Protein AF-A0A3L7WQY1-F1 (afdb_monomer_lite)

Secondary structure (DSSP, 8-state):
---TT--SB-EEEESSSSTHHHHHTT---EEEEEEE--S-TT-----B-HHHHHHT-EEEEEEES-STTT-SS--GGGHHHHHHHHHHHHHH-BS--EEEE-S-TTSGGGSTT-EE-TTSTTS--SSHHHHHHHHHTSGGGGGGG-TT----SSEE--S---HHHHHHHHHHHHHHHHTSTT-TT-EEEEPPPPTT-----BTTBTT--HHHHHHHHHHHH-GGG-SBEEEEEE-SSS-GGGGG--PBPPTT-TTSBSSTTHHHHHHHHS-GGGTTS-EEEEEEE-SSPPPSS--SHHHHHHHHHHHHHHSTTPPPEEEEEES--STTSTT--TT-HHHHHHHHHHTTS--B------S----TT-EEEESS-EEEESSS--TT--GGGEEEEEPTT-EEEEEEEEEEETTEEEEEEEEE-TTS-EEEEEEESEEETTEESEEESSPPPPSS-TT-EEEESS-EEEESSS--TT--GGGEEEEEPTT-EEEEEEEEEEETTEEEEEEEEEETTEEEEEEEESB-TTS-B-EEEGGGG-SS-SS--------SPPP--S--TT-EEEESS-EEEESSS--TT--GGGEEEEE-TT-EEEEEEEEEEETTEEEEEEEEE-TTS-EEEEEEESB-TT--BSEESSPPPPPPP---------S------TT-EEEB-SSS-EEEESSS--TT--GGGEEEEE-TT-EEEEEEEEEEETTEEEEEEEESS-TT-EEEEESB-TTS-B-B-

Radius of gyration: 31.99 Å; chains: 1; bounding box: 72×82×92 Å

Sequence (745 aa):
MSVLHESPYIFGLHEPGGENHMTNAGRKGWVLFTEGVGSDPNALNGGNYTNWANAGYGVIVRINNAYKPEGTIPAPDKYPDFARRVGNFVEASQGCHIWIIGNEMNFWVERPGAFASPDLPFSRSPDPQSRDGELRSLPDRFAALYPDKPLSRGVDHGQTITPSDYARCYSLCRQEIKRRPGRANDQVLIGSVAPWNNNTAYPGNPEGDWVRYFQDILSALGPDNCDGITLHTYTHGTDPALVMSDGKMNPPFQNRHYHFFTYRDFMQAVPANMRHLPVYITEADQDHPWEDRNNGWVKAAYAEINRWNQTPGNQQIRSLILYRWPNFDRWVMETKNGVIEDFKEALVNDYRWNQTPGVAAFAVGADVYTTTIVRLRKSPGSAGKPPEDVLTELPPHTPAKIVQGPQNADNLVWWRIASRNADGTTADGWSAQAITADAPLLAVGSPPSAPFSIGERIFTLDTARLRRTPGFRGKGDDDVIADIPLDAIATVAEGPRIVDGIVWWRIQATVNRQPTTGWVAQVAVNGTVLLASSKQSQGGLGPTQPVKPTSPPQPQGKFQAGETVFAQTFVNLRRTPGYVGKTADDIAGEMAYGKPGRVQAGPQVADDLTWWQLAHTDANNRALVGWAAESGTDKAEFLGKSAPPPPKPIETATPATSATSATYTAGAAVTNISPADVNARRSPGYAGKPESDVVALVPTRALLKLVEGPRQADGLSWWRVTGVENPAIDGWIAEVSPIGIRLLA

Structure (mmCIF, N/CA/C/O backbone):
data_AF-A0A3L7WQY1-F1
#
_entry.id   AF-A0A3L7WQY1-F1
#
loop_
_atom_site.group_PDB
_atom_site.id
_atom_site.type_symbol
_atom_site.label_atom_id
_atom_site.label_alt_id
_atom_site.label_comp_id
_atom_site.label_asym_id
_atom_site.label_entity_id
_atom_site.label_seq_id
_atom_site.pdbx_PDB_ins_code
_atom_site.Cartn_x
_atom_site.Cartn_y
_atom_site.Cartn_z
_atom_site.occupancy
_atom_site.B_iso_or_equiv
_atom_site.auth_seq_id
_atom_site.auth_comp_id
_atom_site.auth_asym_id
_atom_site.auth_atom_id
_atom_site.pdbx_PDB_model_num
ATOM 1 N N . MET A 1 1 ? -0.292 -18.558 15.628 1.00 26.38 1 MET A N 1
ATOM 2 C CA . MET A 1 1 ? 1.070 -18.469 15.062 1.00 26.38 1 MET A CA 1
ATOM 3 C C . MET A 1 1 ? 1.118 -17.166 14.292 1.00 26.38 1 MET A C 1
ATOM 5 O O . MET A 1 1 ? 0.258 -16.995 13.437 1.00 26.38 1 MET A O 1
ATOM 9 N N . SER A 1 2 ? 1.991 -16.219 14.645 1.00 31.44 2 SER A N 1
ATOM 10 C CA . SER A 1 2 ? 2.162 -15.016 13.823 1.00 31.44 2 SER A CA 1
ATOM 11 C C . SER A 1 2 ? 2.625 -15.444 12.433 1.00 31.44 2 SER A C 1
ATOM 13 O O . SER A 1 2 ? 3.442 -16.358 12.317 1.00 31.44 2 SER A O 1
ATOM 15 N N . VAL A 1 3 ? 2.076 -14.825 11.388 1.00 47.56 3 VAL A N 1
ATOM 16 C CA . VAL A 1 3 ? 2.595 -14.970 10.025 1.00 47.56 3 VAL A CA 1
ATOM 17 C C . VAL A 1 3 ? 4.058 -14.528 10.094 1.00 47.56 3 VAL A C 1
ATOM 19 O O . VAL A 1 3 ? 4.331 -13.381 10.444 1.00 47.56 3 VAL A O 1
ATOM 22 N N . LEU A 1 4 ? 4.991 -15.472 9.945 1.00 53.56 4 LEU A N 1
ATOM 23 C CA . LEU A 1 4 ? 6.425 -15.213 10.082 1.00 53.56 4 LEU A CA 1
ATOM 24 C C . LEU A 1 4 ? 6.792 -14.042 9.161 1.00 53.56 4 LEU A C 1
ATOM 26 O O . LEU A 1 4 ? 6.489 -14.090 7.981 1.00 53.56 4 LEU A O 1
ATOM 30 N N . HIS A 1 5 ? 7.403 -12.994 9.714 1.00 69.19 5 HIS A N 1
ATOM 31 C CA . HIS A 1 5 ? 8.109 -11.938 8.972 1.00 69.19 5 HIS A CA 1
ATOM 32 C C . HIS A 1 5 ? 7.292 -11.136 7.936 1.00 69.19 5 HIS A C 1
ATOM 34 O O . HIS A 1 5 ? 7.846 -10.670 6.941 1.00 69.19 5 HIS A O 1
ATOM 40 N N . GLU A 1 6 ? 5.993 -10.928 8.171 1.00 84.25 6 GLU A N 1
ATOM 41 C CA . GLU A 1 6 ? 5.189 -9.924 7.454 1.00 84.25 6 GLU A CA 1
ATOM 42 C C . GLU A 1 6 ? 4.941 -8.689 8.321 1.00 84.25 6 GLU A C 1
ATOM 44 O O . GLU A 1 6 ? 4.645 -8.806 9.513 1.00 84.25 6 GLU A O 1
ATOM 49 N N . SER A 1 7 ? 5.012 -7.496 7.722 1.00 89.06 7 SER A N 1
ATOM 50 C CA . SER A 1 7 ? 4.653 -6.264 8.426 1.00 89.06 7 SER A CA 1
ATOM 51 C C . SER A 1 7 ? 3.145 -6.011 8.337 1.00 89.06 7 SER A C 1
ATOM 53 O O . SER A 1 7 ? 2.580 -6.133 7.251 1.00 89.06 7 SER A O 1
ATOM 55 N N . PRO A 1 8 ? 2.464 -5.615 9.430 1.00 86.31 8 PRO A N 1
ATOM 56 C CA . PRO A 1 8 ? 1.077 -5.149 9.366 1.00 86.31 8 PRO A CA 1
ATOM 57 C C . PRO A 1 8 ? 0.952 -3.734 8.775 1.00 86.31 8 PRO A C 1
ATOM 59 O O . PRO A 1 8 ? -0.156 -3.283 8.490 1.00 86.31 8 PRO A O 1
ATOM 62 N N . TYR A 1 9 ? 2.064 -3.012 8.639 1.00 94.50 9 TYR A N 1
ATOM 63 C CA . TYR A 1 9 ? 2.092 -1.642 8.148 1.00 94.50 9 TYR A CA 1
ATOM 64 C C . TYR A 1 9 ? 2.319 -1.603 6.642 1.00 94.50 9 TYR A C 1
ATOM 66 O O . TYR A 1 9 ? 2.953 -2.494 6.086 1.00 94.50 9 TYR A O 1
ATOM 74 N N . ILE A 1 10 ? 1.852 -0.540 5.987 1.00 97.69 10 ILE A N 1
ATOM 75 C CA . ILE A 1 10 ? 2.128 -0.337 4.557 1.00 97.69 10 ILE A CA 1
ATOM 76 C C . ILE A 1 10 ? 3.486 0.329 4.294 1.00 97.69 10 ILE A C 1
ATOM 78 O O . ILE A 1 10 ? 3.927 0.344 3.153 1.00 97.69 10 ILE A O 1
ATOM 82 N N . PHE A 1 11 ? 4.151 0.874 5.317 1.00 98.44 11 PHE A N 1
ATOM 83 C CA . PHE A 1 11 ? 5.435 1.568 5.178 1.00 98.44 11 PHE A CA 1
ATOM 84 C C . PHE A 1 11 ? 6.531 0.655 4.637 1.00 98.44 11 PHE A C 1
ATOM 86 O O . PHE A 1 11 ? 6.628 -0.486 5.079 1.00 98.44 11 PHE A O 1
ATOM 93 N N . GLY A 1 12 ? 7.388 1.146 3.745 1.00 97.94 12 GLY A N 1
ATOM 94 C CA . GLY A 1 12 ? 8.564 0.393 3.334 1.00 97.94 12 GLY A CA 1
ATOM 95 C C . GLY A 1 12 ? 9.638 1.204 2.619 1.00 97.94 12 GLY A C 1
ATOM 96 O O . GLY A 1 12 ? 9.386 2.290 2.096 1.00 97.94 12 GLY A O 1
ATOM 97 N N . LEU A 1 13 ? 10.848 0.649 2.613 1.00 98.12 13 LEU A N 1
ATOM 98 C CA . LEU A 1 13 ? 12.029 1.221 1.965 1.00 98.12 13 LEU A CA 1
ATOM 99 C C . LEU A 1 13 ? 12.686 0.194 1.040 1.00 98.12 13 LEU A C 1
ATOM 101 O O . LEU A 1 13 ? 12.791 -0.991 1.378 1.00 98.12 13 LEU A O 1
ATOM 105 N N . HIS A 1 14 ? 13.100 0.667 -0.133 1.00 95.44 14 HIS A N 1
ATOM 106 C CA . HIS A 1 14 ? 13.884 -0.105 -1.084 1.00 95.44 14 HIS A CA 1
ATOM 107 C C . HIS A 1 14 ? 15.362 -0.082 -0.649 1.00 95.44 14 HIS A C 1
ATOM 109 O O . HIS A 1 14 ? 15.940 0.999 -0.506 1.00 95.44 14 HIS A O 1
ATOM 115 N N . GLU A 1 15 ? 15.935 -1.274 -0.433 1.00 94.56 15 GLU A N 1
ATOM 116 C CA . GLU A 1 15 ? 17.211 -1.561 0.247 1.00 94.56 15 GLU A CA 1
ATOM 117 C C . GLU A 1 15 ? 17.293 -1.160 1.741 1.00 94.56 15 GLU A C 1
ATOM 119 O O . GLU A 1 15 ? 16.584 -0.261 2.202 1.00 94.56 15 GLU A O 1
ATOM 124 N N . PRO A 1 16 ? 18.152 -1.832 2.541 1.00 94.06 16 PRO A N 1
ATOM 125 C CA . PRO A 1 16 ? 18.362 -1.482 3.945 1.00 94.06 16 PRO A CA 1
ATOM 126 C C . PRO A 1 16 ? 19.195 -0.202 4.129 1.00 94.06 16 PRO A C 1
ATOM 128 O O . PRO A 1 16 ? 19.960 0.212 3.259 1.00 94.06 16 PRO A O 1
ATOM 131 N N . GLY A 1 17 ? 19.096 0.377 5.324 1.00 93.75 17 GLY A N 1
ATOM 132 C CA . GLY A 1 17 ? 19.859 1.522 5.822 1.00 93.75 17 GLY A CA 1
ATOM 133 C C . GLY A 1 17 ? 18.985 2.565 6.533 1.00 93.75 17 GLY A C 1
ATOM 134 O O . GLY A 1 17 ? 19.466 3.261 7.427 1.00 93.75 17 GLY A O 1
ATOM 135 N N . GLY A 1 18 ? 17.700 2.657 6.174 1.00 94.25 18 GLY A N 1
ATOM 136 C CA . GLY A 1 18 ? 16.766 3.669 6.691 1.00 94.25 18 GLY A CA 1
ATOM 137 C C . GLY A 1 18 ? 15.680 3.149 7.615 1.00 94.25 18 GLY A C 1
ATOM 138 O O . GLY A 1 18 ? 14.931 3.924 8.212 1.00 94.25 18 GLY A O 1
ATOM 139 N N . GLU A 1 19 ? 15.588 1.833 7.777 1.00 94.81 19 GLU A N 1
ATOM 140 C CA . GLU A 1 19 ? 14.532 1.167 8.530 1.00 94.81 19 GLU A CA 1
ATOM 141 C C . GLU A 1 19 ? 14.476 1.596 10.003 1.00 94.81 19 GLU A C 1
ATOM 143 O O . GLU A 1 19 ? 13.414 1.552 10.625 1.00 94.81 19 GLU A O 1
ATOM 148 N N . ASN A 1 20 ? 15.577 2.107 10.561 1.00 93.00 20 ASN A N 1
ATOM 149 C CA . ASN A 1 20 ? 15.602 2.640 11.922 1.00 93.00 20 ASN A CA 1
ATOM 150 C C . ASN A 1 20 ? 14.608 3.793 12.128 1.00 93.00 20 ASN A C 1
ATOM 152 O O . ASN A 1 20 ? 14.086 3.941 13.231 1.00 93.00 20 ASN A O 1
ATOM 156 N N . HIS A 1 21 ? 14.262 4.557 11.085 1.00 96.25 21 HIS A N 1
ATOM 157 C CA . HIS A 1 21 ? 13.186 5.550 11.168 1.00 96.25 21 HIS A CA 1
ATOM 158 C C . HIS A 1 21 ? 11.829 4.902 11.478 1.00 96.25 21 HIS A C 1
ATOM 160 O O . HIS A 1 21 ? 11.090 5.399 12.327 1.00 96.25 21 HIS A O 1
ATOM 166 N N . MET A 1 22 ? 11.545 3.743 10.879 1.00 96.06 22 MET A N 1
ATOM 167 C CA . MET A 1 22 ? 10.345 2.953 11.158 1.00 96.06 22 MET A CA 1
ATOM 168 C C . MET A 1 22 ? 10.363 2.362 12.574 1.00 96.06 22 MET A C 1
ATOM 170 O O . MET A 1 22 ? 9.339 2.366 13.259 1.00 96.06 22 MET A O 1
ATOM 174 N N . THR A 1 23 ? 11.522 1.887 13.048 1.00 89.62 23 THR A N 1
ATOM 175 C CA . THR A 1 23 ? 11.669 1.421 14.441 1.00 89.62 23 THR A CA 1
ATOM 176 C C . THR A 1 23 ? 11.432 2.541 15.443 1.00 89.62 23 THR A C 1
ATOM 178 O O . THR A 1 23 ? 10.673 2.342 16.390 1.00 89.62 23 THR A O 1
ATOM 181 N N . ASN A 1 24 ? 12.023 3.716 15.225 1.00 87.25 24 ASN A N 1
ATOM 182 C CA . ASN A 1 24 ? 11.888 4.860 16.128 1.00 87.25 24 ASN A CA 1
ATOM 183 C C . ASN A 1 24 ? 10.436 5.347 16.239 1.00 87.25 24 ASN A C 1
ATOM 185 O O . ASN A 1 24 ? 10.033 5.826 17.294 1.00 87.25 24 ASN A O 1
ATOM 189 N N . ALA A 1 25 ? 9.641 5.176 15.180 1.00 81.88 25 ALA A N 1
ATOM 190 C CA . ALA A 1 25 ? 8.211 5.472 15.184 1.00 81.88 25 ALA A CA 1
ATOM 191 C C . ALA A 1 25 ? 7.333 4.338 15.759 1.00 81.88 25 ALA A C 1
ATOM 193 O O . ALA A 1 25 ? 6.124 4.505 15.897 1.00 81.88 25 ALA A O 1
ATOM 194 N N . GLY A 1 26 ? 7.893 3.161 16.068 1.00 87.19 26 GLY A N 1
ATOM 195 C CA . GLY A 1 26 ? 7.111 1.981 16.466 1.00 87.19 26 GLY A CA 1
ATOM 196 C C . GLY A 1 26 ? 6.300 1.353 15.319 1.00 87.19 26 GLY A C 1
ATOM 197 O O . GLY A 1 26 ? 5.352 0.599 15.557 1.00 87.19 26 GLY A O 1
ATOM 198 N N . ARG A 1 27 ? 6.667 1.646 14.065 1.00 87.31 27 ARG A N 1
ATOM 199 C CA . ARG A 1 27 ? 5.949 1.276 12.834 1.00 87.31 27 ARG A CA 1
ATOM 200 C C . ARG A 1 27 ? 6.824 0.442 11.895 1.00 87.31 27 ARG A C 1
ATOM 202 O O . ARG A 1 27 ? 7.065 0.838 10.763 1.00 87.31 27 ARG A O 1
ATOM 209 N N . LYS A 1 28 ? 7.340 -0.700 12.366 1.00 91.75 28 LYS A N 1
ATOM 210 C CA . LYS A 1 28 ? 8.258 -1.566 11.596 1.00 91.75 28 LYS A CA 1
ATOM 211 C C . LYS A 1 28 ? 7.608 -2.096 10.313 1.00 91.75 28 LYS A C 1
ATOM 213 O O . LYS A 1 28 ? 6.861 -3.071 10.349 1.00 91.75 28 LYS A O 1
ATOM 218 N N . GLY A 1 29 ? 7.880 -1.414 9.206 1.00 95.19 29 GLY A N 1
ATOM 219 C CA . GLY A 1 29 ? 7.365 -1.695 7.871 1.00 95.19 29 GLY A CA 1
ATOM 220 C C . GLY A 1 29 ? 8.129 -2.791 7.128 1.00 95.19 29 GLY A C 1
ATOM 221 O O . GLY A 1 29 ? 8.658 -3.726 7.733 1.00 95.19 29 GLY A O 1
ATOM 222 N N . TRP A 1 30 ? 8.178 -2.658 5.808 1.00 98.06 30 TRP A N 1
ATOM 223 C CA . TRP A 1 30 ? 8.829 -3.563 4.870 1.00 98.06 30 TRP A CA 1
ATOM 224 C C . TRP A 1 30 ? 10.226 -3.067 4.481 1.00 98.06 30 TRP A C 1
ATOM 226 O O . TRP A 1 30 ? 10.439 -1.873 4.273 1.00 98.06 30 TRP A O 1
ATOM 236 N N . VAL A 1 31 ? 11.166 -3.994 4.331 1.00 98.12 31 VAL A N 1
ATOM 237 C CA . VAL A 1 31 ? 12.472 -3.752 3.709 1.00 98.12 31 VAL A CA 1
ATOM 238 C C . VAL A 1 31 ? 12.582 -4.677 2.505 1.00 98.12 31 VAL A C 1
ATOM 240 O O . VAL A 1 31 ? 12.438 -5.897 2.642 1.00 98.12 31 VAL A O 1
ATOM 243 N N . LEU A 1 32 ? 12.797 -4.091 1.327 1.00 98.12 32 LEU A N 1
ATOM 244 C CA . LEU A 1 32 ? 12.992 -4.843 0.092 1.00 98.12 32 LEU A CA 1
ATOM 245 C C . LEU A 1 32 ? 14.480 -4.970 -0.226 1.00 98.12 32 LEU A C 1
ATOM 247 O O . LEU A 1 32 ? 15.213 -3.987 -0.202 1.00 98.12 32 LEU A O 1
ATOM 251 N N . PHE A 1 33 ? 14.911 -6.180 -0.564 1.00 97.00 33 PHE A N 1
ATOM 252 C CA . PHE A 1 33 ? 16.267 -6.491 -1.011 1.00 97.00 33 PHE A CA 1
ATOM 253 C C . PHE A 1 33 ? 16.253 -6.853 -2.491 1.00 97.00 33 PHE A C 1
ATOM 255 O O . PHE A 1 33 ? 15.320 -7.510 -2.947 1.00 97.00 33 PHE A O 1
ATOM 262 N N . THR A 1 34 ? 17.293 -6.474 -3.232 1.00 93.50 34 THR A N 1
ATOM 263 C CA . THR A 1 34 ? 17.474 -6.913 -4.620 1.00 93.50 34 THR A CA 1
ATOM 264 C C . THR A 1 34 ? 18.709 -7.798 -4.737 1.00 93.50 34 THR A C 1
ATOM 266 O O . THR A 1 34 ? 19.785 -7.419 -4.285 1.00 93.50 34 THR A O 1
ATOM 269 N N . GLU A 1 35 ? 18.565 -8.951 -5.387 1.00 95.25 35 GLU A N 1
ATOM 270 C CA . GLU A 1 35 ? 19.607 -9.969 -5.529 1.00 95.25 35 GLU A CA 1
ATOM 271 C C . GLU A 1 35 ? 19.773 -10.365 -6.999 1.00 95.25 35 GLU A C 1
ATOM 273 O O . GLU A 1 35 ? 18.816 -10.788 -7.647 1.00 95.25 35 GLU A O 1
ATOM 278 N N . GLY A 1 36 ? 20.992 -10.253 -7.530 1.00 94.94 36 GLY A N 1
ATOM 279 C CA . GLY A 1 36 ? 21.365 -10.802 -8.837 1.00 94.94 36 GLY A CA 1
ATOM 280 C C . GLY A 1 36 ? 22.006 -12.174 -8.654 1.00 94.94 36 GLY A C 1
ATOM 281 O O . GLY A 1 36 ? 23.172 -12.261 -8.272 1.00 94.94 36 GLY A O 1
ATOM 282 N N . VAL A 1 37 ? 21.255 -13.253 -8.881 1.00 96.50 37 VAL A N 1
ATOM 283 C CA . VAL A 1 37 ? 21.693 -14.607 -8.493 1.00 96.50 37 VAL A CA 1
ATOM 284 C C . VAL A 1 37 ? 22.422 -15.371 -9.600 1.00 96.50 37 VAL A C 1
ATOM 286 O O . VAL A 1 37 ? 23.057 -16.388 -9.314 1.00 96.50 37 VAL A O 1
ATOM 289 N N . GLY A 1 38 ? 22.365 -14.890 -10.838 1.00 95.88 38 GLY A N 1
ATOM 290 C CA . GLY A 1 38 ? 22.863 -15.558 -12.037 1.00 95.88 38 GLY A CA 1
ATOM 291 C C . GLY A 1 38 ? 22.015 -16.763 -12.438 1.00 95.88 38 GLY A C 1
ATOM 292 O O . GLY A 1 38 ? 20.947 -17.012 -11.886 1.00 95.88 38 GLY A O 1
ATOM 293 N N . SER A 1 39 ? 22.528 -17.553 -13.378 1.00 96.69 39 SER A N 1
ATOM 294 C CA . SER A 1 39 ? 21.884 -18.776 -13.878 1.00 96.69 39 SER A CA 1
ATOM 295 C C . SER A 1 39 ? 22.760 -20.023 -13.735 1.00 96.69 39 SER A C 1
ATOM 297 O O . SER A 1 39 ? 22.491 -21.021 -14.388 1.00 96.69 39 SER A O 1
ATOM 299 N N . ASP A 1 40 ? 23.794 -20.009 -12.882 1.00 97.75 40 ASP A N 1
ATOM 300 C CA . ASP A 1 40 ? 24.574 -21.221 -12.583 1.00 97.75 40 ASP A CA 1
ATOM 301 C C . ASP A 1 40 ? 23.759 -22.179 -11.690 1.00 97.75 40 ASP A C 1
ATOM 303 O O . ASP A 1 40 ? 23.559 -21.892 -10.504 1.00 97.75 40 ASP A O 1
ATOM 307 N N . PRO A 1 41 ? 23.314 -23.340 -12.204 1.00 97.81 41 PRO A N 1
ATOM 308 C CA . PRO A 1 41 ? 22.474 -24.265 -11.450 1.00 97.81 41 PRO A CA 1
ATOM 309 C C . PRO A 1 41 ? 23.190 -24.931 -10.263 1.00 97.81 41 PRO A C 1
ATOM 311 O O . PRO A 1 41 ? 22.523 -25.584 -9.455 1.00 97.81 41 PRO A O 1
ATOM 314 N N . ASN A 1 42 ? 24.520 -24.808 -10.164 1.00 97.94 42 ASN A N 1
ATOM 315 C CA . ASN A 1 42 ? 25.341 -25.437 -9.128 1.00 97.94 42 ASN A CA 1
ATOM 316 C C . ASN A 1 42 ? 25.730 -24.482 -7.994 1.00 97.94 42 ASN A C 1
ATOM 318 O O . ASN A 1 42 ? 26.302 -24.927 -7.000 1.00 97.94 42 ASN A O 1
ATOM 322 N N . ALA A 1 43 ? 25.423 -23.187 -8.102 1.00 97.19 43 ALA A N 1
ATOM 323 C CA . ALA A 1 43 ? 25.686 -22.250 -7.020 1.00 97.19 43 ALA A CA 1
ATOM 324 C C . ALA A 1 43 ? 24.695 -22.474 -5.861 1.00 97.19 43 ALA A C 1
ATOM 326 O O . ALA A 1 43 ? 23.473 -22.472 -6.048 1.00 97.19 43 ALA A O 1
ATOM 327 N N . LEU A 1 44 ? 25.245 -22.685 -4.659 1.00 96.69 44 LEU A N 1
ATOM 328 C CA . LEU A 1 44 ? 24.516 -23.048 -3.432 1.00 96.69 44 LEU A CA 1
ATOM 329 C C . LEU A 1 44 ? 24.494 -21.925 -2.380 1.00 96.69 44 LEU A C 1
ATOM 331 O O . LEU A 1 44 ? 24.137 -22.157 -1.229 1.00 96.69 44 LEU A O 1
ATOM 335 N N . ASN A 1 45 ? 24.911 -20.711 -2.743 1.00 96.44 45 ASN A N 1
ATOM 336 C CA . ASN A 1 45 ? 24.874 -19.556 -1.849 1.00 96.44 45 ASN A CA 1
ATOM 337 C C . ASN A 1 45 ? 23.464 -18.944 -1.772 1.00 96.44 45 ASN A C 1
ATOM 339 O O . ASN A 1 45 ? 22.736 -18.924 -2.769 1.00 96.44 45 ASN A O 1
ATOM 343 N N . GLY A 1 46 ? 23.131 -18.386 -0.606 1.00 97.06 46 GLY A N 1
ATOM 344 C CA . GLY A 1 46 ? 21.890 -17.661 -0.319 1.00 97.06 46 GLY A CA 1
ATOM 345 C C . GLY A 1 46 ? 22.149 -16.354 0.436 1.00 97.06 46 GLY A C 1
ATOM 346 O O . GLY A 1 46 ? 23.285 -16.074 0.825 1.00 97.06 46 GLY A O 1
ATOM 347 N N . GLY A 1 47 ? 21.096 -15.563 0.634 1.00 96.19 47 GLY A N 1
ATOM 348 C CA . GLY A 1 47 ? 21.124 -14.325 1.412 1.00 96.19 47 GLY A CA 1
ATOM 349 C C . GLY A 1 47 ? 20.819 -14.544 2.896 1.00 96.19 47 GLY A C 1
ATOM 350 O O . GLY A 1 47 ? 20.167 -15.515 3.287 1.00 96.19 47 GLY A O 1
ATOM 351 N N . ASN A 1 48 ? 21.273 -13.626 3.750 1.00 96.44 48 ASN A N 1
ATOM 352 C CA . ASN A 1 48 ? 20.943 -13.646 5.173 1.00 96.44 48 ASN A CA 1
ATOM 353 C C . ASN A 1 48 ? 20.223 -12.358 5.586 1.00 96.44 48 ASN A C 1
ATOM 355 O O . ASN A 1 48 ? 20.843 -11.308 5.746 1.00 96.44 48 ASN A O 1
ATOM 359 N N . TYR A 1 49 ? 18.917 -12.480 5.815 1.00 95.94 49 TYR A N 1
ATOM 360 C CA . TYR A 1 49 ? 18.025 -11.382 6.176 1.00 95.94 49 TYR A CA 1
ATOM 361 C C . TYR A 1 49 ? 17.548 -11.466 7.635 1.00 95.94 49 TYR A C 1
ATOM 363 O O . TYR A 1 49 ? 16.668 -10.709 8.053 1.00 95.94 49 TYR A O 1
ATOM 371 N N . THR A 1 50 ? 18.123 -12.367 8.448 1.00 91.56 50 THR A N 1
ATOM 372 C CA . THR A 1 50 ? 17.645 -12.636 9.817 1.00 91.56 50 THR A CA 1
ATOM 373 C C . THR A 1 50 ? 17.688 -11.410 10.715 1.00 91.56 50 THR A C 1
ATOM 375 O O . THR A 1 50 ? 16.869 -11.303 11.620 1.00 91.56 50 THR A O 1
ATOM 378 N N . ASN A 1 51 ? 18.605 -10.471 10.472 1.00 91.25 51 ASN A N 1
ATOM 379 C CA . ASN A 1 51 ? 18.707 -9.248 11.269 1.00 91.25 51 ASN A CA 1
ATOM 380 C C . ASN A 1 51 ? 17.421 -8.410 11.192 1.00 91.25 51 ASN A C 1
ATOM 382 O O . ASN A 1 51 ? 16.934 -7.950 12.222 1.00 91.25 51 ASN A O 1
ATOM 386 N N . TRP A 1 52 ? 16.824 -8.279 10.004 1.00 93.75 52 TRP A N 1
ATOM 387 C CA . TRP A 1 52 ? 15.577 -7.533 9.813 1.00 93.75 52 TRP A CA 1
ATOM 388 C C . TRP A 1 52 ? 14.357 -8.346 10.235 1.00 93.75 52 TRP A C 1
ATOM 390 O O . TRP A 1 52 ? 13.491 -7.851 10.959 1.00 93.75 52 TRP A O 1
ATOM 400 N N . ALA A 1 53 ? 14.331 -9.622 9.859 1.00 84.94 53 ALA A N 1
ATOM 401 C CA . ALA A 1 53 ? 13.256 -10.537 10.217 1.00 84.94 53 ALA A CA 1
ATOM 402 C C . ALA A 1 53 ? 13.099 -10.704 11.738 1.00 84.94 53 ALA A C 1
ATOM 404 O O . ALA A 1 53 ? 11.983 -10.611 12.252 1.00 84.94 53 ALA A O 1
ATOM 405 N N . ASN A 1 54 ? 14.201 -10.886 12.476 1.00 85.44 54 ASN A N 1
ATOM 406 C CA . ASN A 1 54 ? 14.192 -10.989 13.941 1.00 85.44 54 ASN A CA 1
ATOM 407 C C . ASN A 1 54 ? 13.914 -9.642 14.611 1.00 85.44 54 ASN A C 1
ATOM 409 O O . ASN A 1 54 ? 13.358 -9.602 15.707 1.00 85.44 54 ASN A O 1
ATOM 413 N N . ALA A 1 55 ? 14.264 -8.533 13.953 1.00 83.19 55 ALA A N 1
ATOM 414 C CA . ALA A 1 55 ? 13.865 -7.209 14.403 1.00 83.19 55 ALA A CA 1
ATOM 415 C C . ALA A 1 55 ? 12.364 -6.946 14.190 1.00 83.19 55 ALA A C 1
ATOM 417 O O . ALA A 1 55 ? 11.856 -5.987 14.764 1.00 83.19 55 ALA A O 1
ATOM 418 N N . GLY A 1 56 ? 11.634 -7.782 13.447 1.00 83.50 56 GLY A N 1
ATOM 419 C CA . GLY A 1 56 ? 10.190 -7.654 13.235 1.00 83.50 56 GLY A CA 1
ATOM 420 C C . GLY A 1 56 ? 9.801 -6.795 12.032 1.00 83.50 56 GLY A C 1
ATOM 421 O O . GLY A 1 56 ? 8.678 -6.297 11.994 1.00 83.50 56 GLY A O 1
ATOM 422 N N . TYR A 1 57 ? 10.712 -6.593 11.078 1.00 91.75 57 TYR A N 1
ATOM 423 C CA . TYR A 1 57 ? 10.369 -6.017 9.778 1.00 91.75 57 TYR A CA 1
ATOM 424 C C . TYR A 1 57 ? 9.775 -7.075 8.850 1.00 91.75 57 TYR A C 1
ATOM 426 O O . TYR A 1 57 ? 10.100 -8.262 8.946 1.00 91.75 57 TYR A O 1
ATOM 434 N N . GLY A 1 58 ? 8.943 -6.619 7.916 1.00 94.62 58 GLY A N 1
ATOM 435 C CA . GLY A 1 58 ? 8.587 -7.410 6.748 1.00 94.62 58 GLY A CA 1
ATOM 436 C C . GLY A 1 58 ? 9.772 -7.491 5.787 1.00 94.62 58 GLY A C 1
ATOM 437 O O . GLY A 1 58 ? 10.375 -6.461 5.492 1.00 94.62 58 GLY A O 1
ATOM 438 N N . VAL A 1 59 ? 10.112 -8.684 5.298 1.00 96.81 59 VAL A N 1
ATOM 439 C CA . VAL A 1 59 ? 11.246 -8.878 4.375 1.00 96.81 59 VAL A CA 1
ATOM 440 C C . VAL A 1 59 ? 10.744 -9.387 3.032 1.00 96.81 59 VAL A C 1
ATOM 442 O O . VAL A 1 59 ? 10.125 -10.448 2.961 1.00 96.81 59 VAL A O 1
ATOM 445 N N . ILE A 1 60 ? 11.054 -8.645 1.968 1.00 98.38 60 ILE A N 1
ATOM 446 C CA . ILE A 1 60 ? 10.767 -9.023 0.580 1.00 98.38 60 ILE A CA 1
ATOM 447 C C . ILE A 1 60 ? 12.089 -9.071 -0.180 1.00 98.38 60 ILE A C 1
ATOM 449 O O . ILE A 1 60 ? 12.892 -8.146 -0.074 1.00 98.38 60 ILE A O 1
ATOM 453 N N . VAL A 1 61 ? 12.322 -10.123 -0.962 1.00 98.50 61 VAL A N 1
ATOM 454 C CA . VAL A 1 61 ? 13.541 -10.249 -1.769 1.00 98.50 61 VAL A CA 1
ATOM 455 C C . VAL A 1 61 ? 13.177 -10.368 -3.240 1.00 98.50 61 VAL A C 1
ATOM 457 O O . VAL A 1 61 ? 12.490 -11.300 -3.656 1.00 98.50 61 VAL A O 1
ATOM 460 N N . ARG A 1 62 ? 13.673 -9.432 -4.045 1.00 98.56 62 ARG A N 1
ATOM 461 C CA . ARG A 1 62 ? 13.595 -9.458 -5.500 1.00 98.56 62 ARG A CA 1
ATOM 462 C C . ARG A 1 62 ? 14.786 -10.194 -6.082 1.00 98.56 62 ARG A C 1
ATOM 464 O O . ARG A 1 62 ? 15.917 -9.727 -5.985 1.00 98.56 62 ARG A O 1
ATOM 471 N N . ILE A 1 63 ? 14.512 -11.333 -6.705 1.00 98.50 63 ILE A N 1
ATOM 472 C CA . ILE A 1 63 ? 15.500 -12.191 -7.342 1.00 98.50 63 ILE A CA 1
ATOM 473 C C . ILE A 1 63 ? 15.513 -11.908 -8.842 1.00 98.50 63 ILE A C 1
ATOM 475 O O . ILE A 1 63 ? 14.568 -12.229 -9.564 1.00 98.50 63 ILE A O 1
ATOM 479 N N . ASN A 1 64 ? 16.627 -11.361 -9.306 1.00 97.19 64 ASN A N 1
ATOM 480 C CA . ASN A 1 64 ? 16.962 -11.195 -10.711 1.00 97.19 64 ASN A CA 1
ATOM 481 C C . ASN A 1 64 ? 18.001 -12.250 -11.120 1.00 97.19 64 ASN A C 1
ATOM 483 O O . ASN A 1 64 ? 18.834 -12.663 -10.312 1.00 97.19 64 ASN A O 1
ATOM 487 N N . ASN A 1 65 ? 18.013 -12.651 -12.390 1.00 96.19 65 ASN A N 1
ATOM 488 C CA . ASN A 1 65 ? 19.149 -13.360 -12.976 1.00 96.19 65 ASN A CA 1
ATOM 489 C C . ASN A 1 65 ? 20.390 -12.466 -12.921 1.00 96.19 65 ASN A C 1
ATOM 491 O O . ASN A 1 65 ? 21.385 -12.832 -12.310 1.00 96.19 65 ASN A O 1
ATOM 495 N N . ALA A 1 66 ? 20.319 -11.273 -13.491 1.00 88.38 66 ALA A N 1
ATOM 496 C CA . ALA A 1 66 ? 21.343 -10.246 -13.375 1.00 88.38 66 ALA A CA 1
ATOM 497 C C . ALA A 1 66 ? 20.734 -8.913 -13.840 1.00 88.38 66 ALA A C 1
ATOM 499 O O . ALA A 1 66 ? 19.513 -8.759 -13.856 1.00 88.38 66 ALA A O 1
ATOM 500 N N . TYR A 1 67 ? 21.582 -7.949 -14.174 1.00 82.88 67 TYR A N 1
ATOM 501 C CA . TYR A 1 67 ? 21.188 -6.680 -14.779 1.00 82.88 67 TYR A CA 1
ATOM 502 C C . TYR A 1 67 ? 21.608 -6.679 -16.250 1.00 82.88 67 TYR A C 1
ATOM 504 O O . TYR A 1 67 ? 22.005 -7.714 -16.785 1.00 82.88 67 TYR A O 1
ATOM 512 N N . LYS A 1 68 ? 21.525 -5.541 -16.939 1.00 77.69 68 LYS A N 1
ATOM 513 C CA . LYS A 1 68 ? 22.035 -5.438 -18.311 1.00 77.69 68 LYS A CA 1
ATOM 514 C C . LYS A 1 68 ? 23.530 -5.836 -18.383 1.00 77.69 68 LYS A C 1
ATOM 516 O O . LYS A 1 68 ? 24.328 -5.255 -17.634 1.00 77.69 68 LYS A O 1
ATOM 521 N N . PRO A 1 69 ? 23.946 -6.667 -19.366 1.00 80.94 69 PRO A N 1
ATOM 522 C CA . PRO A 1 69 ? 23.161 -7.197 -20.499 1.00 80.94 69 PRO A CA 1
ATOM 523 C C . PRO A 1 69 ? 22.480 -8.559 -20.274 1.00 80.94 69 PRO A C 1
ATOM 525 O O . PRO A 1 69 ? 21.781 -9.043 -21.162 1.00 80.94 69 PRO A O 1
ATOM 528 N N . GLU A 1 70 ? 22.698 -9.221 -19.146 1.00 85.50 70 GLU A N 1
ATOM 529 C CA . GLU A 1 70 ? 22.223 -10.583 -18.883 1.00 85.50 70 GLU A CA 1
ATOM 530 C C . GLU A 1 70 ? 20.710 -10.660 -18.619 1.00 85.50 70 GLU A C 1
ATOM 532 O O . GLU A 1 70 ? 20.115 -11.725 -18.792 1.00 85.50 70 GLU A O 1
ATOM 537 N N . GLY A 1 71 ? 20.101 -9.537 -18.233 1.00 89.94 71 GLY A N 1
ATOM 538 C CA . GLY A 1 71 ? 18.664 -9.374 -18.042 1.00 89.94 71 GLY A CA 1
ATOM 539 C C . GLY A 1 71 ? 18.147 -9.855 -16.684 1.00 89.94 71 GLY A C 1
ATOM 540 O O . GLY A 1 71 ? 18.722 -10.740 -16.038 1.00 89.94 71 GLY A O 1
ATOM 541 N N . THR A 1 72 ? 17.004 -9.291 -16.287 1.00 95.38 72 THR A N 1
ATOM 542 C CA . THR A 1 72 ? 16.277 -9.616 -15.051 1.00 95.38 72 THR A CA 1
ATOM 543 C C . THR A 1 72 ? 15.865 -11.091 -14.982 1.00 95.38 72 THR A C 1
ATOM 545 O O . THR A 1 72 ? 15.887 -11.714 -13.921 1.00 95.38 72 THR A O 1
ATOM 548 N N . ILE A 1 73 ? 15.574 -11.686 -16.138 1.00 97.06 73 ILE A N 1
ATOM 549 C CA . ILE A 1 73 ? 15.497 -13.129 -16.374 1.00 97.06 73 ILE A CA 1
ATOM 550 C C . ILE A 1 73 ? 16.406 -13.445 -17.570 1.00 97.06 73 ILE A C 1
ATOM 552 O O . ILE A 1 73 ? 16.587 -12.576 -18.427 1.00 97.06 73 ILE A O 1
ATOM 556 N N . PRO A 1 74 ? 16.993 -14.650 -17.660 1.00 96.62 74 PRO A N 1
ATOM 557 C CA . PRO A 1 74 ? 17.949 -14.942 -18.720 1.00 96.62 74 PRO A CA 1
ATOM 558 C C . PRO A 1 74 ? 17.230 -15.235 -20.046 1.00 96.62 74 PRO A C 1
ATOM 560 O O . PRO A 1 74 ? 16.004 -15.192 -20.138 1.00 96.62 74 PRO A O 1
ATOM 563 N N . ALA A 1 75 ? 17.981 -15.595 -21.084 1.00 93.31 75 ALA A N 1
ATOM 564 C CA . ALA A 1 75 ? 17.388 -16.122 -22.308 1.00 93.31 75 ALA A CA 1
ATOM 565 C C . ALA A 1 75 ? 16.592 -17.432 -22.043 1.00 93.31 75 ALA A C 1
ATOM 567 O O . ALA A 1 75 ? 16.933 -18.200 -21.136 1.00 93.31 75 ALA A O 1
ATOM 568 N N . PRO A 1 76 ? 15.537 -17.723 -22.829 1.00 93.94 76 PRO A N 1
ATOM 569 C CA . PRO A 1 76 ? 14.710 -18.929 -22.769 1.00 93.94 76 PRO A CA 1
ATOM 570 C C . PRO A 1 76 ? 15.406 -20.271 -22.550 1.00 93.94 76 PRO A C 1
ATOM 572 O O . PRO A 1 76 ? 14.867 -21.120 -21.841 1.00 93.94 76 PRO A O 1
ATOM 575 N N . ASP A 1 77 ? 16.566 -20.486 -23.167 1.00 95.00 77 ASP A N 1
ATOM 576 C CA . ASP A 1 77 ? 17.351 -21.719 -23.054 1.00 95.00 77 ASP A CA 1
ATOM 577 C C . ASP A 1 77 ? 17.951 -21.912 -21.651 1.00 95.00 77 ASP A C 1
ATOM 579 O O . ASP A 1 77 ? 18.273 -23.034 -21.265 1.00 95.00 77 ASP A O 1
ATOM 583 N N . LYS A 1 78 ? 18.033 -20.837 -20.859 1.00 97.75 78 LYS A N 1
ATOM 584 C CA . LYS A 1 78 ? 18.563 -20.820 -19.490 1.00 97.75 78 LYS A CA 1
ATOM 585 C C . LYS A 1 78 ? 17.500 -20.807 -18.398 1.00 97.75 78 LYS A C 1
ATOM 587 O O . LYS A 1 78 ? 17.861 -20.854 -17.225 1.00 97.75 78 LYS A O 1
ATOM 592 N N . TYR A 1 79 ? 16.207 -20.796 -18.730 1.00 98.38 79 TYR A N 1
ATOM 593 C CA . TYR A 1 79 ? 15.150 -20.821 -17.708 1.00 98.38 79 TYR A CA 1
ATOM 594 C C . TYR A 1 79 ? 15.252 -22.007 -16.733 1.00 98.38 79 TYR A C 1
ATOM 596 O O . TYR A 1 79 ? 15.112 -21.767 -15.535 1.00 98.38 79 TYR A O 1
ATOM 604 N N . PRO A 1 80 ? 15.529 -23.258 -17.162 1.00 98.62 80 PRO A N 1
ATOM 605 C CA . PRO A 1 80 ? 15.672 -24.370 -16.219 1.00 98.62 80 PRO A CA 1
ATOM 606 C C . PRO A 1 80 ? 16.862 -24.205 -15.263 1.00 98.62 80 PRO A C 1
ATOM 608 O O . PRO A 1 80 ? 16.749 -24.513 -14.075 1.00 98.62 80 PRO A O 1
ATOM 611 N N . ASP A 1 81 ? 17.988 -23.699 -15.769 1.00 98.69 81 ASP A N 1
ATOM 612 C CA . ASP A 1 81 ? 19.203 -23.484 -14.980 1.00 98.69 81 ASP A CA 1
ATOM 613 C C . ASP A 1 81 ? 19.005 -22.351 -13.963 1.00 98.69 81 ASP A C 1
ATOM 615 O O . ASP A 1 81 ? 19.298 -22.515 -12.776 1.00 98.69 81 ASP A O 1
ATOM 619 N N . PHE A 1 82 ? 18.405 -21.240 -14.402 1.00 98.69 82 PHE A N 1
ATOM 620 C CA . PHE A 1 82 ? 18.022 -20.130 -13.534 1.00 98.69 82 PHE A CA 1
ATOM 621 C C . PHE A 1 82 ? 17.019 -20.554 -12.466 1.00 98.69 82 PHE A C 1
ATOM 623 O O . PHE A 1 82 ? 17.227 -20.267 -11.293 1.00 98.69 82 PHE A O 1
ATOM 630 N N . ALA A 1 83 ? 15.979 -21.304 -12.824 1.00 98.88 83 ALA A N 1
ATOM 631 C CA . ALA A 1 83 ? 15.014 -21.794 -11.852 1.00 98.88 83 ALA A CA 1
ATOM 632 C C . ALA A 1 83 ? 15.682 -22.668 -10.778 1.00 98.88 83 ALA A C 1
ATOM 634 O O . ALA A 1 83 ? 15.416 -22.495 -9.586 1.00 98.88 83 ALA A O 1
ATOM 635 N N . ARG A 1 84 ? 16.605 -23.562 -11.168 1.00 98.75 84 ARG A N 1
ATOM 636 C CA . ARG A 1 84 ? 17.371 -24.360 -10.199 1.00 98.75 84 ARG A CA 1
ATOM 637 C C . ARG A 1 84 ? 18.238 -23.475 -9.305 1.00 98.75 84 ARG A C 1
ATOM 639 O O . ARG A 1 84 ? 18.273 -23.701 -8.094 1.00 98.75 84 ARG A O 1
ATOM 646 N N . ARG A 1 85 ? 18.892 -22.461 -9.879 1.00 98.50 85 ARG A N 1
ATOM 647 C CA . ARG A 1 85 ? 19.678 -21.470 -9.137 1.00 98.50 85 ARG A CA 1
ATOM 648 C C . ARG A 1 85 ? 18.825 -20.708 -8.119 1.00 98.50 85 ARG A C 1
ATOM 650 O O . ARG A 1 85 ? 19.241 -20.592 -6.968 1.00 98.50 85 ARG A O 1
ATOM 657 N N . VAL A 1 86 ? 17.634 -20.255 -8.510 1.00 98.81 86 VAL A N 1
ATOM 658 C CA . VAL A 1 86 ? 16.651 -19.606 -7.628 1.00 98.81 86 VAL A CA 1
ATOM 659 C C . VAL A 1 86 ? 16.252 -20.539 -6.484 1.00 98.81 86 VAL A C 1
ATOM 661 O O . VAL A 1 86 ? 16.296 -20.136 -5.324 1.00 98.81 86 VAL A O 1
ATOM 664 N N . GLY A 1 87 ? 15.936 -21.804 -6.780 1.00 98.56 87 GLY A N 1
ATOM 665 C CA . GLY A 1 87 ? 15.620 -22.800 -5.754 1.00 98.56 87 GLY A CA 1
ATOM 666 C C . GLY A 1 87 ? 16.759 -22.996 -4.747 1.00 98.56 87 GLY A C 1
ATOM 667 O O . GLY A 1 87 ? 16.514 -22.998 -3.543 1.00 98.56 87 GLY A O 1
ATOM 668 N N . ASN A 1 88 ? 18.007 -23.097 -5.219 1.00 98.50 88 ASN A N 1
ATOM 669 C CA . ASN A 1 88 ? 19.180 -23.210 -4.345 1.00 98.50 88 ASN A CA 1
ATOM 670 C C . ASN A 1 88 ? 19.397 -21.940 -3.504 1.00 98.50 88 ASN A C 1
ATOM 672 O O . ASN A 1 88 ? 19.730 -22.035 -2.325 1.00 98.50 88 ASN A O 1
ATOM 676 N N . PHE A 1 89 ? 19.199 -20.756 -4.098 1.00 98.75 89 PHE A N 1
ATOM 677 C CA . PHE A 1 89 ? 19.312 -19.480 -3.395 1.00 98.75 89 PHE A CA 1
ATOM 678 C C . PHE A 1 89 ? 18.317 -19.399 -2.237 1.00 98.75 89 PHE A C 1
ATOM 680 O O . PHE A 1 89 ? 18.712 -19.110 -1.109 1.00 98.75 89 PHE A O 1
ATOM 687 N N . VAL A 1 90 ? 17.041 -19.692 -2.498 1.00 98.19 90 VAL A N 1
ATOM 688 C CA . VAL A 1 90 ? 15.975 -19.650 -1.487 1.00 98.19 90 VAL A CA 1
ATOM 689 C C . VAL A 1 90 ? 16.191 -20.698 -0.399 1.00 98.19 90 VAL A C 1
ATOM 691 O O . VAL A 1 90 ? 16.050 -20.392 0.783 1.00 98.19 90 VAL A O 1
ATOM 694 N N . GLU A 1 91 ? 16.593 -21.916 -0.770 1.00 97.44 91 GLU A N 1
ATOM 695 C CA . GLU A 1 91 ? 16.910 -22.982 0.185 1.00 97.44 91 GLU A CA 1
ATOM 696 C C . GLU A 1 91 ? 18.002 -22.550 1.174 1.00 97.44 91 GLU A C 1
ATOM 698 O O . GLU A 1 91 ? 17.816 -22.694 2.385 1.00 97.44 91 GLU A O 1
ATOM 703 N N . ALA A 1 92 ? 19.080 -21.947 0.664 1.00 97.50 92 ALA A N 1
ATOM 704 C CA . ALA A 1 92 ? 20.205 -21.457 1.456 1.00 97.50 92 ALA A CA 1
ATOM 705 C C . ALA A 1 92 ? 19.933 -20.128 2.192 1.00 97.50 92 ALA A C 1
ATOM 707 O O . ALA A 1 92 ? 20.725 -19.745 3.056 1.00 97.50 92 ALA A O 1
ATOM 708 N N . SER A 1 93 ? 18.846 -19.419 1.869 1.00 97.50 93 SER A N 1
ATOM 709 C CA . SER A 1 93 ? 18.556 -18.096 2.431 1.00 97.50 93 SER A CA 1
ATOM 710 C C . SER A 1 93 ? 17.827 -18.153 3.775 1.00 97.50 93 SER A C 1
ATOM 712 O O . SER A 1 93 ? 17.011 -19.040 4.026 1.00 97.50 93 SER A O 1
ATOM 714 N N . GLN A 1 94 ? 18.068 -17.178 4.652 1.00 94.31 94 GLN A N 1
ATOM 715 C CA . GLN A 1 94 ? 17.463 -17.120 5.992 1.00 94.31 94 GLN A CA 1
ATOM 716 C C . GLN A 1 94 ? 16.733 -15.796 6.232 1.00 94.31 94 GLN A C 1
ATOM 718 O O . GLN A 1 94 ? 17.173 -14.752 5.762 1.00 94.31 94 GLN A O 1
ATOM 723 N N . GLY A 1 95 ? 15.639 -15.828 7.001 1.00 89.56 95 GLY A N 1
ATOM 724 C CA . GLY A 1 95 ? 14.897 -14.620 7.389 1.00 89.56 95 GLY A CA 1
ATOM 725 C C . GLY A 1 95 ? 14.019 -14.012 6.289 1.00 89.56 95 GLY A C 1
ATOM 726 O O . GLY A 1 95 ? 13.697 -12.834 6.360 1.00 89.56 95 GLY A O 1
ATOM 727 N N . CYS A 1 96 ? 13.638 -14.779 5.268 1.00 93.00 96 CYS A N 1
ATOM 728 C CA . CYS A 1 96 ? 12.697 -14.342 4.239 1.00 93.00 96 CYS A CA 1
ATOM 729 C C . CYS A 1 96 ? 11.832 -15.519 3.772 1.00 93.00 96 CYS A C 1
ATOM 731 O O . CYS A 1 96 ? 12.302 -16.661 3.742 1.00 93.00 96 CYS A O 1
ATOM 733 N N . HIS A 1 97 ? 10.582 -15.221 3.422 1.00 93.50 97 HIS A N 1
ATOM 734 C CA . HIS A 1 97 ? 9.619 -16.147 2.820 1.00 93.50 97 HIS A CA 1
ATOM 735 C C . HIS A 1 97 ? 8.834 -15.511 1.659 1.00 93.50 97 HIS A C 1
ATOM 737 O O . HIS A 1 97 ? 7.872 -16.118 1.197 1.00 93.50 97 HIS A O 1
ATOM 743 N N . ILE A 1 98 ? 9.193 -14.302 1.205 1.00 97.50 98 ILE A N 1
ATOM 744 C CA . ILE A 1 98 ? 8.522 -13.587 0.107 1.00 97.50 98 ILE A CA 1
ATOM 745 C C . ILE A 1 98 ? 9.540 -13.252 -0.982 1.00 97.50 98 ILE A C 1
ATOM 747 O O . ILE A 1 98 ? 10.454 -12.452 -0.772 1.00 97.50 98 ILE A O 1
ATOM 751 N N . TRP A 1 99 ? 9.341 -13.833 -2.162 1.00 98.44 99 TRP A N 1
ATOM 752 C CA . TRP A 1 99 ? 10.284 -13.794 -3.276 1.00 98.44 99 TRP A CA 1
ATOM 753 C C . TRP A 1 99 ? 9.627 -13.205 -4.519 1.00 98.44 99 TRP A C 1
ATOM 755 O O . TRP A 1 99 ? 8.623 -13.732 -4.985 1.00 98.44 99 TRP A O 1
ATOM 765 N N . ILE A 1 100 ? 10.202 -12.152 -5.091 1.00 98.81 100 ILE A N 1
ATOM 766 C CA . ILE A 1 100 ? 9.783 -11.590 -6.381 1.00 98.81 100 ILE A CA 1
ATOM 767 C C . ILE A 1 100 ? 10.693 -12.170 -7.464 1.00 98.81 100 ILE A C 1
ATOM 769 O O . ILE A 1 100 ? 11.912 -12.145 -7.300 1.00 98.81 100 ILE A O 1
ATOM 773 N N . ILE A 1 101 ? 10.132 -12.684 -8.561 1.00 98.69 101 ILE A N 1
ATOM 774 C CA . ILE A 1 101 ? 10.930 -13.217 -9.679 1.00 98.69 101 ILE A CA 1
ATOM 775 C C . ILE A 1 101 ? 10.976 -12.208 -10.823 1.00 98.69 101 ILE A C 1
ATOM 777 O O . ILE A 1 101 ? 9.997 -12.039 -11.556 1.00 98.69 101 ILE A O 1
ATOM 781 N N . GLY A 1 102 ? 12.146 -11.605 -11.005 1.00 97.62 102 GLY A N 1
ATOM 782 C CA . GLY A 1 102 ? 12.409 -10.589 -12.012 1.00 97.62 102 GLY A CA 1
ATOM 783 C C . GLY A 1 102 ? 11.804 -9.217 -11.694 1.00 97.62 102 GLY A C 1
ATOM 784 O O . GLY A 1 102 ? 11.193 -9.000 -10.646 1.00 97.62 102 GLY A O 1
ATOM 785 N N . ASN A 1 103 ? 11.995 -8.281 -12.618 1.00 97.12 103 ASN A N 1
ATOM 786 C CA . ASN A 1 103 ? 11.609 -6.884 -12.510 1.00 97.12 103 ASN A CA 1
ATOM 787 C C . ASN A 1 103 ? 11.429 -6.255 -13.890 1.00 97.12 103 ASN A C 1
ATOM 789 O O . ASN A 1 103 ? 12.280 -6.434 -14.751 1.00 97.12 103 ASN A O 1
ATOM 793 N N . GLU A 1 104 ? 10.373 -5.469 -14.081 1.00 96.19 104 GLU A N 1
ATOM 794 C CA . GLU A 1 104 ? 10.189 -4.584 -15.237 1.00 96.19 104 GLU A CA 1
ATOM 795 C C . GLU A 1 104 ? 10.441 -5.266 -16.593 1.00 96.19 104 GLU A C 1
ATOM 797 O O . GLU A 1 104 ? 10.996 -4.686 -17.517 1.00 96.19 104 GLU A O 1
ATOM 802 N N . MET A 1 105 ? 9.993 -6.517 -16.740 1.00 95.31 105 MET A N 1
ATOM 803 C CA . MET A 1 105 ? 10.312 -7.384 -17.885 1.00 95.31 105 MET A CA 1
ATOM 804 C C . MET A 1 105 ? 9.872 -6.828 -19.252 1.00 95.31 105 MET A C 1
ATOM 806 O O . MET A 1 105 ? 10.356 -7.270 -20.295 1.00 95.31 105 MET A O 1
ATOM 810 N N . ASN A 1 106 ? 8.938 -5.874 -19.264 1.00 95.00 106 ASN A N 1
ATOM 811 C CA . ASN A 1 106 ? 8.500 -5.177 -20.469 1.00 95.00 106 ASN A CA 1
ATOM 812 C C . ASN A 1 106 ? 9.473 -4.072 -20.924 1.00 95.00 106 ASN A C 1
ATOM 814 O O . ASN A 1 106 ? 9.431 -3.687 -22.095 1.00 95.00 106 ASN A O 1
ATOM 818 N N . PHE A 1 107 ? 10.348 -3.589 -20.044 1.00 91.81 107 PHE A N 1
ATOM 819 C CA . PHE A 1 107 ? 11.351 -2.575 -20.345 1.00 91.81 107 PHE A CA 1
ATOM 820 C C . PHE A 1 107 ? 12.588 -3.212 -20.984 1.00 91.81 107 PHE A C 1
ATOM 822 O O . PHE A 1 107 ? 13.131 -4.195 -20.483 1.00 91.81 107 PHE A O 1
ATOM 829 N N . TRP A 1 108 ? 13.055 -2.664 -22.110 1.00 87.12 108 TRP A N 1
ATOM 830 C CA . TRP A 1 108 ? 14.133 -3.286 -22.880 1.00 87.12 108 TRP A CA 1
ATOM 831 C C . TRP A 1 108 ? 15.473 -3.370 -22.138 1.00 87.12 108 TRP A C 1
ATOM 833 O O . TRP A 1 108 ? 16.225 -4.303 -22.392 1.00 87.12 108 TRP A O 1
ATOM 843 N N . VAL A 1 109 ? 15.770 -2.454 -21.209 1.00 84.69 109 VAL A N 1
ATOM 844 C CA . VAL A 1 109 ? 17.023 -2.479 -20.425 1.00 84.69 109 VAL A CA 1
ATOM 845 C C . VAL A 1 109 ? 17.123 -3.730 -19.552 1.00 84.69 109 VAL A C 1
ATOM 847 O O . VAL A 1 109 ? 18.220 -4.237 -19.335 1.00 84.69 109 VAL A O 1
ATOM 850 N N . GLU A 1 110 ? 15.985 -4.254 -19.101 1.00 90.12 110 GLU A N 1
ATOM 851 C CA . GLU A 1 110 ? 15.911 -5.428 -18.229 1.00 90.12 110 GLU A CA 1
ATOM 852 C C . GLU A 1 110 ? 15.923 -6.749 -19.023 1.00 90.12 110 GLU A C 1
ATOM 854 O O . GLU A 1 110 ? 15.869 -7.834 -18.440 1.00 90.12 110 GLU A O 1
ATOM 859 N N . ARG A 1 111 ? 16.008 -6.699 -20.360 1.00 92.19 111 ARG A N 1
ATOM 860 C CA . ARG A 1 111 ? 15.967 -7.889 -21.221 1.00 92.19 111 ARG A CA 1
ATOM 861 C C . ARG A 1 111 ? 17.344 -8.526 -21.421 1.00 92.19 111 ARG A C 1
ATOM 863 O O . ARG A 1 111 ? 18.347 -7.817 -21.534 1.00 92.19 111 ARG A O 1
ATOM 870 N N . PRO A 1 112 ? 17.404 -9.860 -21.570 1.00 91.75 112 PRO A N 1
ATOM 871 C CA . PRO A 1 112 ? 18.641 -10.535 -21.928 1.00 91.75 112 PRO A CA 1
ATOM 872 C C . PRO A 1 112 ? 19.093 -10.121 -23.336 1.00 91.75 112 PRO A C 1
ATOM 874 O O . PRO A 1 112 ? 18.303 -10.072 -24.281 1.00 91.75 112 PRO A O 1
ATOM 877 N N . GLY A 1 113 ? 20.383 -9.825 -23.479 1.00 85.69 113 GLY A N 1
ATOM 878 C CA . GLY A 1 113 ? 20.990 -9.387 -24.737 1.00 85.69 113 GLY A CA 1
ATOM 879 C C . GLY A 1 113 ? 20.778 -7.907 -25.063 1.00 85.69 113 GLY A C 1
ATOM 880 O O . GLY A 1 113 ? 21.192 -7.472 -26.134 1.00 85.69 113 GLY A O 1
ATOM 881 N N . ALA A 1 114 ? 20.165 -7.127 -24.168 1.00 84.31 114 ALA A N 1
ATOM 882 C CA . ALA A 1 114 ? 20.011 -5.691 -24.355 1.00 84.31 114 ALA A CA 1
ATOM 883 C C . ALA A 1 114 ? 21.376 -4.991 -24.416 1.00 84.31 114 ALA A C 1
ATOM 885 O O . ALA A 1 114 ? 22.222 -5.125 -23.524 1.00 84.31 114 ALA A O 1
ATOM 886 N N . PHE A 1 115 ? 21.588 -4.191 -25.457 1.00 78.88 115 PHE A N 1
ATOM 887 C CA . PHE A 1 115 ? 22.843 -3.487 -25.687 1.00 78.88 115 PHE A CA 1
ATOM 888 C C . PHE A 1 115 ? 22.597 -1.995 -25.891 1.00 78.88 115 PHE A C 1
ATOM 890 O O . PHE A 1 115 ? 21.649 -1.575 -26.541 1.00 78.88 115 PHE A O 1
ATOM 897 N N . ALA A 1 116 ? 23.493 -1.180 -25.343 1.00 69.88 116 ALA A N 1
ATOM 898 C CA . ALA A 1 116 ? 23.537 0.251 -25.611 1.00 69.88 116 ALA A CA 1
ATOM 899 C C . ALA A 1 116 ? 24.992 0.591 -25.919 1.00 69.88 116 ALA A C 1
ATOM 901 O O . ALA A 1 116 ? 25.868 0.166 -25.161 1.00 69.88 116 ALA A O 1
ATOM 902 N N . SER A 1 117 ? 25.236 1.303 -27.021 1.00 65.25 117 SER A N 1
ATOM 903 C CA . SER A 1 117 ? 26.585 1.675 -27.443 1.00 65.25 117 SER A CA 1
ATOM 904 C C . SER A 1 117 ? 27.328 2.406 -26.313 1.00 65.25 117 SER A C 1
ATOM 906 O O . SER A 1 117 ? 26.753 3.325 -25.722 1.00 65.25 117 SER A O 1
ATOM 908 N N . PRO A 1 118 ? 28.604 2.065 -26.039 1.00 61.88 118 PRO A N 1
ATOM 909 C CA . PRO A 1 118 ? 29.446 2.782 -25.077 1.00 61.88 118 PRO A CA 1
ATOM 910 C C . PRO A 1 118 ? 29.584 4.281 -25.373 1.00 61.88 118 PRO A C 1
ATOM 912 O O . PRO A 1 118 ? 29.861 5.072 -24.473 1.00 61.88 118 PRO A O 1
ATOM 915 N N . ASP A 1 119 ? 29.370 4.677 -26.630 1.00 61.75 119 ASP A N 1
ATOM 916 C CA . ASP A 1 119 ? 29.449 6.070 -27.067 1.00 61.75 119 ASP A CA 1
ATOM 917 C C . ASP A 1 119 ? 28.256 6.915 -26.589 1.00 61.75 119 ASP A C 1
ATOM 919 O O . ASP A 1 119 ? 28.308 8.150 -26.644 1.00 61.75 119 ASP A O 1
ATOM 923 N N . LEU A 1 120 ? 27.189 6.273 -26.094 1.00 63.47 120 LEU A N 1
ATOM 924 C CA . LEU A 1 120 ? 26.020 6.961 -25.560 1.00 63.47 120 LEU A CA 1
ATOM 925 C C . LEU A 1 120 ? 26.359 7.673 -24.234 1.00 63.47 120 LEU A C 1
ATOM 927 O O . LEU A 1 120 ? 27.111 7.139 -23.413 1.00 63.47 120 LEU A O 1
ATOM 931 N N . PRO A 1 121 ? 25.803 8.877 -23.983 1.00 57.38 121 PRO A N 1
ATOM 932 C CA . PRO A 1 121 ? 26.207 9.727 -22.856 1.00 57.38 121 PRO A CA 1
ATOM 933 C C . PRO A 1 121 ? 26.084 9.071 -21.472 1.00 57.38 121 PRO A C 1
ATOM 935 O O . PRO A 1 121 ? 26.864 9.394 -20.584 1.00 57.38 121 PRO A O 1
ATOM 938 N N . PHE A 1 122 ? 25.140 8.141 -21.316 1.00 62.66 122 PHE A N 1
ATOM 939 C CA . PHE A 1 122 ? 24.783 7.440 -20.075 1.00 62.66 122 PHE A CA 1
ATOM 940 C C . PHE A 1 122 ? 25.478 6.072 -19.903 1.00 62.66 122 PHE A C 1
ATOM 942 O O . PHE A 1 122 ? 25.105 5.281 -19.047 1.00 62.66 122 PHE A O 1
ATOM 949 N N . SER A 1 123 ? 26.446 5.728 -20.763 1.00 59.69 123 SER A N 1
ATOM 950 C CA . SER A 1 123 ? 27.180 4.451 -20.691 1.00 59.69 123 SER A CA 1
ATOM 951 C C . SER A 1 123 ? 28.619 4.608 -20.174 1.00 59.69 123 SER A C 1
ATOM 953 O O . SER A 1 123 ? 29.418 3.677 -20.294 1.00 59.69 123 SER A O 1
ATOM 955 N N . ARG A 1 124 ? 28.979 5.780 -19.630 1.00 61.81 124 ARG A N 1
ATOM 956 C CA . ARG A 1 124 ? 30.377 6.156 -19.344 1.00 61.81 124 ARG A CA 1
ATOM 957 C C . ARG A 1 124 ? 30.841 5.865 -17.912 1.00 61.81 124 ARG A C 1
ATOM 959 O O . ARG A 1 124 ? 32.036 5.988 -17.650 1.00 61.81 124 ARG A O 1
ATOM 966 N N . SER A 1 125 ? 29.944 5.482 -17.000 1.00 63.34 125 SER A N 1
ATOM 967 C CA . SER A 1 125 ? 30.315 5.162 -15.615 1.00 63.34 125 SER A CA 1
ATOM 968 C C . SER A 1 125 ? 31.052 3.810 -15.502 1.00 63.34 125 SER A C 1
ATOM 970 O O . SER A 1 125 ? 30.606 2.825 -16.101 1.00 63.34 125 SER A O 1
ATOM 972 N N . PRO A 1 126 ? 32.170 3.727 -14.746 1.00 60.28 126 PRO A N 1
ATOM 973 C CA . PRO A 1 126 ? 32.922 2.484 -14.552 1.00 60.28 126 PRO A CA 1
ATOM 974 C C . PRO A 1 126 ? 32.307 1.535 -13.504 1.00 60.28 126 PRO A C 1
ATOM 976 O O . PRO A 1 126 ? 32.680 0.364 -13.475 1.00 60.28 126 PRO A O 1
ATOM 979 N N . ASP A 1 127 ? 31.384 2.006 -12.657 1.00 64.50 127 ASP A N 1
ATOM 980 C CA . ASP A 1 127 ? 30.701 1.191 -11.643 1.00 64.50 127 ASP A CA 1
ATOM 981 C C . ASP A 1 127 ? 29.414 0.546 -12.212 1.00 64.50 127 ASP A C 1
ATOM 983 O O . ASP A 1 127 ? 28.543 1.270 -12.706 1.00 64.50 127 ASP A O 1
ATOM 987 N N . PRO A 1 128 ? 29.249 -0.794 -12.151 1.00 61.22 128 PRO A N 1
ATOM 988 C CA . PRO A 1 128 ? 28.062 -1.477 -12.665 1.00 61.22 128 PRO A CA 1
ATOM 989 C C . PRO A 1 128 ? 26.734 -1.003 -12.064 1.00 61.22 128 PRO A C 1
ATOM 991 O O . PRO A 1 128 ? 25.754 -0.926 -12.804 1.00 61.22 128 PRO A O 1
ATOM 994 N N . GLN A 1 129 ? 26.691 -0.675 -10.767 1.00 62.31 129 GLN A N 1
ATOM 995 C CA . GLN A 1 129 ? 25.461 -0.220 -10.101 1.00 62.31 129 GLN A CA 1
ATOM 996 C C . GLN A 1 129 ? 25.090 1.204 -10.519 1.00 62.31 129 GLN A C 1
ATOM 998 O O . GLN A 1 129 ? 23.947 1.451 -10.900 1.00 62.31 129 GLN A O 1
ATOM 1003 N N . SER A 1 130 ? 26.063 2.115 -10.546 1.00 65.31 130 SER A N 1
ATOM 1004 C CA . SER A 1 130 ? 25.873 3.475 -11.057 1.00 65.31 130 SER A CA 1
ATOM 1005 C C . SER A 1 130 ? 25.416 3.472 -12.520 1.00 65.31 130 SER A C 1
ATOM 1007 O O . SER A 1 130 ? 24.510 4.212 -12.894 1.00 65.31 130 SER A O 1
ATOM 1009 N N . ARG A 1 131 ? 25.992 2.596 -13.355 1.00 67.38 131 ARG A N 1
ATOM 1010 C CA . ARG A 1 131 ? 25.590 2.436 -14.760 1.00 67.38 131 ARG A CA 1
ATOM 1011 C C . ARG A 1 131 ? 24.151 1.932 -14.896 1.00 67.38 131 ARG A C 1
ATOM 1013 O O . ARG A 1 131 ? 23.426 2.395 -15.770 1.00 67.38 131 ARG A O 1
ATOM 1020 N N . ASP A 1 132 ? 23.740 0.984 -14.059 1.00 65.69 132 ASP A N 1
ATOM 1021 C CA . ASP A 1 132 ? 22.362 0.481 -14.026 1.00 65.69 132 ASP A CA 1
ATOM 1022 C C . ASP A 1 132 ? 21.375 1.577 -13.581 1.00 65.69 132 ASP A C 1
ATOM 1024 O O . ASP A 1 132 ? 20.337 1.775 -14.212 1.00 65.69 132 ASP A O 1
ATOM 1028 N N . GLY A 1 133 ? 21.745 2.382 -12.579 1.00 67.25 133 GLY A N 1
ATOM 1029 C CA . GLY A 1 133 ? 20.991 3.568 -12.161 1.00 67.25 133 GLY A CA 1
ATOM 1030 C C . GLY A 1 133 ? 20.832 4.619 -13.268 1.00 67.25 133 GLY A C 1
ATOM 1031 O O . GLY A 1 133 ? 19.738 5.153 -13.473 1.00 67.25 133 GLY A O 1
ATOM 1032 N N . GLU A 1 134 ? 21.895 4.891 -14.033 1.00 70.06 134 GLU A N 1
ATOM 1033 C CA . GLU A 1 134 ? 21.853 5.788 -15.199 1.00 70.06 134 GLU A CA 1
ATOM 1034 C C . GLU A 1 134 ? 20.930 5.248 -16.305 1.00 70.06 134 GLU A C 1
ATOM 1036 O O . GLU A 1 134 ? 20.142 6.004 -16.875 1.00 70.06 134 GLU A O 1
ATOM 1041 N N . LEU A 1 135 ? 20.967 3.939 -16.572 1.00 70.94 135 LEU A N 1
ATOM 1042 C CA . LEU A 1 135 ? 20.102 3.287 -17.561 1.00 70.94 135 LEU A CA 1
ATOM 1043 C C . LEU A 1 135 ? 18.626 3.277 -17.139 1.00 70.94 135 LEU A C 1
ATOM 1045 O O . LEU A 1 135 ? 17.753 3.516 -17.973 1.00 70.94 135 LEU A O 1
ATOM 1049 N N . ARG A 1 136 ? 18.326 3.065 -15.852 1.00 71.38 136 ARG A N 1
ATOM 1050 C CA . ARG A 1 136 ? 16.956 3.202 -15.323 1.00 71.38 136 ARG A CA 1
ATOM 1051 C C . ARG A 1 136 ? 16.451 4.643 -15.338 1.00 71.38 136 ARG A C 1
ATOM 1053 O O . ARG A 1 136 ? 15.246 4.865 -15.322 1.00 71.38 136 ARG A O 1
ATOM 1060 N N . SER A 1 137 ? 17.350 5.621 -15.410 1.00 68.94 137 SER A N 1
ATOM 1061 C CA . SER A 1 137 ? 17.006 7.043 -15.523 1.00 68.94 137 SER A CA 1
ATOM 1062 C C . SER A 1 137 ? 16.703 7.489 -16.960 1.00 68.94 137 SER A C 1
ATOM 1064 O O . SER A 1 137 ? 16.451 8.676 -17.189 1.00 68.94 137 SER A O 1
ATOM 1066 N N . LEU A 1 138 ? 16.747 6.576 -17.939 1.00 69.69 138 LEU A N 1
ATOM 1067 C CA . LEU A 1 138 ? 16.432 6.889 -19.330 1.00 69.69 138 LEU A CA 1
ATOM 1068 C C . LEU A 1 138 ? 14.949 7.252 -19.493 1.00 69.69 138 LEU A C 1
ATOM 1070 O O . LEU A 1 138 ? 14.096 6.516 -18.999 1.00 69.69 138 LEU A O 1
ATOM 1074 N N . PRO A 1 139 ? 14.617 8.300 -20.276 1.00 63.84 139 PRO A N 1
ATOM 1075 C CA . PRO A 1 139 ? 13.229 8.609 -20.628 1.00 63.84 139 PRO A CA 1
ATOM 1076 C C . PRO A 1 139 ? 12.486 7.414 -21.244 1.00 63.84 139 PRO A C 1
ATOM 1078 O O . PRO A 1 139 ? 11.290 7.257 -21.026 1.00 63.84 139 PRO A O 1
ATOM 1081 N N . ASP A 1 140 ? 13.204 6.537 -21.953 1.00 67.81 140 ASP A N 1
ATOM 1082 C CA . ASP A 1 140 ? 12.667 5.323 -22.576 1.00 67.81 140 ASP A CA 1
ATOM 1083 C C . ASP A 1 140 ? 12.128 4.296 -21.571 1.00 67.81 140 ASP A C 1
ATOM 1085 O O . ASP A 1 140 ? 11.296 3.470 -21.953 1.00 67.81 140 ASP A O 1
ATOM 1089 N N . ARG A 1 141 ? 12.526 4.360 -20.287 1.00 69.12 141 ARG A N 1
ATOM 1090 C CA . ARG A 1 141 ? 11.850 3.596 -19.223 1.00 69.12 141 ARG A CA 1
ATOM 1091 C C . ARG A 1 141 ? 10.354 3.895 -19.246 1.00 69.12 141 ARG A C 1
ATOM 1093 O O . ARG A 1 141 ? 9.560 2.968 -19.142 1.00 69.12 141 ARG A O 1
ATOM 1100 N N . PHE A 1 142 ? 9.988 5.142 -19.535 1.00 72.94 142 PHE A N 1
ATOM 1101 C CA . PHE A 1 142 ? 8.621 5.617 -19.719 1.00 72.94 142 PHE A CA 1
ATOM 1102 C C . PHE A 1 142 ? 8.367 6.078 -21.161 1.00 72.94 142 PHE A C 1
ATOM 1104 O O . PHE A 1 142 ? 7.813 7.151 -21.406 1.00 72.94 142 PHE A O 1
ATOM 1111 N N . ALA A 1 143 ? 8.781 5.261 -22.136 1.00 70.06 143 ALA A N 1
ATOM 1112 C CA . ALA A 1 143 ? 8.722 5.585 -23.564 1.00 70.06 143 ALA A CA 1
ATOM 1113 C C . ALA A 1 143 ? 7.338 6.055 -24.061 1.00 70.06 143 ALA A C 1
ATOM 1115 O O . ALA A 1 143 ? 7.270 6.880 -24.972 1.00 70.06 143 ALA A O 1
ATOM 1116 N N . ALA A 1 144 ? 6.232 5.617 -23.444 1.00 61.38 144 ALA A N 1
ATOM 1117 C CA . ALA A 1 144 ? 4.892 6.085 -23.804 1.00 61.38 144 ALA A CA 1
ATOM 1118 C C . ALA A 1 144 ? 4.639 7.572 -23.471 1.00 61.38 144 ALA A C 1
ATOM 1120 O O . ALA A 1 144 ? 3.720 8.168 -24.030 1.00 61.38 144 ALA A O 1
ATOM 1121 N N . LEU A 1 145 ? 5.434 8.182 -22.585 1.00 65.88 145 LEU A N 1
ATOM 1122 C CA . LEU A 1 145 ? 5.376 9.617 -22.271 1.00 65.88 145 LEU A CA 1
ATOM 1123 C C . LEU A 1 145 ? 6.161 10.468 -23.276 1.00 65.88 145 LEU A C 1
ATOM 1125 O O . LEU A 1 145 ? 5.914 11.668 -23.392 1.00 65.88 145 LEU A O 1
ATOM 1129 N N . TYR A 1 146 ? 7.110 9.860 -23.994 1.00 69.56 146 TYR A N 1
ATOM 1130 C CA . TYR A 1 146 ? 8.066 10.555 -24.855 1.00 69.56 146 TYR A CA 1
ATOM 1131 C C . TYR A 1 146 ? 8.128 9.947 -26.272 1.00 69.56 146 TYR A C 1
ATOM 1133 O O . TYR A 1 146 ? 9.215 9.592 -26.732 1.00 69.56 146 TYR A O 1
ATOM 1141 N N . PRO A 1 147 ? 6.998 9.859 -27.006 1.00 59.03 147 PRO A N 1
ATOM 1142 C CA . PRO A 1 147 ? 6.941 9.182 -28.308 1.00 59.03 147 PRO A CA 1
ATOM 1143 C C . PRO A 1 147 ? 7.855 9.813 -29.374 1.00 59.03 147 PRO A C 1
ATOM 1145 O O . PRO A 1 147 ? 8.315 9.120 -30.278 1.00 59.03 147 PRO A O 1
ATOM 1148 N N . ASP A 1 148 ? 8.174 11.106 -29.242 1.00 54.66 148 ASP A N 1
ATOM 1149 C CA . ASP A 1 148 ? 9.017 11.855 -30.186 1.00 54.66 148 ASP A CA 1
ATOM 1150 C C . ASP A 1 148 ? 10.525 11.766 -29.887 1.00 54.66 148 ASP A C 1
ATOM 1152 O O . ASP A 1 148 ? 11.337 12.360 -30.601 1.00 54.66 148 ASP A O 1
ATOM 1156 N N . LYS A 1 149 ? 10.926 11.051 -28.826 1.00 55.41 149 LYS A N 1
ATOM 1157 C CA . LYS A 1 149 ? 12.332 10.899 -28.416 1.00 55.41 149 LYS A CA 1
ATOM 115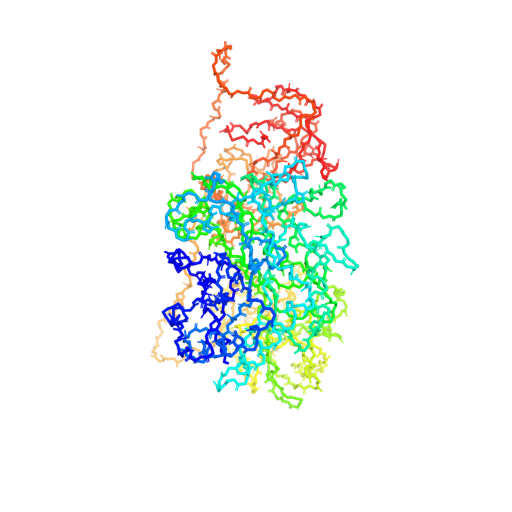8 C C . LYS A 1 149 ? 12.803 9.439 -28.445 1.00 55.41 149 LYS A C 1
ATOM 1160 O O . LYS A 1 149 ? 13.343 8.985 -27.441 1.00 55.41 149 LYS A O 1
ATOM 1165 N N . PRO A 1 150 ? 12.652 8.684 -29.550 1.00 52.91 150 PRO A N 1
ATOM 1166 C CA . PRO A 1 150 ? 13.245 7.354 -29.607 1.00 52.91 150 PRO A CA 1
ATOM 1167 C C . PRO A 1 150 ? 14.760 7.473 -29.410 1.00 52.91 150 PRO A C 1
ATOM 1169 O O . PRO A 1 150 ? 15.380 8.373 -29.990 1.00 52.91 150 PRO A O 1
ATOM 1172 N N . LEU A 1 151 ? 15.376 6.564 -28.645 1.00 52.97 151 LEU A N 1
ATOM 1173 C CA . LEU A 1 151 ? 16.825 6.374 -28.696 1.00 52.97 151 LEU A CA 1
ATOM 1174 C C . LEU A 1 151 ? 17.223 6.017 -30.137 1.00 52.97 151 LEU A C 1
ATOM 1176 O O . LEU A 1 151 ? 17.168 4.881 -30.604 1.00 52.97 151 LEU A O 1
ATOM 1180 N N . SER A 1 152 ? 17.576 7.057 -30.883 1.00 49.97 152 SER A N 1
ATOM 1181 C CA . SER A 1 152 ? 17.906 7.017 -32.294 1.00 49.97 152 SER A CA 1
ATOM 1182 C C . SER A 1 152 ? 19.356 6.564 -32.465 1.00 49.97 152 SER A C 1
ATOM 1184 O O . SER A 1 152 ? 20.272 7.332 -32.184 1.00 49.97 152 SER A O 1
ATOM 1186 N N . ARG A 1 153 ? 19.531 5.345 -32.999 1.00 51.09 153 ARG A N 1
ATOM 1187 C CA . ARG A 1 153 ? 20.797 4.669 -33.372 1.00 51.09 153 ARG A CA 1
ATOM 1188 C C . ARG A 1 153 ? 21.695 4.249 -32.193 1.00 51.09 153 ARG A C 1
ATOM 1190 O O . ARG A 1 153 ? 22.070 5.052 -31.352 1.00 51.09 153 ARG A O 1
ATOM 1197 N N . GLY A 1 154 ? 22.123 2.980 -32.206 1.00 57.44 154 GLY A N 1
ATOM 1198 C CA . GLY A 1 154 ? 23.129 2.440 -31.277 1.00 57.44 154 GLY A CA 1
ATOM 1199 C C . GLY A 1 154 ? 22.584 1.695 -30.053 1.00 57.44 154 GLY A C 1
ATOM 1200 O O . GLY A 1 154 ? 23.353 1.438 -29.130 1.00 57.44 154 GLY A O 1
ATOM 1201 N N . VAL A 1 155 ? 21.296 1.342 -30.040 1.00 70.69 155 VAL A N 1
ATOM 1202 C CA . VAL A 1 155 ? 20.655 0.528 -28.996 1.00 70.69 155 VAL A CA 1
ATOM 1203 C C . VAL A 1 155 ? 20.057 -0.730 -29.631 1.00 70.69 155 VAL A C 1
ATOM 1205 O O . VAL A 1 155 ? 19.409 -0.642 -30.672 1.00 70.69 155 VAL A O 1
ATOM 1208 N N . ASP A 1 156 ? 20.293 -1.883 -29.010 1.00 78.19 156 ASP A N 1
ATOM 1209 C CA . ASP A 1 156 ? 19.615 -3.151 -29.282 1.00 78.19 156 ASP A CA 1
ATOM 1210 C C . ASP A 1 156 ? 18.710 -3.466 -28.083 1.00 78.19 156 ASP A C 1
ATOM 1212 O O . ASP A 1 156 ? 19.171 -3.509 -26.939 1.00 78.19 156 ASP A O 1
ATOM 1216 N N . HIS A 1 157 ? 17.419 -3.672 -28.341 1.00 82.75 157 HIS A N 1
ATOM 1217 C CA . HIS A 1 157 ? 16.421 -3.954 -27.307 1.00 82.75 157 HIS A CA 1
ATOM 1218 C C . HIS A 1 157 ? 16.517 -5.380 -26.748 1.00 82.75 157 HIS A C 1
ATOM 1220 O O . HIS A 1 157 ? 15.700 -5.750 -25.903 1.00 82.75 157 HIS A O 1
ATOM 1226 N N . GLY A 1 158 ? 17.474 -6.181 -27.221 1.00 86.12 158 GLY A N 1
ATOM 1227 C CA . GLY A 1 158 ? 17.674 -7.545 -26.770 1.00 86.12 158 GLY A CA 1
ATOM 1228 C C . GLY A 1 158 ? 16.475 -8.439 -27.069 1.00 86.12 158 GLY A C 1
ATOM 1229 O O . GLY A 1 158 ? 15.571 -8.122 -27.852 1.00 86.12 158 GLY A O 1
ATOM 1230 N N . GLN A 1 159 ? 16.454 -9.594 -26.419 1.00 89.88 159 GLN A N 1
ATOM 1231 C CA . GLN A 1 159 ? 15.378 -10.548 -26.585 1.00 89.88 159 GLN A CA 1
ATOM 1232 C C . GLN A 1 159 ? 14.117 -10.076 -25.860 1.00 89.88 159 GLN A C 1
ATOM 1234 O O . GLN A 1 159 ? 14.072 -9.980 -24.635 1.00 89.88 159 GLN A O 1
ATOM 1239 N N . THR A 1 160 ? 13.061 -9.829 -26.635 1.00 92.06 160 THR A N 1
ATOM 1240 C CA . THR A 1 160 ? 11.739 -9.489 -26.097 1.00 92.06 160 THR A CA 1
ATOM 1241 C C . THR A 1 160 ? 11.236 -10.598 -25.173 1.00 92.06 160 THR A C 1
ATOM 1243 O O . THR A 1 160 ? 11.289 -11.773 -25.532 1.00 92.06 160 THR A O 1
ATOM 1246 N N . ILE A 1 161 ? 10.723 -10.211 -24.005 1.00 95.00 161 ILE A N 1
ATOM 1247 C CA . ILE A 1 161 ? 10.067 -11.108 -23.054 1.00 95.00 161 ILE A CA 1
ATOM 1248 C C . ILE A 1 161 ? 8.559 -10.917 -23.230 1.00 95.00 161 ILE A C 1
ATOM 1250 O O . ILE A 1 161 ? 8.025 -9.872 -22.873 1.00 95.00 161 ILE A O 1
ATOM 1254 N N . THR A 1 162 ? 7.863 -11.889 -23.820 1.00 95.88 162 THR A N 1
ATOM 1255 C CA . THR A 1 162 ? 6.390 -11.862 -23.895 1.00 95.88 162 THR A CA 1
ATOM 1256 C C . THR A 1 162 ? 5.765 -12.284 -22.557 1.00 95.88 162 THR A C 1
ATOM 1258 O O . THR A 1 162 ? 6.443 -12.925 -21.746 1.00 95.88 162 THR A O 1
ATOM 1261 N N . PRO A 1 163 ? 4.459 -12.033 -22.317 1.00 98.00 163 PRO A N 1
ATOM 1262 C CA . PRO A 1 163 ? 3.782 -12.553 -21.127 1.00 98.00 163 PRO A CA 1
ATOM 1263 C C . PRO A 1 163 ? 3.939 -14.069 -20.951 1.00 98.00 163 PRO A C 1
ATOM 1265 O O . PRO A 1 163 ? 4.153 -14.542 -19.836 1.00 98.00 163 PRO A O 1
ATOM 1268 N N . SER A 1 164 ? 3.900 -14.835 -22.049 1.00 96.25 164 SER A N 1
ATOM 1269 C CA . SER A 1 164 ? 4.113 -16.287 -22.030 1.00 96.25 164 SER A CA 1
ATOM 1270 C C . SER A 1 164 ? 5.549 -16.686 -21.688 1.00 96.25 164 SER A C 1
ATOM 1272 O O . SER A 1 164 ? 5.746 -17.669 -20.971 1.00 96.25 164 SER A O 1
ATOM 1274 N N . ASP A 1 165 ? 6.549 -15.934 -22.157 1.00 96.69 165 ASP A N 1
ATOM 1275 C CA . ASP A 1 165 ? 7.954 -16.201 -21.825 1.00 96.69 165 ASP A CA 1
ATOM 1276 C C . ASP A 1 165 ? 8.204 -15.978 -20.335 1.00 96.69 165 ASP A C 1
ATOM 1278 O O . ASP A 1 165 ? 8.763 -16.847 -19.656 1.00 96.69 165 ASP A O 1
ATOM 1282 N N . TYR A 1 166 ? 7.704 -14.853 -19.811 1.00 98.56 166 TYR A N 1
ATOM 1283 C CA . TYR A 1 166 ? 7.784 -14.546 -18.391 1.00 98.56 166 TYR A CA 1
ATOM 1284 C C . TYR A 1 166 ? 7.049 -15.590 -17.545 1.00 98.56 166 TYR A C 1
ATOM 1286 O O . TYR A 1 166 ? 7.645 -16.157 -16.630 1.00 98.56 166 TYR A O 1
ATOM 1294 N N . ALA A 1 167 ? 5.792 -15.905 -17.878 1.00 98.50 167 ALA A N 1
ATOM 1295 C CA . ALA A 1 167 ? 4.992 -16.880 -17.140 1.00 98.50 167 ALA A CA 1
ATOM 1296 C C . ALA A 1 167 ? 5.672 -18.257 -17.084 1.00 98.50 167 ALA A C 1
ATOM 1298 O O . ALA A 1 167 ? 5.636 -18.924 -16.047 1.00 98.50 167 ALA A O 1
ATOM 1299 N N . ARG A 1 168 ? 6.350 -18.670 -18.164 1.00 98.56 168 ARG A N 1
ATOM 1300 C CA . ARG A 1 168 ? 7.124 -19.916 -18.200 1.00 98.56 168 ARG A CA 1
ATOM 1301 C C . ARG A 1 168 ? 8.334 -19.873 -17.267 1.00 98.56 168 ARG A C 1
ATOM 1303 O O . ARG A 1 168 ? 8.523 -20.810 -16.495 1.00 98.56 168 ARG A O 1
ATOM 1310 N N . CYS A 1 169 ? 9.142 -18.812 -17.325 1.00 98.75 169 CYS A N 1
ATOM 1311 C CA . CYS A 1 169 ? 10.298 -18.649 -16.438 1.00 98.75 169 CYS A CA 1
ATOM 1312 C C . CYS A 1 169 ? 9.867 -18.604 -14.966 1.00 98.75 169 CYS A C 1
ATOM 1314 O O . CYS A 1 169 ? 10.382 -19.356 -14.140 1.00 98.75 169 CYS A O 1
ATOM 1316 N N . TYR A 1 170 ? 8.873 -17.771 -14.655 1.00 98.81 170 TYR A N 1
ATOM 1317 C CA . TYR A 1 170 ? 8.294 -17.636 -13.323 1.00 98.81 170 TYR A CA 1
ATOM 1318 C C . TYR A 1 170 ? 7.776 -18.979 -12.790 1.00 98.81 170 TYR A C 1
ATOM 1320 O O . TYR A 1 170 ? 8.088 -19.352 -11.660 1.00 98.81 170 TYR A O 1
ATOM 1328 N N . SER A 1 171 ? 7.039 -19.742 -13.607 1.00 98.75 171 SER A N 1
ATOM 1329 C CA . SER A 1 171 ? 6.474 -21.032 -13.193 1.00 98.75 171 SER A CA 1
ATOM 1330 C C . SER A 1 171 ? 7.561 -22.039 -12.817 1.00 98.75 171 SER A C 1
ATOM 1332 O O . SER A 1 171 ? 7.420 -22.734 -11.812 1.00 98.75 171 SER A O 1
ATOM 1334 N N . LEU A 1 172 ? 8.663 -22.092 -13.576 1.00 98.81 172 LEU A N 1
ATOM 1335 C CA . LEU A 1 172 ? 9.809 -22.941 -13.245 1.00 98.81 172 LEU A CA 1
ATOM 1336 C C . LEU A 1 172 ? 10.445 -22.510 -11.917 1.00 98.81 172 LEU A C 1
ATOM 1338 O O . LEU A 1 172 ? 10.660 -23.354 -11.049 1.00 98.81 172 LEU A O 1
ATOM 1342 N N . CYS A 1 173 ? 10.681 -21.209 -11.717 1.00 98.88 173 CYS A N 1
ATOM 1343 C CA . CYS A 1 173 ? 11.225 -20.682 -10.461 1.00 98.88 173 CYS A CA 1
ATOM 1344 C C . CYS A 1 173 ? 10.312 -20.988 -9.265 1.00 98.88 173 CYS A C 1
ATOM 1346 O O . CYS A 1 173 ? 10.782 -21.465 -8.233 1.00 98.88 173 CYS A O 1
ATOM 1348 N N . ARG A 1 174 ? 8.997 -20.778 -9.400 1.00 98.62 174 ARG A N 1
ATOM 1349 C CA . ARG A 1 174 ? 8.026 -21.074 -8.340 1.00 98.62 174 ARG A CA 1
ATOM 1350 C C . ARG A 1 174 ? 8.012 -22.559 -7.995 1.00 98.62 174 ARG A C 1
ATOM 1352 O O . ARG A 1 174 ? 8.064 -22.900 -6.818 1.00 98.62 174 ARG A O 1
ATOM 1359 N N . GLN A 1 175 ? 7.973 -23.447 -8.988 1.00 98.38 175 GLN A N 1
ATOM 1360 C CA . GLN A 1 175 ? 8.027 -24.896 -8.755 1.00 98.38 175 GLN A CA 1
ATOM 1361 C C . GLN A 1 175 ? 9.315 -25.302 -8.031 1.00 98.38 175 GLN A C 1
ATOM 1363 O O . GLN A 1 175 ? 9.271 -26.091 -7.087 1.00 98.38 175 GLN A O 1
ATOM 1368 N N . GLU A 1 176 ? 10.446 -24.727 -8.440 1.00 98.38 176 GLU A N 1
ATOM 1369 C CA . GLU A 1 176 ? 11.751 -24.939 -7.822 1.00 98.38 176 GLU A CA 1
ATOM 1370 C C . GLU A 1 176 ? 11.810 -24.488 -6.366 1.00 98.38 176 GLU A C 1
ATOM 1372 O O . GLU A 1 176 ? 12.391 -25.212 -5.563 1.00 98.38 176 GLU A O 1
ATOM 1377 N N . ILE A 1 177 ? 11.191 -23.357 -6.015 1.00 98.31 177 ILE A N 1
ATOM 1378 C CA . ILE A 1 177 ? 11.081 -22.869 -4.632 1.00 98.31 177 ILE A CA 1
ATOM 1379 C C . ILE A 1 177 ? 10.162 -23.778 -3.816 1.00 98.31 177 ILE A C 1
ATOM 1381 O O . ILE A 1 177 ? 10.567 -24.308 -2.782 1.00 98.31 177 ILE A O 1
ATOM 1385 N N . LYS A 1 178 ? 8.933 -24.011 -4.295 1.00 95.38 178 LYS A N 1
ATOM 1386 C CA . LYS A 1 178 ? 7.890 -24.735 -3.551 1.00 95.38 178 LYS A CA 1
ATOM 1387 C C . LYS A 1 178 ? 8.274 -26.182 -3.240 1.00 95.38 178 LYS A C 1
ATOM 1389 O O . LYS A 1 178 ? 7.808 -26.728 -2.243 1.00 95.38 178 LYS A O 1
ATOM 1394 N N . ARG A 1 179 ? 9.127 -26.806 -4.066 1.00 96.44 179 ARG A N 1
ATOM 1395 C CA . ARG A 1 179 ? 9.634 -28.169 -3.832 1.00 96.44 179 ARG A CA 1
ATOM 1396 C C . ARG A 1 179 ? 10.786 -28.250 -2.824 1.00 96.44 179 ARG A C 1
ATOM 1398 O O . ARG A 1 179 ? 11.177 -29.364 -2.478 1.00 96.44 179 ARG A O 1
ATOM 1405 N N . ARG A 1 180 ? 11.378 -27.127 -2.389 1.00 95.38 180 ARG A N 1
ATOM 1406 C CA . ARG A 1 180 ? 12.483 -27.156 -1.415 1.00 95.38 180 ARG A CA 1
ATOM 1407 C C . ARG A 1 180 ? 11.971 -27.451 -0.003 1.00 95.38 180 ARG A C 1
ATOM 1409 O O . ARG A 1 180 ? 10.888 -26.985 0.367 1.00 95.38 180 ARG A O 1
ATOM 1416 N N . PRO A 1 181 ? 12.736 -28.202 0.811 1.00 92.56 181 PRO A N 1
ATOM 1417 C CA . PRO A 1 181 ? 12.353 -28.498 2.188 1.00 92.56 181 PRO A CA 1
ATOM 1418 C C . PRO A 1 181 ? 12.056 -27.223 2.988 1.00 92.56 181 PRO A C 1
ATOM 1420 O O . PRO A 1 181 ? 12.860 -26.297 3.021 1.00 92.56 181 PRO A O 1
ATOM 1423 N N . GLY A 1 182 ? 10.887 -27.171 3.632 1.00 88.00 182 GLY A N 1
ATOM 1424 C CA . GLY A 1 182 ? 10.477 -26.037 4.469 1.00 88.00 182 GLY A CA 1
ATOM 1425 C C . GLY A 1 182 ? 10.003 -24.785 3.718 1.00 88.00 182 GLY A C 1
ATOM 1426 O O . GLY A 1 182 ? 9.626 -23.827 4.381 1.00 88.00 182 GLY A O 1
ATOM 1427 N N . ARG A 1 183 ? 9.970 -24.791 2.375 1.00 91.00 183 ARG A N 1
ATOM 1428 C CA . ARG A 1 183 ? 9.636 -23.614 1.539 1.00 91.00 183 ARG A CA 1
ATOM 1429 C C . ARG A 1 183 ? 8.280 -23.693 0.836 1.00 91.00 183 ARG A C 1
ATOM 1431 O O . ARG A 1 183 ? 7.928 -22.821 0.049 1.00 91.00 183 ARG A O 1
ATOM 1438 N N . ALA A 1 184 ? 7.484 -24.726 1.115 1.00 87.81 184 ALA A N 1
ATOM 1439 C CA . ALA A 1 184 ? 6.173 -24.916 0.483 1.00 87.81 184 ALA A CA 1
ATOM 1440 C C . ALA A 1 184 ? 5.200 -23.740 0.732 1.00 87.81 184 ALA A C 1
ATOM 1442 O O . ALA A 1 184 ? 4.344 -23.453 -0.107 1.00 87.81 184 ALA A O 1
ATOM 1443 N N . ASN A 1 185 ? 5.362 -23.045 1.864 1.00 87.69 185 ASN A N 1
ATOM 1444 C CA . ASN A 1 185 ? 4.531 -21.911 2.274 1.00 87.69 185 ASN A CA 1
ATOM 1445 C C . ASN A 1 185 ? 5.118 -20.542 1.887 1.00 87.69 185 ASN A C 1
ATOM 1447 O O . ASN A 1 185 ? 4.483 -19.527 2.165 1.00 87.69 185 ASN A O 1
ATOM 1451 N N . ASP A 1 186 ? 6.297 -20.496 1.260 1.00 93.31 186 ASP A N 1
ATOM 1452 C CA . ASP A 1 186 ? 6.892 -19.240 0.798 1.00 93.31 186 ASP A CA 1
ATOM 1453 C C . ASP A 1 186 ? 6.008 -18.617 -0.288 1.00 93.31 186 ASP A C 1
ATOM 1455 O O . ASP A 1 186 ? 5.464 -19.325 -1.135 1.00 93.31 186 ASP A O 1
ATOM 1459 N N . GLN A 1 187 ? 5.865 -17.297 -0.294 1.00 95.88 187 GLN A N 1
ATOM 1460 C CA . GLN A 1 187 ? 5.150 -16.569 -1.338 1.00 95.88 187 GLN A CA 1
ATOM 1461 C C . GLN A 1 187 ? 6.098 -16.266 -2.492 1.00 95.88 187 GLN A C 1
ATOM 1463 O O . GLN A 1 187 ? 7.147 -15.653 -2.299 1.00 95.88 187 GLN A O 1
ATOM 1468 N N . VAL A 1 188 ? 5.718 -16.674 -3.701 1.00 98.31 188 VAL A N 1
ATOM 1469 C CA . VAL A 1 188 ? 6.420 -16.311 -4.931 1.00 98.31 188 VAL A CA 1
ATOM 1470 C C . VAL A 1 188 ? 5.555 -15.314 -5.696 1.00 98.31 188 VAL A C 1
ATOM 1472 O O . VAL A 1 188 ? 4.483 -15.654 -6.196 1.00 98.31 188 VAL A O 1
ATOM 1475 N N . LEU A 1 189 ? 6.002 -14.068 -5.758 1.00 98.62 189 LEU A N 1
ATOM 1476 C CA . LEU A 1 189 ? 5.305 -12.948 -6.378 1.00 98.62 189 LEU A CA 1
ATOM 1477 C C . LEU A 1 189 ? 5.816 -12.728 -7.803 1.00 98.62 189 LEU A C 1
ATOM 1479 O O . LEU A 1 189 ? 7.004 -12.929 -8.085 1.00 98.62 189 LEU A O 1
ATOM 1483 N N . ILE A 1 190 ? 4.927 -12.308 -8.705 1.00 98.69 190 ILE A N 1
ATOM 1484 C CA . ILE A 1 190 ? 5.365 -11.830 -10.023 1.00 98.69 190 ILE A CA 1
ATOM 1485 C C . ILE A 1 190 ? 6.227 -10.574 -9.867 1.00 98.69 190 ILE A C 1
ATOM 1487 O O . ILE A 1 190 ? 6.056 -9.845 -8.901 1.00 98.69 190 ILE A O 1
ATOM 1491 N N . GLY A 1 191 ? 7.122 -10.327 -10.816 1.00 98.19 191 GLY A N 1
ATOM 1492 C CA . GLY A 1 191 ? 7.867 -9.084 -10.949 1.00 98.19 191 GLY A CA 1
ATOM 1493 C C . GLY A 1 191 ? 6.966 -7.961 -11.441 1.00 98.19 191 GLY A C 1
ATOM 1494 O O . GLY A 1 191 ? 6.055 -8.182 -12.248 1.00 98.19 191 GLY A O 1
ATOM 1495 N N . SER A 1 192 ? 7.233 -6.749 -10.963 1.00 98.25 192 SER A N 1
ATOM 1496 C CA . SER A 1 192 ? 6.460 -5.568 -11.338 1.00 98.25 192 SER A CA 1
ATOM 1497 C C . SER A 1 192 ? 6.648 -5.259 -12.815 1.00 98.25 192 SER A C 1
ATOM 1499 O O . SER A 1 192 ? 7.736 -5.417 -13.361 1.00 98.25 192 SER A O 1
ATOM 1501 N N . VAL A 1 193 ? 5.592 -4.795 -13.470 1.00 98.38 193 VAL A N 1
ATOM 1502 C CA . VAL A 1 193 ? 5.648 -4.316 -14.855 1.00 98.38 193 VAL A CA 1
ATOM 1503 C C . VAL A 1 193 ? 5.982 -2.825 -14.837 1.00 98.38 193 VAL A C 1
ATOM 1505 O O . VAL A 1 193 ? 5.359 -2.081 -14.080 1.00 98.38 193 VAL A O 1
ATOM 1508 N N . ALA A 1 194 ? 6.929 -2.383 -15.670 1.00 96.81 194 ALA A N 1
ATOM 1509 C CA . ALA A 1 194 ? 7.290 -0.971 -15.778 1.00 96.81 194 ALA A CA 1
ATOM 1510 C C . ALA A 1 194 ? 6.077 -0.171 -16.284 1.00 96.81 194 ALA A C 1
ATOM 1512 O O . ALA A 1 194 ? 5.607 -0.442 -17.401 1.00 96.81 194 ALA A O 1
ATOM 1513 N N . PRO A 1 195 ? 5.543 0.787 -15.502 1.00 96.00 195 PRO A N 1
ATOM 1514 C CA . PRO A 1 195 ? 4.450 1.631 -15.958 1.00 96.00 195 PRO A CA 1
ATOM 1515 C C . PRO A 1 195 ? 4.919 2.517 -17.114 1.00 96.00 195 PRO A C 1
ATOM 1517 O O . PRO A 1 195 ? 6.091 2.858 -17.210 1.00 96.00 195 PRO A O 1
ATOM 1520 N N . TRP A 1 196 ? 4.006 2.868 -18.018 1.00 93.94 196 TRP A N 1
ATOM 1521 C CA . TRP A 1 196 ? 4.266 3.741 -19.176 1.00 93.94 196 TRP A CA 1
ATOM 1522 C C . TRP A 1 196 ? 5.344 3.250 -20.157 1.00 93.94 196 TRP A C 1
ATOM 1524 O O . TRP A 1 196 ? 5.781 4.003 -21.030 1.00 93.94 196 TRP A O 1
ATOM 1534 N N . ASN A 1 197 ? 5.764 1.987 -20.067 1.00 91.88 197 ASN A N 1
ATOM 1535 C CA . ASN A 1 197 ? 6.714 1.406 -21.004 1.00 91.88 197 ASN A CA 1
ATOM 1536 C C . ASN A 1 197 ? 5.999 0.621 -22.111 1.00 91.88 197 ASN A C 1
ATOM 1538 O O . ASN A 1 197 ? 5.384 -0.414 -21.844 1.00 91.88 197 ASN A O 1
ATOM 1542 N N . ASN A 1 198 ? 6.133 1.084 -23.357 1.00 90.75 198 ASN A N 1
ATOM 1543 C CA . ASN A 1 198 ? 5.518 0.474 -24.538 1.00 90.75 198 ASN A CA 1
ATOM 1544 C C . ASN A 1 198 ? 6.491 -0.336 -25.413 1.00 90.75 198 ASN A C 1
ATOM 1546 O O . ASN A 1 198 ? 6.211 -0.605 -26.580 1.00 90.75 198 ASN A O 1
ATOM 1550 N N . ASN A 1 199 ? 7.646 -0.755 -24.887 1.00 89.94 199 ASN A N 1
ATOM 1551 C CA . ASN A 1 199 ? 8.669 -1.424 -25.697 1.00 89.94 199 ASN A CA 1
ATOM 1552 C C . ASN A 1 199 ? 8.321 -2.882 -26.050 1.00 89.94 199 ASN A C 1
ATOM 1554 O O . ASN A 1 199 ? 9.066 -3.523 -26.796 1.00 89.94 199 ASN A O 1
ATOM 1558 N N . THR A 1 200 ? 7.242 -3.437 -25.488 1.00 92.06 200 THR A N 1
ATOM 1559 C CA . THR A 1 200 ? 6.848 -4.849 -25.643 1.00 92.06 200 THR A CA 1
ATOM 1560 C C . THR A 1 200 ? 5.515 -4.980 -26.371 1.00 92.06 200 THR A C 1
ATOM 1562 O O . THR A 1 200 ? 4.483 -5.260 -25.763 1.00 92.06 200 THR A O 1
ATOM 1565 N N . ALA A 1 201 ? 5.541 -4.797 -27.690 1.00 91.81 201 ALA A N 1
ATOM 1566 C CA . ALA A 1 201 ? 4.408 -5.092 -28.562 1.00 91.81 201 ALA A CA 1
ATOM 1567 C C . ALA A 1 201 ? 4.396 -6.574 -28.981 1.00 91.81 201 ALA A C 1
ATOM 1569 O O . ALA A 1 201 ? 5.442 -7.162 -29.258 1.00 91.81 201 ALA A O 1
ATOM 1570 N N . TYR A 1 202 ? 3.212 -7.184 -29.038 1.00 94.44 202 TYR A N 1
ATOM 1571 C CA . TYR A 1 202 ? 3.007 -8.579 -29.460 1.00 94.44 202 TYR A CA 1
ATOM 1572 C C . TYR A 1 202 ? 1.574 -8.783 -29.986 1.00 94.44 202 TYR A C 1
ATOM 1574 O O . TYR A 1 202 ? 0.724 -7.905 -29.797 1.00 94.44 202 TYR A O 1
ATOM 1582 N N . PRO A 1 203 ? 1.257 -9.910 -30.659 1.00 95.25 203 PRO A N 1
ATOM 1583 C CA . PRO A 1 203 ? -0.107 -10.185 -31.110 1.00 95.25 203 PRO A CA 1
ATOM 1584 C C . PRO A 1 203 ? -1.111 -10.129 -29.947 1.00 95.25 203 PRO A C 1
ATOM 1586 O O . PRO A 1 203 ? -0.982 -10.873 -28.981 1.00 95.25 203 PRO A O 1
ATOM 1589 N N . GLY A 1 204 ? -2.104 -9.240 -30.036 1.00 93.75 204 GLY A N 1
ATOM 1590 C CA . GLY A 1 204 ? -3.075 -8.973 -28.961 1.00 93.75 204 GLY A CA 1
ATOM 1591 C C . GLY A 1 204 ? -2.766 -7.737 -28.104 1.00 93.75 204 GLY A C 1
ATOM 1592 O O . GLY A 1 204 ? -3.659 -7.242 -27.423 1.00 93.75 204 GLY A O 1
ATOM 1593 N N . ASN A 1 205 ? -1.554 -7.185 -28.204 1.00 96.62 205 ASN A N 1
ATOM 1594 C CA . ASN A 1 205 ? -1.152 -5.920 -27.592 1.00 96.62 205 ASN A CA 1
ATOM 1595 C C . ASN A 1 205 ? -0.196 -5.137 -28.523 1.00 96.62 205 ASN A C 1
ATOM 1597 O O . ASN A 1 205 ? 0.990 -4.988 -28.215 1.00 96.62 205 ASN A O 1
ATOM 1601 N N . PRO A 1 206 ? -0.670 -4.686 -29.700 1.00 93.50 206 PRO A N 1
ATOM 1602 C CA . PRO A 1 206 ? 0.191 -4.093 -30.728 1.00 93.50 206 PRO A CA 1
ATOM 1603 C C . PRO A 1 206 ? 0.806 -2.749 -30.313 1.00 93.50 206 PRO A C 1
ATOM 1605 O O . PRO A 1 206 ? 1.890 -2.419 -30.776 1.00 93.50 206 PRO A O 1
ATOM 1608 N N . GLU A 1 207 ? 0.152 -2.011 -29.414 1.00 92.19 207 GLU A N 1
ATOM 1609 C CA . GLU A 1 207 ? 0.640 -0.724 -28.895 1.00 92.19 207 GLU A CA 1
ATOM 1610 C C . GLU A 1 207 ? 1.607 -0.885 -27.710 1.00 92.19 207 GLU A C 1
ATOM 1612 O O . GLU A 1 207 ? 2.120 0.101 -27.191 1.00 92.19 207 GLU A O 1
ATOM 1617 N N . GLY A 1 208 ? 1.839 -2.116 -27.238 1.00 94.06 208 GLY A N 1
ATOM 1618 C CA . GLY A 1 208 ? 2.691 -2.371 -26.078 1.00 94.06 208 GLY A CA 1
ATOM 1619 C C . GLY A 1 208 ? 2.124 -1.834 -24.760 1.00 94.06 208 GLY A C 1
ATOM 1620 O O . GLY A 1 208 ? 2.889 -1.470 -23.876 1.00 94.06 208 GLY A O 1
ATOM 1621 N N . ASP A 1 209 ? 0.799 -1.786 -24.595 1.00 96.50 209 ASP A N 1
ATOM 1622 C CA . ASP A 1 209 ? 0.162 -1.335 -23.353 1.00 96.50 209 ASP A CA 1
ATOM 1623 C C . ASP A 1 209 ? 0.647 -2.186 -22.161 1.00 96.50 209 ASP A C 1
ATOM 1625 O O . ASP A 1 209 ? 0.447 -3.404 -22.113 1.00 96.50 209 ASP A O 1
ATOM 1629 N N . TRP A 1 210 ? 1.305 -1.544 -21.196 1.00 98.19 210 TRP A N 1
ATOM 1630 C CA . TRP A 1 210 ? 1.905 -2.197 -20.030 1.00 98.19 210 TRP A CA 1
ATOM 1631 C C . TRP A 1 210 ? 0.853 -2.788 -19.085 1.00 98.19 210 TRP A C 1
ATOM 1633 O O . TRP A 1 210 ? 1.078 -3.843 -18.493 1.00 98.19 210 TRP A O 1
ATOM 1643 N N . VAL A 1 211 ? -0.329 -2.176 -18.978 1.00 98.56 211 VAL A N 1
ATOM 1644 C CA . VAL A 1 211 ? -1.432 -2.720 -18.173 1.00 98.56 211 VAL A CA 1
ATOM 1645 C C . VAL A 1 211 ? -1.991 -3.972 -18.840 1.00 98.56 211 VAL A C 1
ATOM 1647 O O . VAL A 1 211 ? -2.326 -4.944 -18.160 1.00 98.56 211 VAL A O 1
ATOM 1650 N N . ARG A 1 212 ? -2.036 -3.993 -20.178 1.00 98.12 212 ARG A N 1
ATOM 1651 C CA . ARG A 1 212 ? -2.408 -5.196 -20.929 1.00 98.12 212 ARG A CA 1
ATOM 1652 C C . ARG A 1 212 ? -1.369 -6.308 -20.767 1.00 98.12 212 ARG A C 1
ATOM 1654 O O . ARG A 1 212 ? -1.747 -7.441 -20.491 1.00 98.12 212 ARG A O 1
ATOM 1661 N N . TYR A 1 213 ? -0.079 -5.983 -20.860 1.00 98.69 213 TYR A N 1
ATOM 1662 C CA . TYR A 1 213 ? 1.019 -6.922 -20.593 1.00 98.69 213 TYR A CA 1
ATOM 1663 C C . TYR A 1 213 ? 0.920 -7.552 -19.195 1.00 98.69 213 TYR A C 1
ATOM 1665 O O . TYR A 1 213 ? 0.996 -8.773 -19.064 1.00 98.69 213 TYR A O 1
ATOM 1673 N N . PHE A 1 214 ? 0.662 -6.741 -18.167 1.00 98.81 214 PHE A N 1
ATOM 1674 C CA . PHE A 1 214 ? 0.404 -7.209 -16.804 1.00 98.81 214 PHE A CA 1
ATOM 1675 C C . PHE A 1 214 ? -0.798 -8.165 -16.721 1.00 98.81 214 PHE A C 1
ATOM 1677 O O . PHE A 1 214 ? -0.695 -9.249 -16.142 1.00 98.81 214 PHE A O 1
ATOM 1684 N N . GLN A 1 215 ? -1.928 -7.800 -17.334 1.00 98.62 215 GLN A N 1
ATOM 1685 C CA . GLN A 1 215 ? -3.130 -8.636 -17.355 1.00 98.62 215 GLN A CA 1
ATOM 1686 C C . GLN A 1 215 ? -2.879 -9.994 -18.025 1.00 98.62 215 GLN A C 1
ATOM 1688 O O . GLN A 1 215 ? -3.354 -11.025 -17.538 1.00 98.62 215 GLN A O 1
ATOM 1693 N N . ASP A 1 216 ? -2.140 -9.997 -19.133 1.00 98.62 216 ASP A N 1
ATOM 1694 C CA . ASP A 1 216 ? -1.850 -11.204 -19.901 1.00 98.62 216 ASP A CA 1
ATOM 1695 C C . ASP A 1 216 ? -0.866 -12.128 -19.150 1.00 98.62 216 ASP A C 1
ATOM 1697 O O . ASP A 1 216 ? -1.026 -13.347 -19.219 1.00 98.62 216 ASP A O 1
ATOM 1701 N N . ILE A 1 217 ? 0.060 -11.590 -18.336 1.00 98.75 217 ILE A N 1
ATOM 1702 C CA . ILE A 1 217 ? 0.876 -12.394 -17.399 1.00 98.75 217 ILE A CA 1
ATOM 1703 C C . ILE A 1 217 ? -0.019 -13.107 -16.384 1.00 98.75 217 ILE A C 1
ATOM 1705 O O . ILE A 1 217 ? 0.064 -14.327 -16.231 1.00 98.75 217 ILE A O 1
ATOM 1709 N N . LEU A 1 218 ? -0.881 -12.360 -15.687 1.00 98.56 218 LEU A N 1
ATOM 1710 C CA . LEU A 1 218 ? -1.748 -12.935 -14.655 1.00 98.56 218 LEU A CA 1
ATOM 1711 C C . LEU A 1 218 ? -2.698 -13.982 -15.242 1.00 98.56 218 LEU A C 1
ATOM 1713 O O . LEU A 1 218 ? -2.899 -15.040 -14.649 1.00 98.56 218 LEU A O 1
ATOM 1717 N N . SER A 1 219 ? -3.228 -13.721 -16.438 1.00 97.19 219 SER A N 1
ATOM 1718 C CA . SER A 1 219 ? -4.098 -14.657 -17.154 1.00 97.19 219 SER A CA 1
ATOM 1719 C C . SER A 1 219 ? -3.366 -15.937 -17.564 1.00 97.19 219 SER A C 1
ATOM 1721 O O . SER A 1 219 ? -3.949 -17.016 -17.485 1.00 97.19 219 SER A O 1
ATOM 1723 N N . ALA A 1 220 ? -2.094 -15.838 -17.968 1.00 97.50 220 ALA A N 1
ATOM 1724 C CA . ALA A 1 220 ? -1.275 -16.995 -18.325 1.00 97.50 220 ALA A CA 1
ATOM 1725 C C . ALA A 1 220 ? -0.920 -17.874 -17.113 1.00 97.50 220 ALA A C 1
ATOM 1727 O O . ALA A 1 220 ? -0.818 -19.092 -17.251 1.00 97.50 220 ALA A O 1
ATOM 1728 N N . LEU A 1 221 ? -0.739 -17.275 -15.931 1.00 97.81 221 LEU A N 1
ATOM 1729 C CA . LEU A 1 221 ? -0.452 -18.006 -14.694 1.00 97.81 221 LEU A CA 1
ATOM 1730 C C . LEU A 1 221 ? -1.719 -18.632 -14.092 1.00 97.81 221 LEU A C 1
ATOM 1732 O O . LEU A 1 221 ? -1.724 -19.807 -13.717 1.00 97.81 221 LEU A O 1
ATOM 1736 N N . GLY A 1 222 ? -2.804 -17.863 -14.014 1.00 92.12 222 GLY A N 1
ATOM 1737 C CA . GLY A 1 222 ? -4.022 -18.261 -13.314 1.00 92.12 222 GLY A CA 1
ATOM 1738 C C . GLY A 1 222 ? -3.885 -18.237 -11.780 1.00 92.12 222 GLY A C 1
ATOM 1739 O O . GLY A 1 222 ? -2.805 -17.978 -11.241 1.00 92.12 222 GLY A O 1
ATOM 1740 N N . PRO A 1 223 ? -4.987 -18.496 -11.051 1.00 85.12 223 PRO A N 1
ATOM 1741 C CA . PRO A 1 223 ? -5.066 -18.270 -9.606 1.00 85.12 223 PRO A CA 1
ATOM 1742 C C . PRO A 1 223 ? -4.234 -19.245 -8.762 1.00 85.12 223 PRO A C 1
ATOM 1744 O O . PRO A 1 223 ? -3.765 -18.859 -7.701 1.00 85.12 223 PRO A O 1
ATOM 1747 N N . ASP A 1 224 ? -4.003 -20.475 -9.230 1.00 87.38 224 ASP A N 1
ATOM 1748 C CA . ASP A 1 224 ? -3.309 -21.512 -8.443 1.00 87.38 224 ASP A CA 1
ATOM 1749 C C . ASP A 1 224 ? -1.778 -21.480 -8.606 1.00 87.38 224 ASP A C 1
ATOM 1751 O O . ASP A 1 224 ? -1.023 -22.096 -7.839 1.00 87.38 224 ASP A O 1
ATOM 1755 N N . ASN A 1 225 ? -1.298 -20.753 -9.619 1.00 92.94 225 ASN A N 1
ATOM 1756 C CA . ASN A 1 225 ? 0.118 -20.705 -9.966 1.00 92.94 225 ASN A CA 1
ATOM 1757 C C . ASN A 1 225 ? 0.795 -19.397 -9.566 1.00 92.94 225 ASN A C 1
ATOM 1759 O O . ASN A 1 225 ? 1.943 -19.217 -9.939 1.00 92.94 225 ASN A O 1
ATOM 1763 N N . CYS A 1 226 ? 0.140 -18.518 -8.808 1.00 92.38 226 CYS A N 1
ATOM 1764 C CA . CYS A 1 226 ? 0.689 -17.240 -8.362 1.00 92.38 226 CYS A CA 1
ATOM 1765 C C . CYS A 1 226 ? 0.347 -17.013 -6.885 1.00 92.38 226 CYS A C 1
ATOM 1767 O O . CYS A 1 226 ? -0.799 -17.212 -6.495 1.00 92.38 226 CYS A O 1
ATOM 1769 N N . ASP A 1 227 ? 1.321 -16.613 -6.059 1.00 95.12 227 ASP A N 1
ATOM 1770 C CA . ASP A 1 227 ? 1.084 -16.381 -4.624 1.00 95.12 227 ASP A CA 1
ATOM 1771 C C . ASP A 1 227 ? 0.853 -14.898 -4.283 1.00 95.12 227 ASP A C 1
ATOM 1773 O O . ASP A 1 227 ? 0.452 -14.587 -3.164 1.00 95.12 227 ASP A O 1
ATOM 1777 N N . GLY A 1 228 ? 1.081 -13.982 -5.231 1.00 96.12 228 GLY A N 1
ATOM 1778 C CA . GLY A 1 228 ? 0.843 -12.554 -5.049 1.00 96.12 228 GLY A CA 1
ATOM 1779 C C . GLY A 1 228 ? 1.412 -11.673 -6.159 1.00 96.12 228 GLY A C 1
ATOM 1780 O O . GLY A 1 228 ? 2.054 -12.139 -7.101 1.00 96.12 228 GLY A O 1
ATOM 1781 N N . ILE A 1 229 ? 1.122 -10.380 -6.061 1.00 98.62 229 ILE A N 1
ATOM 1782 C CA . ILE A 1 229 ? 1.257 -9.408 -7.148 1.00 98.62 229 ILE A CA 1
ATOM 1783 C C . ILE A 1 229 ? 2.135 -8.248 -6.687 1.00 98.62 229 ILE A C 1
ATOM 1785 O O . ILE A 1 229 ? 1.931 -7.728 -5.590 1.00 98.62 229 ILE A O 1
ATOM 1789 N N . THR A 1 230 ? 3.059 -7.797 -7.534 1.00 98.81 230 THR A N 1
ATOM 1790 C CA . THR A 1 230 ? 3.817 -6.565 -7.292 1.00 98.81 230 THR A CA 1
ATOM 1791 C C . THR A 1 230 ? 3.530 -5.507 -8.347 1.00 98.81 230 THR A C 1
ATOM 1793 O O . THR A 1 230 ? 3.263 -5.826 -9.507 1.00 98.81 230 THR A O 1
ATOM 1796 N N . LEU A 1 231 ? 3.565 -4.244 -7.928 1.00 98.69 231 LEU A N 1
ATOM 1797 C CA . LEU A 1 231 ? 3.290 -3.071 -8.751 1.00 98.69 231 LEU A CA 1
ATOM 1798 C C . LEU A 1 231 ? 4.367 -2.008 -8.536 1.00 98.69 231 LEU A C 1
ATOM 1800 O O . LEU A 1 231 ? 4.858 -1.847 -7.418 1.00 98.69 231 LEU A O 1
ATOM 1804 N N . HIS A 1 232 ? 4.644 -1.223 -9.573 1.00 98.50 232 HIS A N 1
ATOM 1805 C CA . HIS A 1 232 ? 5.376 0.041 -9.473 1.00 98.50 232 HIS A CA 1
ATOM 1806 C C . HIS A 1 232 ? 4.440 1.205 -9.805 1.00 98.50 232 HIS A C 1
ATOM 1808 O O . HIS A 1 232 ? 3.548 1.068 -10.649 1.00 98.50 232 HIS A O 1
ATOM 1814 N N . THR A 1 233 ? 4.614 2.344 -9.139 1.00 97.50 233 THR A N 1
ATOM 1815 C CA . THR A 1 233 ? 3.846 3.560 -9.436 1.00 97.50 233 THR A CA 1
ATOM 1816 C C . THR A 1 233 ? 4.604 4.818 -9.041 1.00 97.50 233 THR A C 1
ATOM 1818 O O . THR A 1 233 ? 5.297 4.827 -8.032 1.00 97.50 233 THR A O 1
ATOM 1821 N N . TYR A 1 234 ? 4.448 5.893 -9.809 1.00 96.19 234 TYR A N 1
ATOM 1822 C CA . TYR A 1 234 ? 5.228 7.120 -9.649 1.00 96.19 234 TYR A CA 1
ATOM 1823 C C . TYR A 1 234 ? 4.365 8.357 -9.917 1.00 96.19 234 TYR A C 1
ATOM 1825 O O . TYR A 1 234 ? 3.269 8.262 -10.477 1.00 96.19 234 TYR A O 1
ATOM 1833 N N . THR A 1 235 ? 4.854 9.537 -9.552 1.00 95.38 235 THR A N 1
ATOM 1834 C CA . THR A 1 235 ? 4.378 10.796 -10.154 1.00 95.38 235 THR A CA 1
ATOM 1835 C C . THR A 1 235 ? 5.376 11.283 -11.199 1.00 95.38 235 THR A C 1
ATOM 1837 O O . THR A 1 235 ? 6.526 10.876 -11.192 1.00 95.38 235 THR A O 1
ATOM 1840 N N . HIS A 1 236 ? 4.950 12.190 -12.081 1.00 90.69 236 HIS A N 1
ATOM 1841 C CA . HIS A 1 236 ? 5.844 12.876 -13.025 1.00 90.69 236 HIS A CA 1
ATOM 1842 C C . HIS A 1 236 ? 6.049 14.305 -12.537 1.00 90.69 236 HIS A C 1
ATOM 1844 O O . HIS A 1 236 ? 5.510 15.250 -13.114 1.00 90.69 236 HIS A O 1
ATOM 1850 N N . GLY A 1 237 ? 6.712 14.443 -11.391 1.00 88.12 237 GLY A N 1
ATOM 1851 C CA . GLY A 1 237 ? 6.877 15.727 -10.716 1.00 88.12 237 GLY A CA 1
ATOM 1852 C C . GLY A 1 237 ? 6.875 15.595 -9.201 1.00 88.12 237 GLY A C 1
ATOM 1853 O O . GLY A 1 237 ? 6.360 14.621 -8.653 1.00 88.12 237 GLY A O 1
ATOM 1854 N N . THR A 1 238 ? 7.426 16.609 -8.536 1.00 90.06 238 THR A N 1
ATOM 1855 C CA . THR A 1 238 ? 7.617 16.637 -7.077 1.00 90.06 238 THR A CA 1
ATOM 1856 C C . THR A 1 238 ? 6.396 17.151 -6.312 1.00 90.06 238 THR A C 1
ATOM 1858 O O . THR A 1 238 ? 6.343 17.044 -5.091 1.00 90.06 238 THR A O 1
ATOM 1861 N N . ASP A 1 239 ? 5.398 17.699 -7.011 1.00 92.38 239 ASP A N 1
ATOM 1862 C CA . ASP A 1 239 ? 4.196 18.248 -6.386 1.00 92.38 239 ASP A CA 1
ATOM 1863 C C . ASP A 1 239 ? 3.344 17.117 -5.760 1.00 92.38 239 ASP A C 1
ATOM 1865 O O . ASP A 1 239 ? 2.904 16.209 -6.477 1.00 92.38 239 ASP A O 1
ATOM 1869 N N . PRO A 1 240 ? 3.078 17.146 -4.438 1.00 93.38 240 PRO A N 1
ATOM 1870 C CA . PRO A 1 240 ? 2.265 16.133 -3.763 1.00 93.38 240 PRO A CA 1
ATOM 1871 C C . PRO A 1 240 ? 0.838 16.018 -4.316 1.00 93.38 240 PRO A C 1
ATOM 1873 O O . PRO A 1 240 ? 0.226 14.957 -4.189 1.00 93.38 240 PRO A O 1
ATOM 1876 N N . ALA A 1 241 ? 0.290 17.060 -4.952 1.00 93.50 241 ALA A N 1
ATOM 1877 C CA . ALA A 1 241 ? -1.029 16.994 -5.580 1.00 93.50 241 ALA A CA 1
ATOM 1878 C C . ALA A 1 241 ? -1.083 15.954 -6.715 1.00 93.50 241 ALA A C 1
ATOM 1880 O O . ALA A 1 241 ? -2.143 15.381 -6.981 1.00 93.50 241 ALA A O 1
ATOM 1881 N N . LEU A 1 242 ? 0.059 15.640 -7.340 1.00 93.62 242 LEU A N 1
ATOM 1882 C CA . LEU A 1 242 ? 0.149 14.648 -8.415 1.00 93.62 242 LEU A CA 1
ATOM 1883 C C . LEU A 1 242 ? -0.114 13.219 -7.924 1.00 93.62 242 LEU A C 1
ATOM 1885 O O . LEU A 1 242 ? -0.556 12.383 -8.711 1.00 93.62 242 LEU A O 1
ATOM 1889 N N . VAL A 1 243 ? 0.084 12.938 -6.629 1.00 97.00 243 VAL A N 1
ATOM 1890 C CA . VAL A 1 243 ? -0.278 11.648 -6.012 1.00 97.00 243 VAL A CA 1
ATOM 1891 C C . VAL A 1 243 ? -1.782 11.382 -6.124 1.00 97.00 243 VAL A C 1
ATOM 1893 O O . VAL A 1 243 ? -2.216 10.240 -6.261 1.00 97.00 243 VAL A O 1
ATOM 1896 N N . MET A 1 244 ? -2.580 12.447 -6.084 1.00 91.62 244 MET A N 1
ATOM 1897 C CA . MET A 1 244 ? -4.039 12.392 -6.107 1.00 91.62 244 MET A CA 1
ATOM 1898 C C . MET A 1 244 ? -4.629 12.694 -7.488 1.00 91.62 244 MET A C 1
ATOM 1900 O O . MET A 1 244 ? -5.850 12.772 -7.624 1.00 91.62 244 MET A O 1
ATOM 1904 N N . SER A 1 245 ? -3.785 12.900 -8.500 1.00 94.06 245 SER A N 1
ATOM 1905 C CA . SER A 1 245 ? -4.231 13.301 -9.830 1.00 94.06 245 SER A CA 1
ATOM 1906 C C . SER A 1 245 ? -4.878 12.139 -10.582 1.00 94.06 245 SER A C 1
ATOM 1908 O O . SER A 1 245 ? -4.293 11.064 -10.731 1.00 94.06 245 SER A O 1
ATOM 1910 N N . ASP A 1 246 ? -6.067 12.391 -11.130 1.00 93.12 246 ASP A N 1
ATOM 1911 C CA . ASP A 1 246 ? -6.761 11.501 -12.061 1.00 93.12 246 ASP A CA 1
ATOM 1912 C C . ASP A 1 246 ? -6.371 11.736 -13.531 1.00 93.12 246 ASP A C 1
ATOM 1914 O O . ASP A 1 246 ? -6.943 11.113 -14.431 1.00 93.12 246 ASP A O 1
ATOM 1918 N N . GLY A 1 247 ? -5.372 12.598 -13.767 1.00 92.88 247 GLY A N 1
ATOM 1919 C CA . GLY A 1 247 ? -4.886 12.964 -15.089 1.00 92.88 247 GLY A CA 1
ATOM 1920 C C . GLY A 1 247 ? -4.590 11.736 -15.944 1.00 92.88 247 GLY A C 1
ATOM 1921 O O . GLY A 1 247 ? -3.970 10.768 -15.493 1.00 92.88 247 GLY A O 1
ATOM 1922 N N . LYS A 1 248 ? -5.052 11.774 -17.192 1.00 93.25 248 LYS A N 1
ATOM 1923 C CA . LYS A 1 248 ? -4.910 10.690 -18.165 1.00 93.25 248 LYS A CA 1
ATOM 1924 C C . LYS A 1 248 ? -3.826 11.000 -19.185 1.00 93.25 248 LYS A C 1
ATOM 1926 O O . LYS A 1 248 ? -3.489 12.158 -19.416 1.00 93.25 248 LYS A O 1
ATOM 1931 N N . MET A 1 249 ? -3.276 9.952 -19.787 1.00 90.31 249 MET A N 1
ATOM 1932 C CA . MET A 1 249 ? -2.306 10.100 -20.867 1.00 90.31 249 MET A CA 1
ATOM 1933 C C . MET A 1 249 ? -2.956 10.614 -22.154 1.00 90.31 249 MET A C 1
ATOM 1935 O O . MET A 1 249 ? -4.175 10.627 -22.310 1.00 90.31 249 MET A O 1
ATOM 1939 N N . ASN A 1 250 ? -2.119 10.997 -23.112 1.00 86.31 250 ASN A N 1
ATOM 1940 C CA . ASN A 1 250 ? -2.561 11.269 -24.474 1.00 86.31 250 ASN A CA 1
ATOM 1941 C C . ASN A 1 250 ? -2.811 9.958 -25.249 1.00 86.31 250 ASN A C 1
ATOM 1943 O O . ASN A 1 250 ? -2.354 8.887 -24.829 1.00 86.31 250 ASN A O 1
ATOM 1947 N N . PRO A 1 251 ? -3.513 10.020 -26.398 1.00 86.50 251 PRO A N 1
ATOM 1948 C CA . PRO A 1 251 ? -3.606 8.886 -27.312 1.00 86.50 251 PRO A CA 1
ATOM 1949 C C . PRO A 1 251 ? -2.230 8.299 -27.680 1.00 86.50 251 PRO A C 1
ATOM 1951 O O . PRO A 1 251 ? -1.281 9.070 -27.831 1.00 86.50 251 PRO A O 1
ATOM 1954 N N . PRO A 1 252 ? -2.106 6.964 -27.842 1.00 92.38 252 PRO A N 1
ATOM 1955 C CA . PRO A 1 252 ? -3.175 5.953 -27.821 1.00 92.38 252 PRO A CA 1
ATOM 1956 C C . PRO A 1 252 ? -3.532 5.418 -26.416 1.00 92.38 252 PRO A C 1
ATOM 1958 O O . PRO A 1 252 ? -4.343 4.500 -26.293 1.00 92.38 252 PRO A O 1
ATOM 1961 N N . PHE A 1 253 ? -2.954 5.979 -25.349 1.00 94.88 253 PHE A N 1
ATOM 1962 C CA . PHE A 1 253 ? -3.098 5.482 -23.976 1.00 94.88 253 PHE A CA 1
ATOM 1963 C C . PHE A 1 253 ? -4.056 6.317 -23.121 1.00 94.88 253 PHE A C 1
ATOM 1965 O O . PHE A 1 253 ? -3.968 6.290 -21.899 1.00 94.88 253 PHE A O 1
ATOM 1972 N N . GLN A 1 254 ? -5.016 7.020 -23.724 1.00 93.88 254 GLN A N 1
ATOM 1973 C CA . GLN A 1 254 ? -5.917 7.957 -23.038 1.00 93.88 254 GLN A CA 1
ATOM 1974 C C . GLN A 1 254 ? -6.777 7.356 -21.915 1.00 93.88 254 GLN A C 1
ATOM 1976 O O . GLN A 1 254 ? -7.372 8.080 -21.122 1.00 93.88 254 GLN A O 1
ATOM 1981 N N . ASN A 1 255 ? -6.831 6.028 -21.815 1.00 91.88 255 ASN A N 1
ATOM 1982 C CA . ASN A 1 255 ? -7.508 5.329 -20.726 1.00 91.88 255 ASN A CA 1
ATOM 1983 C C . ASN A 1 255 ? -6.607 5.115 -19.492 1.00 91.88 255 ASN A C 1
ATOM 1985 O O . ASN A 1 255 ? -7.113 4.786 -18.417 1.00 91.88 255 ASN A O 1
ATOM 1989 N N . ARG A 1 256 ? -5.291 5.312 -19.623 1.00 96.62 256 ARG A N 1
ATOM 1990 C CA . ARG A 1 256 ? -4.279 5.107 -18.579 1.00 96.62 256 ARG A CA 1
ATOM 1991 C C . ARG A 1 256 ? -4.010 6.396 -17.814 1.00 96.62 256 ARG A C 1
ATOM 1993 O O . ARG A 1 256 ? -4.017 7.482 -18.395 1.00 96.62 256 ARG A O 1
ATOM 2000 N N . HIS A 1 257 ? -3.801 6.282 -16.509 1.00 97.69 257 HIS A N 1
ATOM 2001 C CA . HIS A 1 257 ? -3.430 7.409 -15.662 1.00 97.69 257 HIS A CA 1
ATOM 2002 C C . HIS A 1 257 ? -1.974 7.809 -15.899 1.00 97.69 257 HIS A C 1
ATOM 2004 O O . HIS A 1 257 ? -1.088 6.971 -16.078 1.00 97.69 257 HIS A O 1
ATOM 2010 N N . TYR A 1 258 ? -1.745 9.117 -15.893 1.00 93.12 258 TYR A N 1
ATOM 2011 C CA . TYR A 1 258 ? -0.445 9.727 -16.123 1.00 93.12 258 TYR A CA 1
ATOM 2012 C C . TYR A 1 258 ? 0.390 9.812 -14.844 1.00 93.12 258 TYR A C 1
ATOM 2014 O O . TYR A 1 258 ? 1.599 9.870 -14.938 1.00 93.12 258 TYR A O 1
ATOM 2022 N N . HIS A 1 259 ? -0.204 9.811 -13.652 1.00 96.69 259 HIS A N 1
ATOM 2023 C CA . HIS A 1 259 ? 0.536 9.899 -12.388 1.00 96.69 259 HIS A CA 1
ATOM 2024 C C . HIS A 1 259 ? 0.287 8.669 -11.508 1.00 96.69 259 HIS A C 1
ATOM 2026 O O . HIS A 1 259 ? 0.030 7.570 -12.003 1.00 96.69 259 HIS A O 1
ATOM 2032 N N . PHE A 1 260 ? 0.329 8.859 -10.192 1.00 97.94 260 PHE A N 1
ATOM 2033 C CA . PHE A 1 260 ? 0.339 7.808 -9.186 1.00 97.94 260 PHE A CA 1
ATOM 2034 C C . PHE A 1 260 ? -0.850 6.846 -9.308 1.00 97.94 260 PHE A C 1
ATOM 2036 O O . PHE A 1 260 ? -0.712 5.655 -9.047 1.00 97.94 260 PHE A O 1
ATOM 2043 N N . PHE A 1 261 ? -2.008 7.300 -9.799 1.00 98.19 261 PHE A N 1
ATOM 2044 C CA . PHE A 1 261 ? -3.170 6.435 -10.046 1.00 98.19 261 PHE A CA 1
ATOM 2045 C C . PHE A 1 261 ? -2.962 5.363 -11.128 1.00 98.19 261 PHE A C 1
ATOM 2047 O O . PHE A 1 261 ? -3.845 4.523 -11.296 1.00 98.19 261 PHE A O 1
ATOM 2054 N N . THR A 1 262 ? -1.804 5.290 -11.794 1.00 97.69 262 THR A N 1
ATOM 2055 C CA . THR A 1 262 ? -1.440 4.131 -12.633 1.00 97.69 262 THR A CA 1
ATOM 2056 C C . THR A 1 262 ? -1.504 2.813 -11.843 1.00 97.69 262 THR A C 1
ATOM 2058 O O . THR A 1 262 ? -1.911 1.786 -12.389 1.00 97.69 262 THR A O 1
ATOM 2061 N N . TYR A 1 263 ? -1.266 2.837 -10.517 1.00 98.62 263 TYR A N 1
ATOM 2062 C CA . TYR A 1 263 ? -1.484 1.657 -9.665 1.00 98.62 263 TYR A CA 1
ATOM 2063 C C . TYR A 1 263 ? -2.935 1.156 -9.753 1.00 98.62 263 TYR A C 1
ATOM 2065 O O . TYR A 1 263 ? -3.173 -0.049 -9.758 1.00 98.62 263 TYR A O 1
ATOM 2073 N N . ARG A 1 264 ? -3.918 2.059 -9.878 1.00 98.38 264 ARG A N 1
ATOM 2074 C CA . ARG A 1 264 ? -5.340 1.706 -9.996 1.00 98.38 264 ARG A CA 1
ATOM 2075 C C . ARG A 1 264 ? -5.642 1.030 -11.327 1.00 98.38 264 ARG A C 1
ATOM 2077 O O . ARG A 1 264 ? -6.486 0.138 -11.351 1.00 98.38 264 ARG A O 1
ATOM 2084 N N . ASP A 1 265 ? -4.949 1.405 -12.402 1.00 98.50 265 ASP A N 1
ATOM 2085 C CA . ASP A 1 265 ? -5.097 0.735 -13.698 1.00 98.50 265 ASP A CA 1
ATOM 2086 C C . ASP A 1 265 ? -4.634 -0.722 -13.609 1.00 98.50 265 ASP A C 1
ATOM 2088 O O . ASP A 1 265 ? -5.334 -1.621 -14.079 1.00 98.50 265 ASP A O 1
ATOM 2092 N N . PHE A 1 266 ? -3.510 -0.976 -12.930 1.00 98.75 266 PHE A N 1
ATOM 2093 C CA . PHE A 1 266 ? -3.074 -2.341 -12.640 1.00 98.75 266 PHE A CA 1
ATOM 2094 C C . PHE A 1 266 ? -4.063 -3.086 -11.734 1.00 98.75 266 PHE A C 1
ATOM 2096 O O . PHE A 1 266 ? -4.454 -4.206 -12.057 1.00 98.75 266 PHE A O 1
ATOM 2103 N N . MET A 1 267 ? -4.529 -2.468 -10.642 1.00 98.50 267 MET A N 1
ATOM 2104 C CA . MET A 1 267 ? -5.501 -3.087 -9.727 1.00 98.50 267 MET A CA 1
ATOM 2105 C C . MET A 1 267 ? -6.804 -3.478 -10.437 1.00 98.50 267 MET A C 1
ATOM 2107 O O . MET A 1 267 ? -7.360 -4.546 -10.184 1.00 98.50 267 MET A O 1
ATOM 2111 N N . GLN A 1 268 ? -7.289 -2.644 -11.360 1.00 96.50 268 GLN A N 1
ATOM 2112 C CA . GLN A 1 268 ? -8.474 -2.944 -12.169 1.00 96.50 268 GLN A CA 1
ATOM 2113 C C . GLN A 1 268 ? -8.235 -4.091 -13.159 1.00 96.50 268 GLN A C 1
ATOM 2115 O O . GLN A 1 268 ? -9.164 -4.851 -13.446 1.00 96.50 268 GLN A O 1
ATOM 2120 N N . ALA A 1 269 ? -7.004 -4.231 -13.655 1.00 97.62 269 ALA A N 1
ATOM 2121 C CA . ALA A 1 269 ? -6.607 -5.273 -14.594 1.00 97.62 269 ALA A CA 1
ATOM 2122 C C . ALA A 1 269 ? -6.423 -6.659 -13.949 1.00 97.62 269 ALA A C 1
ATOM 2124 O O . ALA A 1 269 ? -6.406 -7.655 -14.675 1.00 97.62 269 ALA A O 1
ATOM 2125 N N . VAL A 1 270 ? -6.334 -6.753 -12.613 1.00 97.50 270 VAL A N 1
ATOM 2126 C CA . VAL A 1 270 ? -6.250 -8.041 -11.902 1.00 97.50 270 VAL A CA 1
ATOM 2127 C C . VAL A 1 270 ? -7.498 -8.894 -12.194 1.00 97.50 270 VAL A C 1
ATOM 2129 O O . VAL A 1 270 ? -8.624 -8.458 -11.896 1.00 97.50 270 VAL A O 1
ATOM 2132 N N . PRO A 1 271 ? -7.337 -10.125 -12.734 1.00 91.94 271 PRO A N 1
ATOM 2133 C CA . PRO A 1 271 ? -8.450 -11.035 -12.987 1.00 91.94 271 PRO A CA 1
ATOM 2134 C C . PRO A 1 271 ? -9.292 -11.284 -11.733 1.00 91.94 271 PRO A C 1
ATOM 2136 O O . PRO A 1 271 ? -8.762 -11.434 -10.634 1.00 91.94 271 PRO A O 1
ATOM 2139 N N . ALA A 1 272 ? -10.619 -11.360 -11.879 1.00 85.31 272 ALA A N 1
ATOM 2140 C CA . ALA A 1 272 ? -11.540 -11.454 -10.741 1.00 85.31 272 ALA A CA 1
ATOM 2141 C C . ALA A 1 272 ? -11.244 -12.647 -9.810 1.00 85.31 272 ALA A C 1
ATOM 2143 O O . ALA A 1 272 ? -11.306 -12.509 -8.590 1.00 85.31 272 ALA A O 1
ATOM 2144 N N . ASN A 1 273 ? -10.858 -13.793 -10.376 1.00 83.44 273 ASN A N 1
ATOM 2145 C CA . ASN A 1 273 ? -10.471 -14.995 -9.634 1.00 83.44 273 ASN A CA 1
ATOM 2146 C C . ASN A 1 273 ? -9.107 -14.882 -8.929 1.00 83.44 273 ASN A C 1
ATOM 2148 O O . ASN A 1 273 ? -8.776 -15.764 -8.150 1.00 83.44 273 ASN A O 1
ATOM 2152 N N . MET A 1 274 ? -8.343 -13.811 -9.149 1.00 89.81 274 MET A N 1
ATOM 2153 C CA . MET A 1 274 ? -7.040 -13.544 -8.525 1.00 89.81 274 MET A CA 1
ATOM 2154 C C . MET A 1 274 ? -7.075 -12.366 -7.541 1.00 89.81 274 MET A C 1
ATOM 2156 O O . MET A 1 274 ? -6.079 -12.086 -6.882 1.00 89.81 274 MET A O 1
ATOM 2160 N N . ARG A 1 275 ? -8.227 -11.699 -7.366 1.00 88.75 275 ARG A N 1
ATOM 2161 C CA . ARG A 1 275 ? -8.378 -10.556 -6.439 1.00 88.75 275 ARG A CA 1
ATOM 2162 C C . ARG A 1 275 ? -8.256 -10.916 -4.954 1.00 88.75 275 ARG A C 1
ATOM 2164 O O . ARG A 1 275 ? -8.272 -10.035 -4.103 1.00 88.75 275 ARG A O 1
ATOM 2171 N N . HIS A 1 276 ? -8.157 -12.207 -4.642 1.00 82.75 276 HIS A N 1
ATOM 2172 C CA . HIS A 1 276 ? -7.885 -12.710 -3.297 1.00 82.75 276 HIS A CA 1
ATOM 2173 C C . HIS A 1 276 ? -6.382 -12.726 -2.962 1.00 82.75 276 HIS A C 1
ATOM 2175 O O . HIS A 1 276 ? -6.024 -12.877 -1.794 1.00 82.75 276 HIS A O 1
ATOM 2181 N N . LEU A 1 277 ? -5.510 -12.595 -3.968 1.00 89.88 277 LEU A N 1
ATOM 2182 C CA . LEU A 1 277 ? -4.062 -12.603 -3.787 1.00 89.88 277 LEU A CA 1
ATOM 2183 C C . LEU A 1 277 ? -3.574 -11.300 -3.129 1.00 89.88 277 LEU A C 1
ATOM 2185 O O . LEU A 1 277 ? -4.187 -10.245 -3.316 1.00 89.88 277 LEU A O 1
ATOM 2189 N N . PRO A 1 278 ? -2.472 -11.332 -2.366 1.00 93.38 278 PRO A N 1
ATOM 2190 C CA . PRO A 1 278 ? -1.864 -10.121 -1.834 1.00 93.38 278 PRO A CA 1
ATOM 2191 C C . PRO A 1 278 ? -1.234 -9.260 -2.934 1.00 93.38 278 PRO A C 1
ATOM 2193 O O . PRO A 1 278 ? -0.683 -9.785 -3.902 1.00 93.38 278 PRO A O 1
ATOM 2196 N N . VAL A 1 279 ? -1.288 -7.937 -2.755 1.00 98.44 279 VAL A N 1
ATOM 2197 C CA . VAL A 1 279 ? -0.658 -6.956 -3.651 1.00 98.44 279 VAL A CA 1
ATOM 2198 C C . VAL A 1 279 ? 0.358 -6.118 -2.883 1.00 98.44 279 VAL A C 1
ATOM 2200 O O . VAL A 1 279 ? 0.086 -5.697 -1.760 1.00 98.44 279 VAL A O 1
ATOM 2203 N N . TYR A 1 280 ? 1.501 -5.837 -3.499 1.00 98.62 280 TYR A N 1
ATOM 2204 C CA . TYR A 1 280 ? 2.595 -5.056 -2.930 1.00 98.62 280 TYR A CA 1
ATOM 2205 C C . TYR A 1 280 ? 3.013 -3.978 -3.930 1.00 98.62 280 TYR A C 1
ATOM 2207 O O . TYR A 1 280 ? 3.366 -4.300 -5.060 1.00 98.62 280 TYR A O 1
ATOM 2215 N N . ILE A 1 281 ? 3.001 -2.701 -3.548 1.00 98.88 281 ILE A N 1
ATOM 2216 C CA . ILE A 1 281 ? 3.727 -1.692 -4.327 1.00 98.88 281 ILE A CA 1
ATOM 2217 C C . ILE A 1 281 ? 5.183 -1.749 -3.867 1.00 98.88 281 ILE A C 1
ATOM 2219 O O . ILE A 1 281 ? 5.473 -1.482 -2.697 1.00 98.88 281 ILE A O 1
ATOM 2223 N N . THR A 1 282 ? 6.073 -2.156 -4.770 1.00 98.62 282 THR A N 1
ATOM 2224 C CA . THR A 1 282 ? 7.479 -2.468 -4.461 1.00 98.62 282 THR A CA 1
ATOM 2225 C C . THR A 1 282 ? 8.454 -1.373 -4.864 1.00 98.62 282 THR A C 1
ATOM 2227 O O . THR A 1 282 ? 9.585 -1.390 -4.394 1.00 98.62 282 THR A O 1
ATOM 2230 N N . GLU A 1 283 ? 8.009 -0.408 -5.667 1.00 97.69 283 GLU A N 1
ATOM 2231 C CA . GLU A 1 283 ? 8.736 0.830 -5.951 1.00 97.69 283 GLU A CA 1
ATOM 2232 C C . GLU A 1 283 ? 7.745 1.984 -6.136 1.00 97.69 283 GLU A C 1
ATOM 2234 O O . GLU A 1 283 ? 6.741 1.843 -6.847 1.00 97.69 283 GLU A O 1
ATOM 2239 N N . ALA A 1 284 ? 8.043 3.116 -5.494 1.00 97.75 284 ALA A N 1
ATOM 2240 C CA . ALA A 1 284 ? 7.370 4.385 -5.715 1.00 97.75 284 ALA A CA 1
ATOM 2241 C C . ALA A 1 284 ? 8.266 5.592 -5.414 1.00 97.75 284 ALA A C 1
ATOM 2243 O O . ALA A 1 284 ? 8.950 5.626 -4.389 1.00 97.75 284 ALA A O 1
ATOM 2244 N N . ASP A 1 285 ? 8.207 6.596 -6.290 1.00 94.25 285 ASP A N 1
ATOM 2245 C CA . ASP A 1 285 ? 8.894 7.886 -6.168 1.00 94.25 285 ASP A CA 1
ATOM 2246 C C . ASP A 1 285 ? 8.272 8.951 -7.101 1.00 94.25 285 ASP A C 1
ATOM 2248 O O . ASP A 1 285 ? 7.211 8.741 -7.698 1.00 94.25 285 ASP A O 1
ATOM 2252 N N . GLN A 1 286 ? 8.917 10.115 -7.198 1.00 88.94 286 GLN A N 1
ATOM 2253 C CA . GLN A 1 286 ? 8.439 11.284 -7.937 1.00 88.94 286 GLN A CA 1
ATOM 2254 C C . GLN A 1 286 ? 8.927 11.396 -9.402 1.00 88.94 286 GLN A C 1
ATOM 2256 O O . GLN A 1 286 ? 8.790 12.477 -9.989 1.00 88.94 286 GLN A O 1
ATOM 2261 N N . ASP A 1 287 ? 9.539 10.336 -9.960 1.00 84.25 287 ASP A N 1
ATOM 2262 C CA . ASP A 1 287 ? 10.291 10.202 -11.236 1.00 84.25 287 ASP A CA 1
ATOM 2263 C C . ASP A 1 287 ? 11.468 11.187 -11.408 1.00 84.25 287 ASP A C 1
ATOM 2265 O O . ASP A 1 287 ? 12.483 10.920 -12.051 1.00 84.25 287 ASP A O 1
ATOM 2269 N N . HIS A 1 288 ? 11.409 12.330 -10.745 1.00 83.06 288 HIS A N 1
ATOM 2270 C CA . HIS A 1 288 ? 12.531 13.222 -10.554 1.00 83.06 288 HIS A CA 1
ATOM 2271 C C . HIS A 1 288 ? 13.427 12.736 -9.409 1.00 83.06 288 HIS A C 1
ATOM 2273 O O . HIS A 1 288 ? 12.949 12.079 -8.481 1.00 83.06 288 HIS A O 1
ATOM 2279 N N . PRO A 1 289 ? 14.713 13.137 -9.406 1.00 87.00 289 PRO A N 1
ATOM 2280 C CA . PRO A 1 289 ? 15.541 13.031 -8.212 1.00 87.00 289 PRO A CA 1
ATOM 2281 C C . PRO A 1 289 ? 14.792 13.577 -7.000 1.00 87.00 289 PRO A C 1
ATOM 2283 O O . PRO A 1 289 ? 14.126 14.610 -7.122 1.00 87.00 289 PRO A O 1
ATOM 2286 N N . TRP A 1 290 ? 14.915 12.926 -5.844 1.00 91.06 290 TRP A N 1
ATOM 2287 C CA . TRP A 1 290 ? 14.316 13.434 -4.613 1.00 91.06 290 TRP A CA 1
ATOM 2288 C C . TRP A 1 290 ? 14.760 14.878 -4.354 1.00 91.06 290 TRP A C 1
ATOM 2290 O O . TRP A 1 290 ? 15.956 15.183 -4.229 1.00 91.06 290 TRP A O 1
ATOM 2300 N N . GLU A 1 291 ? 13.773 15.770 -4.291 1.00 88.56 291 GLU A N 1
ATOM 2301 C CA . GLU A 1 291 ? 13.964 17.149 -3.862 1.00 88.56 291 GLU A CA 1
ATOM 2302 C C . GLU A 1 291 ? 14.251 17.099 -2.363 1.00 88.56 291 GLU A C 1
ATOM 2304 O O . GLU A 1 291 ? 13.496 16.481 -1.619 1.00 88.56 291 GLU A O 1
ATOM 2309 N N . ASP A 1 292 ? 15.345 17.714 -1.904 1.00 93.62 292 ASP A N 1
ATOM 2310 C CA . ASP A 1 292 ? 15.683 17.733 -0.476 1.00 93.62 292 ASP A CA 1
ATOM 2311 C C . ASP A 1 292 ? 14.777 18.717 0.284 1.00 93.62 292 ASP A C 1
ATOM 2313 O O . ASP A 1 292 ? 15.190 19.789 0.730 1.00 93.62 292 ASP A O 1
ATOM 2317 N N . ARG A 1 293 ? 13.487 18.387 0.346 1.00 92.44 293 ARG A N 1
ATOM 2318 C CA . ARG A 1 293 ? 12.423 19.203 0.918 1.00 92.44 293 ARG A CA 1
ATOM 2319 C C . ARG A 1 293 ? 11.323 18.296 1.462 1.00 92.44 293 ARG A C 1
ATOM 2321 O O . ARG A 1 293 ? 10.900 17.363 0.794 1.00 92.44 293 ARG A O 1
ATOM 2328 N N . ASN A 1 294 ? 10.808 18.632 2.644 1.00 95.12 294 ASN A N 1
ATOM 2329 C CA . ASN A 1 294 ? 9.557 18.067 3.151 1.00 95.12 294 ASN A CA 1
ATOM 2330 C C . ASN A 1 294 ? 8.384 18.748 2.430 1.00 95.12 294 ASN A C 1
ATOM 2332 O O . ASN A 1 294 ? 7.785 19.694 2.944 1.00 95.12 294 ASN A O 1
ATOM 2336 N N . ASN A 1 295 ? 8.138 18.348 1.183 1.00 90.75 295 ASN A N 1
ATOM 2337 C CA . ASN A 1 295 ? 7.076 18.909 0.345 1.00 90.75 295 ASN A CA 1
ATOM 2338 C C . ASN A 1 295 ? 5.731 18.187 0.542 1.00 90.75 295 ASN A C 1
ATOM 2340 O O . ASN A 1 295 ? 4.707 18.680 0.080 1.00 90.75 295 ASN A O 1
ATOM 2344 N N . GLY A 1 296 ? 5.717 17.067 1.271 1.00 96.06 296 GLY A N 1
ATOM 2345 C CA . GLY A 1 296 ? 4.524 16.300 1.605 1.00 96.06 296 GLY A CA 1
ATOM 2346 C C . GLY A 1 296 ? 4.185 15.190 0.618 1.00 96.06 296 GLY A C 1
ATOM 2347 O O . GLY A 1 296 ? 3.121 14.580 0.754 1.00 96.06 296 GLY A O 1
ATOM 2348 N N . TRP A 1 297 ? 5.050 14.920 -0.361 1.00 97.69 297 TRP A N 1
ATOM 2349 C CA . TRP A 1 297 ? 4.845 13.856 -1.336 1.00 97.69 297 TRP A CA 1
ATOM 2350 C C . TRP A 1 297 ? 4.767 12.484 -0.659 1.00 97.69 297 TRP A C 1
ATOM 2352 O O . TRP A 1 297 ? 3.835 11.720 -0.921 1.00 97.69 297 TRP A O 1
ATOM 2362 N N . VAL A 1 298 ? 5.683 12.188 0.274 1.00 98.38 298 VAL A N 1
ATOM 2363 C CA . VAL A 1 298 ? 5.734 10.880 0.952 1.00 98.38 298 VAL A CA 1
ATOM 2364 C C . VAL A 1 298 ? 4.493 10.677 1.818 1.00 98.38 298 VAL A C 1
ATOM 2366 O O . VAL A 1 298 ? 3.831 9.637 1.724 1.00 98.38 298 VAL A O 1
ATOM 2369 N N . LYS A 1 299 ? 4.119 11.685 2.617 1.00 97.69 299 LYS A N 1
ATOM 2370 C CA . LYS A 1 299 ? 2.851 11.691 3.364 1.00 97.69 299 LYS A CA 1
ATOM 2371 C C . LYS A 1 299 ? 1.646 11.449 2.456 1.00 97.69 299 LYS A C 1
ATOM 2373 O O . LYS A 1 299 ? 0.789 10.635 2.806 1.00 97.69 299 LYS A O 1
ATOM 2378 N N . ALA A 1 300 ? 1.565 12.143 1.319 1.00 97.62 300 ALA A N 1
ATOM 2379 C CA . ALA A 1 300 ? 0.448 12.015 0.388 1.00 97.62 300 ALA A CA 1
ATOM 2380 C C . ALA A 1 300 ? 0.347 10.593 -0.181 1.00 97.62 300 ALA A C 1
ATOM 2382 O O . ALA A 1 300 ? -0.741 10.015 -0.173 1.00 97.62 300 ALA A O 1
ATOM 2383 N N . ALA A 1 301 ? 1.471 10.006 -0.603 1.00 98.56 301 ALA A N 1
ATOM 2384 C CA . ALA A 1 301 ? 1.522 8.664 -1.180 1.00 98.56 301 ALA A CA 1
ATOM 2385 C C . ALA A 1 301 ? 1.035 7.591 -0.190 1.00 98.56 301 ALA A C 1
ATOM 2387 O O . ALA A 1 301 ? 0.160 6.785 -0.519 1.00 98.56 301 ALA A O 1
ATOM 2388 N N . TYR A 1 302 ? 1.513 7.622 1.058 1.00 98.75 302 TYR A N 1
ATOM 2389 C CA . TYR A 1 302 ? 1.040 6.689 2.085 1.00 98.75 302 TYR A CA 1
ATOM 2390 C C . TYR A 1 302 ? -0.427 6.907 2.469 1.00 98.75 302 TYR A C 1
ATOM 2392 O O . TYR A 1 302 ? -1.170 5.935 2.628 1.00 98.75 302 TYR A O 1
ATOM 2400 N N . ALA A 1 303 ? -0.869 8.163 2.594 1.00 96.06 303 ALA A N 1
ATOM 2401 C CA . ALA A 1 303 ? -2.263 8.477 2.898 1.00 96.06 303 ALA A CA 1
ATOM 2402 C C . ALA A 1 303 ? -3.217 7.985 1.796 1.00 96.06 303 ALA A C 1
ATOM 2404 O O . ALA A 1 303 ? -4.319 7.520 2.095 1.00 96.06 303 ALA A O 1
ATOM 2405 N N . GLU A 1 304 ? -2.798 8.060 0.533 1.00 97.75 304 GLU A N 1
ATOM 2406 C CA . GLU A 1 304 ? -3.554 7.555 -0.611 1.00 97.75 304 GLU A CA 1
ATOM 2407 C C . GLU A 1 304 ? -3.692 6.028 -0.587 1.00 97.75 304 GLU A C 1
ATOM 2409 O O . GLU A 1 304 ? -4.807 5.513 -0.672 1.00 97.75 304 GLU A O 1
ATOM 2414 N N . ILE A 1 305 ? -2.599 5.285 -0.384 1.00 98.44 305 ILE A N 1
ATOM 2415 C CA . ILE A 1 305 ? -2.671 3.816 -0.302 1.00 98.44 305 ILE A CA 1
ATOM 2416 C C . ILE A 1 305 ? -3.471 3.359 0.924 1.00 98.44 305 ILE A C 1
ATOM 2418 O O . ILE A 1 305 ? -4.259 2.413 0.836 1.00 98.44 305 ILE A O 1
ATOM 2422 N N . ASN A 1 306 ? -3.358 4.059 2.056 1.00 96.00 306 ASN A N 1
ATOM 2423 C CA . ASN A 1 306 ? -4.223 3.795 3.201 1.00 96.00 306 ASN A CA 1
ATOM 2424 C C . ASN A 1 306 ? -5.703 4.023 2.846 1.00 96.00 306 ASN A C 1
ATOM 2426 O O . ASN A 1 306 ? -6.536 3.163 3.115 1.00 96.00 306 ASN A O 1
ATOM 2430 N N . ARG A 1 307 ? -6.045 5.135 2.184 1.00 91.81 307 ARG A N 1
ATOM 2431 C CA . ARG A 1 307 ? -7.422 5.418 1.743 1.00 91.81 307 ARG A CA 1
ATOM 2432 C C . ARG A 1 307 ? -7.957 4.348 0.793 1.00 91.81 307 ARG A C 1
ATOM 2434 O O . ARG A 1 307 ? -9.099 3.912 0.955 1.00 91.81 307 ARG A O 1
ATOM 2441 N N . TRP A 1 308 ? -7.136 3.891 -0.152 1.00 94.31 308 TRP A N 1
ATOM 2442 C CA . TRP A 1 308 ? -7.468 2.761 -1.017 1.00 94.31 308 TRP A CA 1
ATOM 2443 C C . TRP A 1 308 ? -7.822 1.518 -0.195 1.00 94.31 308 TRP A C 1
ATOM 2445 O O . TRP A 1 308 ? -8.874 0.923 -0.423 1.00 94.31 308 TRP A O 1
ATOM 2455 N N . ASN A 1 309 ? -6.997 1.168 0.797 1.00 90.50 309 ASN A N 1
ATOM 2456 C CA . ASN A 1 309 ? -7.206 0.003 1.662 1.00 90.50 309 ASN A CA 1
ATOM 2457 C C . ASN A 1 309 ? -8.421 0.112 2.593 1.00 90.50 309 ASN A C 1
ATOM 2459 O O . ASN A 1 309 ? -8.964 -0.923 2.983 1.00 90.50 309 ASN A O 1
ATOM 2463 N N . GLN A 1 310 ? -8.825 1.331 2.962 1.00 82.50 310 GLN A N 1
ATOM 2464 C CA . GLN A 1 310 ? -10.019 1.593 3.774 1.00 82.50 310 GLN A CA 1
ATOM 2465 C C . GLN A 1 310 ? -11.308 1.648 2.943 1.00 82.50 310 GLN A C 1
ATOM 2467 O O . GLN A 1 310 ? -12.404 1.644 3.502 1.00 82.50 310 GLN A O 1
ATOM 2472 N N . THR A 1 311 ? -11.206 1.694 1.613 1.00 79.31 311 THR A N 1
ATOM 2473 C CA . THR A 1 311 ? -12.374 1.723 0.730 1.00 79.31 311 THR A CA 1
ATOM 2474 C C . THR A 1 311 ? -12.961 0.310 0.599 1.00 79.31 311 THR A C 1
ATOM 2476 O O . THR A 1 311 ? -12.266 -0.599 0.133 1.00 79.31 311 THR A O 1
ATOM 2479 N N . PRO A 1 312 ? -14.233 0.082 0.987 1.00 75.31 312 PRO A N 1
ATOM 2480 C CA . PRO A 1 312 ? -14.843 -1.243 0.925 1.00 75.31 312 PRO A CA 1
ATOM 2481 C C . PRO A 1 312 ? -14.830 -1.832 -0.488 1.00 75.31 312 PRO A C 1
ATOM 2483 O O . PRO A 1 312 ? -15.134 -1.150 -1.462 1.00 75.31 312 PRO A O 1
ATOM 2486 N N . GLY A 1 313 ? -14.515 -3.123 -0.590 1.00 72.69 313 GLY A N 1
ATOM 2487 C CA . GLY A 1 313 ? -14.477 -3.848 -1.863 1.00 72.69 313 GLY A CA 1
ATOM 2488 C C . GLY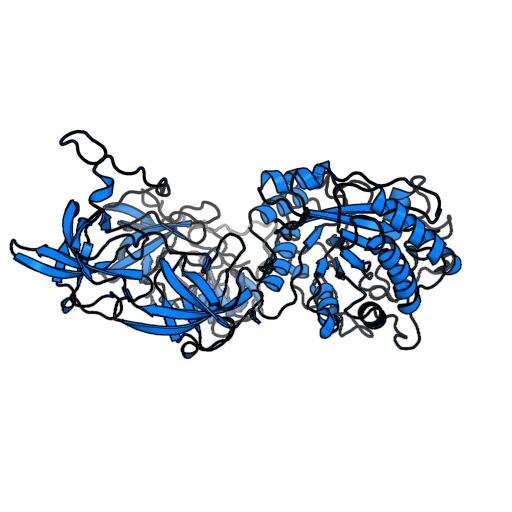 A 1 313 ? -13.162 -3.725 -2.639 1.00 72.69 313 GLY A C 1
ATOM 2489 O O . GLY A 1 313 ? -12.961 -4.489 -3.583 1.00 72.69 313 GLY A O 1
ATOM 2490 N N . ASN A 1 314 ? -12.246 -2.843 -2.231 1.00 84.88 314 ASN A N 1
ATOM 2491 C CA . ASN A 1 314 ? -10.910 -2.802 -2.816 1.00 84.88 314 ASN A CA 1
ATOM 2492 C C . ASN A 1 314 ? -10.066 -4.001 -2.361 1.00 84.88 314 ASN A C 1
ATOM 2494 O O . ASN A 1 314 ? -10.045 -4.368 -1.184 1.00 84.88 314 ASN A O 1
ATOM 2498 N N . GLN A 1 315 ? -9.321 -4.583 -3.303 1.00 90.81 315 GLN A N 1
ATOM 2499 C CA . GLN A 1 315 ? -8.246 -5.523 -2.989 1.00 90.81 315 GLN A CA 1
ATOM 2500 C C . GLN A 1 315 ? -7.121 -4.761 -2.278 1.00 90.81 315 GLN A C 1
ATOM 2502 O O . GLN A 1 315 ? -6.681 -3.712 -2.753 1.00 90.81 315 GLN A O 1
ATOM 2507 N N . GLN A 1 316 ? -6.680 -5.268 -1.126 1.00 91.19 316 GLN A N 1
ATOM 2508 C CA . GLN A 1 316 ? -5.741 -4.543 -0.274 1.00 91.19 316 GLN A CA 1
ATOM 2509 C C . GLN A 1 316 ? -4.301 -4.609 -0.785 1.00 91.19 316 GLN A C 1
ATOM 2511 O O . GLN A 1 316 ? -3.818 -5.656 -1.217 1.00 91.19 316 GLN A O 1
ATOM 2516 N N . ILE A 1 317 ? -3.614 -3.478 -0.654 1.00 97.75 317 ILE A N 1
ATOM 2517 C CA . ILE A 1 317 ? -2.198 -3.284 -0.951 1.00 97.75 317 ILE A CA 1
ATOM 2518 C C . ILE A 1 317 ? -1.432 -3.330 0.375 1.00 97.75 317 ILE A C 1
ATOM 2520 O O . ILE A 1 317 ? -1.653 -2.505 1.262 1.00 97.75 317 ILE A O 1
ATOM 2524 N N . ARG A 1 318 ? -0.550 -4.315 0.539 1.00 96.50 318 ARG A N 1
ATOM 2525 C CA . ARG A 1 318 ? 0.139 -4.608 1.804 1.00 96.50 318 ARG A CA 1
ATOM 2526 C C . ARG A 1 318 ? 1.377 -3.750 2.048 1.00 96.50 318 ARG A C 1
ATOM 2528 O O . ARG A 1 318 ? 1.762 -3.585 3.201 1.00 96.50 318 ARG A O 1
ATOM 2535 N N . SER A 1 319 ? 1.970 -3.187 0.997 1.00 98.06 319 SER A N 1
ATOM 2536 C CA . SER A 1 319 ? 3.139 -2.308 1.083 1.00 98.06 319 SER A CA 1
ATOM 2537 C C . SER A 1 319 ? 3.088 -1.180 0.057 1.00 98.06 319 SER A C 1
ATOM 2539 O O . SER A 1 319 ? 2.572 -1.357 -1.045 1.00 98.06 319 SER A O 1
ATOM 2541 N N . LEU A 1 320 ? 3.694 -0.053 0.414 1.00 98.75 320 LEU A N 1
ATOM 2542 C CA . LEU A 1 320 ? 4.182 0.989 -0.475 1.00 98.75 320 LEU A CA 1
ATOM 2543 C C . LEU A 1 320 ? 5.657 1.207 -0.130 1.00 98.75 320 LEU A C 1
ATOM 2545 O O . LEU A 1 320 ? 5.973 1.670 0.963 1.00 98.75 320 LEU A O 1
ATOM 2549 N N . ILE A 1 321 ? 6.548 0.814 -1.035 1.00 98.75 321 ILE A N 1
ATOM 2550 C CA . ILE A 1 321 ? 7.995 0.837 -0.810 1.00 98.75 321 ILE A CA 1
ATOM 2551 C C . ILE A 1 321 ? 8.604 2.020 -1.562 1.00 98.75 321 ILE A C 1
ATOM 2553 O O . ILE A 1 321 ? 8.511 2.087 -2.786 1.00 98.75 321 ILE A O 1
ATOM 2557 N N . LEU A 1 322 ? 9.218 2.950 -0.828 1.00 98.44 322 LEU A N 1
ATOM 2558 C CA . LEU A 1 322 ? 9.854 4.133 -1.413 1.00 98.44 322 LEU A CA 1
ATOM 2559 C C . LEU A 1 322 ? 11.179 3.768 -2.088 1.00 98.44 322 LEU A C 1
ATOM 2561 O O . LEU A 1 322 ? 12.017 3.090 -1.484 1.00 98.44 322 LEU A O 1
ATOM 2565 N N . TYR A 1 323 ? 11.369 4.258 -3.313 1.00 94.88 323 TYR A N 1
ATOM 2566 C CA . TYR A 1 323 ? 12.589 4.085 -4.098 1.00 94.88 323 TYR A CA 1
ATOM 2567 C C . TYR A 1 323 ? 13.431 5.379 -4.060 1.00 94.88 323 TYR A C 1
ATOM 2569 O O . TYR A 1 323 ? 12.934 6.452 -4.382 1.00 94.88 323 TYR A O 1
ATOM 2577 N N . ARG A 1 324 ? 14.696 5.386 -3.630 1.00 89.50 324 ARG A N 1
ATOM 2578 C CA . ARG A 1 324 ? 15.501 4.309 -3.029 1.00 89.50 324 ARG A CA 1
ATOM 2579 C C . ARG A 1 324 ? 16.277 4.824 -1.823 1.00 89.50 324 ARG A C 1
ATOM 2581 O O . ARG A 1 324 ? 16.655 5.994 -1.776 1.00 89.50 324 ARG A O 1
ATOM 2588 N N . TRP A 1 325 ? 16.578 3.955 -0.861 1.00 94.44 325 TRP A N 1
ATOM 2589 C CA . TRP A 1 325 ? 17.333 4.385 0.312 1.00 94.44 325 TRP A CA 1
ATOM 2590 C C . TRP A 1 325 ? 18.802 4.753 0.001 1.00 94.44 325 TRP A C 1
ATOM 2592 O O . TRP A 1 325 ? 19.151 5.930 0.151 1.00 94.44 325 TRP A O 1
ATOM 2602 N N . PRO A 1 326 ? 19.667 3.816 -0.444 1.00 89.19 326 PRO A N 1
ATOM 2603 C CA . PRO A 1 326 ? 21.105 4.049 -0.554 1.00 89.19 326 PRO A CA 1
ATOM 2604 C C . PRO A 1 326 ? 21.482 4.949 -1.736 1.00 89.19 326 PRO A C 1
ATOM 2606 O O . PRO A 1 326 ? 20.781 5.023 -2.749 1.00 89.19 326 PRO A O 1
ATOM 2609 N N . ASN A 1 327 ? 22.648 5.589 -1.625 1.00 87.12 327 ASN A N 1
ATOM 2610 C CA . ASN A 1 327 ? 23.208 6.473 -2.647 1.00 87.12 327 ASN A CA 1
ATOM 2611 C C . ASN A 1 327 ? 23.801 5.731 -3.859 1.00 87.12 327 ASN A C 1
ATOM 2613 O O . ASN A 1 327 ? 25.015 5.752 -4.061 1.00 87.12 327 ASN A O 1
ATOM 2617 N N . PHE A 1 328 ? 22.958 5.070 -4.656 1.00 80.38 328 PHE A N 1
ATOM 2618 C CA . PHE A 1 328 ? 23.391 4.393 -5.892 1.00 80.38 328 PHE A CA 1
ATOM 2619 C C . PHE A 1 328 ? 22.879 5.062 -7.173 1.00 80.38 328 PHE A C 1
ATOM 2621 O O . PHE A 1 328 ? 23.441 4.834 -8.240 1.00 80.38 328 PHE A O 1
ATOM 2628 N N . ASP A 1 329 ? 21.826 5.880 -7.101 1.00 80.19 329 ASP A N 1
ATOM 2629 C CA . ASP A 1 329 ? 21.323 6.625 -8.256 1.00 80.19 329 ASP A CA 1
ATOM 2630 C C . ASP A 1 329 ? 20.666 7.957 -7.851 1.00 80.19 329 ASP A C 1
ATOM 2632 O O . ASP A 1 329 ? 20.711 8.389 -6.696 1.00 80.19 329 ASP A O 1
ATOM 2636 N N . ARG A 1 330 ? 20.063 8.638 -8.833 1.00 83.00 330 ARG A N 1
ATOM 2637 C CA . ARG A 1 330 ? 19.461 9.966 -8.665 1.00 83.00 330 ARG A CA 1
ATOM 2638 C C . ARG A 1 330 ? 18.287 10.010 -7.673 1.00 83.00 330 ARG A C 1
ATOM 2640 O O . ARG A 1 330 ? 17.955 11.097 -7.206 1.00 83.00 330 ARG A O 1
ATOM 2647 N N . TRP A 1 331 ? 17.685 8.871 -7.338 1.00 88.62 331 TRP A N 1
ATOM 2648 C CA . TRP A 1 331 ? 16.579 8.732 -6.386 1.00 88.62 331 TRP A CA 1
ATOM 2649 C C . TRP A 1 331 ? 17.052 8.357 -4.973 1.00 88.62 331 TRP A C 1
ATOM 2651 O O . TRP A 1 331 ? 16.277 7.828 -4.181 1.00 88.62 331 TRP A O 1
ATOM 2661 N N . VAL A 1 332 ? 18.310 8.643 -4.625 1.00 90.62 332 VAL A N 1
ATOM 2662 C CA . VAL A 1 332 ? 18.830 8.504 -3.256 1.00 90.62 332 VAL A CA 1
ATOM 2663 C C . VAL A 1 332 ? 17.996 9.280 -2.229 1.00 90.62 332 VAL A C 1
ATOM 2665 O O . VAL A 1 332 ? 17.774 10.482 -2.386 1.00 90.62 332 VAL A O 1
ATOM 2668 N N . MET A 1 333 ? 17.606 8.613 -1.140 1.00 95.44 333 MET A N 1
ATOM 2669 C CA . MET A 1 333 ? 16.944 9.222 0.022 1.00 95.44 333 MET A CA 1
ATOM 2670 C C . MET A 1 333 ? 17.889 9.459 1.204 1.00 95.44 333 MET A C 1
ATOM 2672 O O . MET A 1 333 ? 17.678 10.415 1.944 1.00 95.44 333 MET A O 1
ATOM 2676 N N . GLU A 1 334 ? 18.930 8.638 1.386 1.00 95.19 334 GLU A N 1
ATOM 2677 C CA . GLU A 1 334 ? 19.837 8.685 2.553 1.00 95.19 334 GLU A CA 1
ATOM 2678 C C . GLU A 1 334 ? 20.419 10.086 2.821 1.00 95.19 334 GLU A C 1
ATOM 2680 O O . GLU A 1 334 ? 20.661 10.466 3.964 1.00 95.19 334 GLU A O 1
ATOM 2685 N N . THR A 1 335 ? 20.610 10.882 1.767 1.00 93.94 335 THR A N 1
ATOM 2686 C CA . THR A 1 335 ? 21.180 12.237 1.838 1.00 93.94 335 THR A CA 1
ATOM 2687 C C . THR A 1 335 ? 20.137 13.357 1.762 1.00 93.94 335 THR A C 1
ATOM 2689 O O . THR A 1 335 ? 20.502 14.525 1.641 1.00 93.94 335 THR A O 1
ATOM 2692 N N . LYS A 1 336 ? 18.841 13.028 1.815 1.00 95.75 336 LYS A N 1
ATOM 2693 C CA . LYS A 1 336 ? 17.719 13.954 1.599 1.00 95.75 336 LYS A CA 1
ATOM 2694 C C . LYS A 1 336 ? 16.939 14.164 2.890 1.00 95.75 336 LYS A C 1
ATOM 2696 O O . LYS A 1 336 ? 15.874 13.580 3.089 1.00 95.75 336 LYS A O 1
ATOM 2701 N N . ASN A 1 337 ? 17.468 15.008 3.773 1.00 97.00 337 ASN A N 1
ATOM 2702 C CA . ASN A 1 337 ? 16.858 15.314 5.068 1.00 97.00 337 ASN A CA 1
ATOM 2703 C C . ASN A 1 337 ? 15.380 15.709 4.948 1.00 97.00 337 ASN A C 1
ATOM 2705 O O . ASN A 1 337 ? 14.565 15.251 5.741 1.00 97.00 337 ASN A O 1
ATOM 2709 N N . GLY A 1 338 ? 15.011 16.511 3.948 1.00 96.44 338 GLY A N 1
ATOM 2710 C CA . GLY A 1 338 ? 13.627 16.917 3.732 1.00 96.44 338 GLY A CA 1
ATOM 2711 C C . GLY A 1 338 ? 12.689 15.743 3.435 1.00 96.44 338 GLY A C 1
ATOM 2712 O O . GLY A 1 338 ? 11.594 15.690 3.989 1.00 96.44 338 GLY A O 1
ATOM 2713 N N . VAL A 1 339 ? 13.131 14.775 2.629 1.00 96.75 339 VAL A N 1
ATOM 2714 C CA . VAL A 1 339 ? 12.352 13.559 2.331 1.00 96.75 339 VAL A CA 1
ATOM 2715 C C . VAL A 1 339 ? 12.304 12.628 3.537 1.00 96.75 339 VAL A C 1
ATOM 2717 O O . VAL A 1 339 ? 11.262 12.042 3.823 1.00 96.75 339 VAL A O 1
ATOM 2720 N N . ILE A 1 340 ? 13.408 12.517 4.284 1.00 98.19 340 ILE A N 1
ATOM 2721 C CA . ILE A 1 340 ? 13.447 11.750 5.534 1.00 98.19 340 ILE A CA 1
ATOM 2722 C C . ILE A 1 340 ? 12.446 12.334 6.542 1.00 98.19 340 ILE A C 1
ATOM 2724 O O . ILE A 1 340 ? 11.735 11.563 7.187 1.00 98.19 340 ILE A O 1
ATOM 2728 N N . GLU A 1 341 ? 12.315 13.662 6.636 1.00 97.62 341 GLU A N 1
ATOM 2729 C CA . GLU A 1 341 ? 11.354 14.271 7.564 1.00 97.62 341 GLU A CA 1
ATOM 2730 C C . GLU A 1 341 ? 9.910 14.106 7.093 1.00 97.62 341 GLU A C 1
ATOM 2732 O O . GLU A 1 341 ? 9.049 13.793 7.914 1.00 97.62 341 GLU A O 1
ATOM 2737 N N . ASP A 1 342 ? 9.649 14.193 5.788 1.00 97.56 342 ASP A N 1
ATOM 2738 C CA . ASP A 1 342 ? 8.346 13.836 5.207 1.00 97.56 342 ASP A CA 1
ATOM 2739 C C . ASP A 1 342 ? 7.977 12.374 5.538 1.00 97.56 342 ASP A C 1
ATOM 2741 O O . ASP A 1 342 ? 6.872 12.080 6.001 1.00 97.56 342 ASP A O 1
ATOM 2745 N N . PHE A 1 343 ? 8.936 11.448 5.420 1.00 98.25 343 PHE A N 1
ATOM 2746 C CA . PHE A 1 343 ? 8.741 10.047 5.793 1.00 98.25 343 PHE A CA 1
ATOM 2747 C C . PHE A 1 343 ? 8.497 9.856 7.297 1.00 98.25 343 PHE A C 1
ATOM 2749 O O . PHE A 1 343 ? 7.570 9.138 7.676 1.00 98.25 343 PHE A O 1
ATOM 2756 N N . LYS A 1 344 ? 9.269 10.515 8.172 1.00 97.06 344 LYS A N 1
ATOM 2757 C CA . LYS A 1 344 ? 9.042 10.473 9.629 1.00 97.06 344 LYS A CA 1
ATOM 2758 C C . LYS A 1 344 ? 7.662 11.007 10.003 1.00 97.06 344 LYS A C 1
ATOM 2760 O O . LYS A 1 344 ? 7.011 10.436 10.874 1.00 97.06 344 LYS A O 1
ATOM 2765 N N . GLU A 1 345 ? 7.195 12.064 9.346 1.00 94.94 345 GLU A N 1
ATOM 2766 C CA . GLU A 1 345 ? 5.854 12.602 9.572 1.00 94.94 345 GLU A CA 1
ATOM 2767 C C . GLU A 1 345 ? 4.758 11.668 9.037 1.00 94.94 345 GLU A C 1
ATOM 2769 O O . GLU A 1 345 ? 3.714 11.525 9.673 1.00 94.94 345 GLU A O 1
ATOM 2774 N N . ALA A 1 346 ? 4.994 10.959 7.928 1.00 91.50 346 ALA A N 1
ATOM 2775 C CA . ALA A 1 346 ? 4.091 9.901 7.477 1.00 91.50 346 ALA A CA 1
ATOM 2776 C C . ALA A 1 346 ? 3.979 8.772 8.522 1.00 91.50 346 ALA A C 1
ATOM 2778 O O . ALA A 1 346 ? 2.867 8.326 8.818 1.00 91.50 346 ALA A O 1
ATOM 2779 N N . LEU A 1 347 ? 5.103 8.378 9.134 1.00 89.19 347 LEU A N 1
ATOM 2780 C CA . LEU A 1 347 ? 5.195 7.334 10.166 1.00 89.19 347 LEU A CA 1
ATOM 2781 C C . LEU A 1 347 ? 4.493 7.678 11.492 1.00 89.19 347 LEU A C 1
ATOM 2783 O O . LEU A 1 347 ? 4.276 6.781 12.306 1.00 89.19 347 LEU A O 1
ATOM 2787 N N . VAL A 1 348 ? 4.095 8.936 11.720 1.00 88.19 348 VAL A N 1
ATOM 2788 C CA . VAL A 1 348 ? 3.227 9.299 12.860 1.00 88.19 348 VAL A CA 1
ATOM 2789 C C . VAL A 1 348 ? 1.871 8.582 12.765 1.00 88.19 348 VAL A C 1
ATOM 2791 O O . VAL A 1 348 ? 1.254 8.269 13.784 1.00 88.19 348 VAL A O 1
ATOM 2794 N N . ASN A 1 349 ? 1.425 8.256 11.550 1.00 86.25 349 ASN A N 1
ATOM 2795 C CA . ASN A 1 349 ? 0.149 7.594 11.303 1.00 86.25 349 ASN A CA 1
ATOM 2796 C C . ASN A 1 349 ? 0.233 6.068 11.486 1.00 86.25 349 ASN A C 1
ATOM 2798 O O . ASN A 1 349 ? 1.270 5.439 11.278 1.00 86.25 349 ASN A O 1
ATOM 2802 N N . ASP A 1 350 ? -0.896 5.442 11.826 1.00 83.38 350 ASP A N 1
ATOM 2803 C CA . ASP A 1 350 ? -1.027 3.982 11.959 1.00 83.38 350 ASP A CA 1
ATOM 2804 C C . ASP A 1 350 ? -1.554 3.338 10.663 1.00 83.38 350 ASP A C 1
ATOM 2806 O O . ASP A 1 350 ? -2.577 2.657 10.656 1.00 83.38 350 ASP A O 1
ATOM 2810 N N . TYR A 1 351 ? -0.887 3.582 9.531 1.00 91.69 351 TYR A N 1
ATOM 2811 C CA . TYR A 1 351 ? -1.339 3.043 8.245 1.00 91.69 351 TYR A CA 1
ATOM 2812 C C . TYR A 1 351 ? -1.045 1.547 8.117 1.00 91.69 351 TYR A C 1
ATOM 2814 O O . TYR A 1 351 ? 0.111 1.113 8.062 1.00 91.69 351 TYR A O 1
ATOM 2822 N N . ARG A 1 352 ? -2.116 0.756 8.038 1.00 87.44 352 ARG A N 1
ATOM 2823 C CA . ARG A 1 352 ? -2.087 -0.708 7.999 1.00 87.44 352 ARG A CA 1
ATOM 2824 C C . ARG A 1 352 ? -2.926 -1.245 6.852 1.00 87.44 352 ARG A C 1
ATOM 2826 O O . ARG A 1 352 ? -3.898 -0.623 6.425 1.00 87.44 352 ARG A O 1
ATOM 2833 N N . TRP A 1 353 ? -2.577 -2.438 6.393 1.00 84.31 353 TRP A N 1
ATOM 2834 C CA . TRP A 1 353 ? -3.519 -3.284 5.666 1.00 84.31 353 TRP A CA 1
ATOM 2835 C C . TRP A 1 353 ? -4.290 -4.140 6.678 1.00 84.31 353 TRP A C 1
ATOM 2837 O O . TRP A 1 353 ? -3.783 -4.449 7.760 1.00 84.31 353 TRP A O 1
ATOM 2847 N N . ASN A 1 354 ? -5.532 -4.510 6.359 1.00 70.69 354 ASN A N 1
ATOM 2848 C CA . ASN A 1 354 ? -6.315 -5.334 7.275 1.00 70.69 354 ASN A CA 1
ATOM 2849 C C . ASN A 1 354 ? -5.794 -6.761 7.156 1.00 70.69 354 ASN A C 1
ATOM 2851 O O . ASN A 1 354 ? -6.069 -7.454 6.180 1.00 70.69 354 ASN A O 1
ATOM 2855 N N . GLN A 1 355 ? -5.027 -7.208 8.147 1.00 54.97 355 GLN A N 1
ATOM 2856 C CA . GLN A 1 355 ? -4.695 -8.619 8.254 1.00 54.97 355 GLN A CA 1
ATOM 2857 C C . GLN A 1 355 ? -6.006 -9.394 8.319 1.00 54.97 355 GLN A C 1
ATOM 2859 O O . GLN A 1 355 ? -6.735 -9.291 9.307 1.00 54.97 355 GLN A O 1
ATOM 2864 N N . THR A 1 356 ? -6.326 -10.142 7.259 1.00 51.75 356 THR A N 1
ATOM 2865 C CA . THR A 1 356 ? -7.422 -11.108 7.285 1.00 51.75 356 THR A CA 1
ATOM 2866 C C . THR A 1 356 ? -7.252 -11.919 8.571 1.00 51.75 356 THR A C 1
ATOM 2868 O O . THR A 1 356 ? -6.149 -12.435 8.783 1.00 51.75 356 THR A O 1
ATOM 2871 N N . PRO A 1 357 ? -8.262 -12.048 9.454 1.00 48.72 357 PRO A N 1
ATOM 2872 C CA . PRO A 1 357 ? -8.201 -12.971 10.582 1.00 48.72 357 PRO A CA 1
ATOM 2873 C C . PRO A 1 357 ? -8.149 -14.403 10.022 1.00 48.72 357 PRO A C 1
ATOM 2875 O O . PRO A 1 357 ? -9.156 -15.082 9.888 1.00 48.72 357 PRO A O 1
ATOM 2878 N N . GLY A 1 358 ? -6.973 -14.830 9.569 1.00 50.16 358 GLY A N 1
ATOM 2879 C CA . GLY A 1 358 ? -6.799 -15.862 8.547 1.00 50.16 358 GLY A CA 1
ATOM 2880 C C . GLY A 1 358 ? -6.902 -17.302 9.030 1.00 50.16 358 GLY A C 1
ATOM 2881 O O . GLY A 1 358 ? -6.429 -18.195 8.337 1.00 50.16 358 GLY A O 1
ATOM 2882 N N . VAL A 1 359 ? -7.498 -17.565 10.194 1.00 56.19 359 VAL A N 1
ATOM 2883 C CA . VAL A 1 359 ? -7.750 -18.940 10.637 1.00 56.19 359 VAL A CA 1
ATOM 2884 C C . VAL A 1 359 ? -9.107 -19.017 11.320 1.00 56.19 359 VAL A C 1
ATOM 2886 O O . VAL A 1 359 ? -9.361 -18.339 12.318 1.00 56.19 359 VAL A O 1
ATOM 2889 N N . ALA A 1 360 ? -9.969 -19.877 10.782 1.00 63.84 360 ALA A N 1
ATOM 2890 C CA . ALA A 1 360 ? -11.180 -20.331 11.444 1.00 63.84 360 ALA A CA 1
ATOM 2891 C C . ALA A 1 360 ? -10.806 -20.962 12.796 1.00 63.84 360 ALA A C 1
ATOM 2893 O O . ALA A 1 360 ? -10.185 -22.021 12.837 1.00 63.84 360 ALA A O 1
ATOM 2894 N N . ALA A 1 361 ? -11.139 -20.291 13.899 1.00 72.44 361 ALA A N 1
ATOM 2895 C CA . ALA A 1 361 ? -10.673 -20.678 15.233 1.00 72.44 361 ALA A CA 1
ATOM 2896 C C . ALA A 1 361 ? -11.572 -21.710 15.931 1.00 72.44 361 ALA A C 1
ATOM 2898 O O . ALA A 1 361 ? -11.221 -22.198 17.005 1.00 72.44 361 ALA A O 1
ATOM 2899 N N . PHE A 1 362 ? -12.735 -22.028 15.357 1.00 85.50 362 PHE A N 1
ATOM 2900 C CA . PHE A 1 362 ? -13.761 -22.835 16.011 1.00 85.50 362 PHE A CA 1
ATOM 2901 C C . PHE A 1 362 ? -14.221 -24.004 15.136 1.00 85.50 362 PHE A C 1
ATOM 2903 O O . PHE A 1 362 ? -13.952 -24.061 13.940 1.00 85.50 362 PHE A O 1
ATOM 2910 N N . ALA A 1 363 ? -14.956 -24.930 15.745 1.00 87.69 363 ALA A N 1
ATOM 2911 C CA . ALA A 1 363 ? -15.699 -25.977 15.055 1.00 87.69 363 ALA A CA 1
ATOM 2912 C C . ALA A 1 363 ? -17.196 -25.813 15.344 1.00 87.69 363 ALA A C 1
ATOM 2914 O O . ALA A 1 363 ? -17.577 -25.284 16.390 1.00 87.69 363 ALA A O 1
ATOM 2915 N N . VAL A 1 364 ? -18.056 -26.293 14.442 1.00 91.94 364 VAL A N 1
ATOM 2916 C CA . VAL A 1 364 ? -19.499 -26.369 14.714 1.00 91.94 364 VAL A CA 1
ATOM 2917 C C . VAL A 1 364 ? -19.734 -27.238 15.952 1.00 91.94 364 VAL A C 1
ATOM 2919 O O . VAL A 1 364 ? -19.165 -28.319 16.081 1.00 91.94 364 VAL A O 1
ATOM 2922 N N . GLY A 1 365 ? -20.554 -26.742 16.878 1.00 89.75 365 GLY A N 1
ATOM 2923 C CA . GLY A 1 365 ? -20.814 -27.348 18.182 1.00 89.75 365 GLY A CA 1
ATOM 2924 C C . GLY A 1 365 ? -19.919 -26.841 19.318 1.00 89.75 365 GLY A C 1
ATOM 2925 O O . GLY A 1 365 ? -20.235 -27.116 20.476 1.00 89.75 365 GLY A O 1
ATOM 2926 N N . ALA A 1 366 ? -18.853 -26.086 19.022 1.00 91.12 366 ALA A N 1
ATOM 2927 C CA . ALA A 1 366 ? -17.964 -25.542 20.045 1.00 91.12 366 ALA A CA 1
ATOM 2928 C C . ALA A 1 366 ? -18.690 -24.557 20.975 1.00 91.12 366 ALA A C 1
ATOM 2930 O O . ALA A 1 366 ? -19.473 -23.715 20.522 1.00 91.12 366 ALA A O 1
ATOM 2931 N N . ASP A 1 367 ? -18.386 -24.657 22.269 1.00 92.56 367 ASP A N 1
ATOM 2932 C CA . ASP A 1 367 ? -18.766 -23.667 23.272 1.00 92.56 367 ASP A CA 1
ATOM 2933 C C . ASP A 1 367 ? -17.843 -22.450 23.175 1.00 92.56 367 ASP A C 1
ATOM 2935 O O . ASP A 1 367 ? -16.613 -22.569 23.226 1.00 92.56 367 ASP A O 1
ATOM 2939 N N . VAL A 1 368 ? -18.455 -21.281 23.013 1.00 93.88 368 VAL A N 1
ATOM 2940 C CA . VAL A 1 368 ? -17.781 -19.988 22.937 1.00 93.88 368 VAL A CA 1
ATOM 2941 C C . VAL A 1 368 ? -18.476 -18.974 23.838 1.00 93.88 368 VAL A C 1
ATOM 2943 O O . VAL A 1 368 ? -19.580 -19.194 24.335 1.00 93.88 368 VAL A O 1
ATOM 2946 N N . TYR A 1 369 ? -17.858 -17.819 24.026 1.00 90.56 369 TYR A N 1
ATOM 2947 C CA . TYR A 1 369 ? -18.494 -16.675 24.661 1.00 90.56 369 TYR A CA 1
ATOM 2948 C C . TYR A 1 369 ? -18.090 -15.370 23.984 1.00 90.56 369 TYR A C 1
ATOM 2950 O O . TYR A 1 369 ? -17.036 -15.279 23.350 1.00 90.56 369 TYR A O 1
ATOM 2958 N N . THR A 1 370 ? -18.934 -14.352 24.119 1.00 89.69 370 THR A N 1
ATOM 2959 C CA . THR A 1 370 ? -18.636 -13.003 23.630 1.00 89.69 370 THR A CA 1
ATOM 2960 C C . THR A 1 370 ? -17.593 -12.330 24.523 1.00 89.69 370 THR A C 1
ATOM 2962 O O . THR A 1 370 ? -17.677 -12.358 25.748 1.00 89.69 370 THR A O 1
ATOM 2965 N N . THR A 1 371 ? -16.584 -11.700 23.944 1.00 81.56 371 THR A N 1
ATOM 2966 C CA . THR A 1 371 ? -15.531 -10.984 24.701 1.00 81.56 371 THR A CA 1
ATOM 2967 C C . THR A 1 371 ? -15.905 -9.527 24.984 1.00 81.56 371 THR A C 1
ATOM 2969 O O . THR A 1 371 ? -15.376 -8.909 25.903 1.00 81.56 371 THR A O 1
ATOM 2972 N N . THR A 1 372 ? -16.829 -8.987 24.192 1.00 79.44 372 THR A N 1
ATOM 2973 C CA . THR A 1 372 ? -17.324 -7.610 24.221 1.00 79.44 372 THR A CA 1
ATOM 2974 C C . THR A 1 372 ? -18.803 -7.588 23.808 1.00 79.44 372 THR A C 1
ATOM 2976 O O . THR A 1 372 ? -19.435 -8.640 23.700 1.00 79.44 372 THR A O 1
ATOM 2979 N N . ILE A 1 373 ? -19.372 -6.402 23.584 1.00 78.50 373 ILE A N 1
ATOM 2980 C CA . ILE A 1 373 ? -20.697 -6.257 22.978 1.00 78.50 373 ILE A CA 1
ATOM 2981 C C . ILE A 1 373 ? -20.637 -6.760 21.531 1.00 78.50 373 ILE A C 1
ATOM 2983 O O . ILE A 1 373 ? -19.876 -6.240 20.715 1.00 78.50 373 ILE A O 1
ATOM 2987 N N . VAL A 1 374 ? -21.459 -7.756 21.201 1.00 86.12 374 VAL A N 1
ATOM 2988 C CA . VAL A 1 374 ? -21.480 -8.389 19.875 1.00 86.12 374 VAL A CA 1
ATOM 2989 C C . VAL A 1 374 ? -22.823 -8.162 19.195 1.00 86.12 374 VAL A C 1
ATOM 2991 O O . VAL A 1 374 ? -23.864 -8.527 19.728 1.00 86.12 374 VAL A O 1
ATOM 2994 N N . ARG A 1 375 ? -22.812 -7.602 17.982 1.00 85.50 375 ARG A N 1
ATOM 2995 C CA . ARG A 1 375 ? -24.013 -7.466 17.144 1.00 85.50 375 ARG A CA 1
ATOM 2996 C C . ARG A 1 375 ? -24.257 -8.753 16.366 1.00 85.50 375 ARG A C 1
ATOM 2998 O O . ARG A 1 375 ? -23.527 -9.045 15.422 1.00 85.50 375 ARG A O 1
ATOM 3005 N N . LEU A 1 376 ? -25.294 -9.485 16.751 1.00 91.00 376 LEU A N 1
ATOM 3006 C CA . LEU A 1 376 ? -25.785 -10.654 16.032 1.00 91.00 376 LEU A CA 1
ATOM 3007 C C . LEU A 1 376 ? -26.530 -10.220 14.767 1.00 91.00 376 LEU A C 1
ATOM 3009 O O . LEU A 1 376 ? -27.366 -9.319 14.827 1.00 91.00 376 LEU A O 1
ATOM 3013 N N . ARG A 1 377 ? -26.252 -10.867 13.633 1.00 93.44 377 ARG A N 1
ATOM 3014 C CA . ARG A 1 377 ? -26.769 -10.470 12.313 1.00 93.44 377 ARG A CA 1
ATOM 3015 C C . ARG A 1 377 ? -27.556 -11.559 11.593 1.00 93.44 377 ARG A C 1
ATOM 3017 O O . ARG A 1 377 ? -27.337 -12.747 11.818 1.00 93.44 377 ARG A O 1
ATOM 3024 N N . LYS A 1 378 ? -28.447 -11.163 10.679 1.00 93.12 378 LYS A N 1
ATOM 3025 C CA . LYS A 1 378 ? -29.201 -12.083 9.804 1.00 93.12 378 LYS A CA 1
ATOM 3026 C C . LYS A 1 378 ? -28.294 -12.821 8.825 1.00 93.12 378 LYS A C 1
ATOM 3028 O O . LYS A 1 378 ? -28.548 -13.981 8.510 1.00 93.12 378 LYS A O 1
ATOM 3033 N N . SER A 1 379 ? -27.243 -12.158 8.350 1.00 90.31 379 SER A N 1
ATOM 3034 C CA . SER A 1 379 ? -26.300 -12.688 7.367 1.00 90.31 379 SER A CA 1
ATOM 3035 C C . SER A 1 379 ? -24.851 -12.352 7.746 1.00 90.31 379 SER A C 1
ATOM 3037 O O . SER A 1 379 ? -24.637 -11.405 8.503 1.00 90.31 379 SER A O 1
ATOM 3039 N N . PRO A 1 380 ? -23.848 -13.107 7.258 1.00 85.94 380 PRO A N 1
ATOM 3040 C CA . PRO A 1 380 ? -22.453 -12.715 7.418 1.00 85.94 380 PRO A CA 1
ATOM 3041 C C . PRO A 1 380 ? -22.164 -11.375 6.728 1.00 85.94 380 PRO A C 1
ATOM 3043 O O . PRO A 1 380 ? -22.711 -11.078 5.659 1.00 85.94 380 PRO A O 1
ATOM 3046 N N . GLY A 1 381 ? -21.261 -10.605 7.332 1.00 71.31 381 GLY A N 1
ATOM 3047 C CA . GLY A 1 381 ? -20.850 -9.278 6.879 1.00 71.31 381 GLY A CA 1
ATOM 3048 C C . GLY A 1 381 ? -21.502 -8.142 7.672 1.00 71.31 381 GLY A C 1
ATOM 3049 O O . GLY A 1 381 ? -22.597 -8.268 8.212 1.00 71.31 381 GLY A O 1
ATOM 3050 N N . SER A 1 382 ? -20.809 -7.013 7.755 1.00 69.56 382 SER A N 1
ATOM 3051 C CA . SER A 1 382 ? -21.260 -5.754 8.346 1.00 69.56 382 SER A CA 1
ATOM 3052 C C . SER A 1 382 ? -21.258 -4.589 7.350 1.00 69.56 382 SER A C 1
ATOM 3054 O O . SER A 1 382 ? -21.973 -3.612 7.586 1.00 69.56 382 SER A O 1
ATOM 3056 N N . ALA A 1 383 ? -20.503 -4.671 6.251 1.00 56.94 383 ALA A N 1
ATOM 3057 C CA . ALA A 1 383 ? -20.376 -3.607 5.263 1.00 56.94 383 ALA A CA 1
ATOM 3058 C C . ALA A 1 383 ? -21.597 -3.553 4.329 1.00 56.94 383 ALA A C 1
ATOM 3060 O O . ALA A 1 383 ? -22.060 -4.572 3.818 1.00 56.94 383 ALA A O 1
ATOM 3061 N N . GLY A 1 384 ? -22.142 -2.349 4.113 1.00 54.16 384 GLY A N 1
ATOM 3062 C CA . GLY A 1 384 ? -23.275 -2.122 3.203 1.00 54.16 384 GLY A CA 1
ATOM 3063 C C . GLY A 1 384 ? -24.599 -2.772 3.630 1.00 54.16 384 GLY A C 1
ATOM 3064 O O . GLY A 1 384 ? -25.538 -2.819 2.837 1.00 54.16 384 GLY A O 1
ATOM 3065 N N . LYS A 1 385 ? -24.687 -3.289 4.863 1.00 59.72 385 LYS A N 1
ATOM 3066 C CA . LYS A 1 385 ? -25.898 -3.919 5.400 1.00 59.72 385 LYS A CA 1
ATOM 3067 C C . LYS A 1 385 ? -26.826 -2.871 6.017 1.00 59.72 385 LYS A C 1
ATOM 3069 O O . LYS A 1 385 ? -26.343 -1.971 6.708 1.00 59.72 385 LYS A O 1
ATOM 3074 N N . PRO A 1 386 ? -28.146 -2.992 5.822 1.00 73.25 386 PRO A N 1
ATOM 3075 C CA . PRO A 1 386 ? -29.088 -2.048 6.397 1.00 73.25 386 PRO A CA 1
ATOM 3076 C C . PRO A 1 386 ? -29.260 -2.303 7.914 1.00 73.25 386 PRO A C 1
ATOM 3078 O O . PRO A 1 386 ? -28.928 -3.396 8.389 1.00 73.25 386 PRO A O 1
ATOM 3081 N N . PRO A 1 387 ? -29.736 -1.323 8.710 1.00 72.56 387 PRO A N 1
ATOM 3082 C CA . PRO A 1 387 ? -29.829 -1.448 10.171 1.00 72.56 387 PRO A CA 1
ATOM 3083 C C . PRO A 1 387 ? -30.599 -2.686 10.655 1.00 72.56 387 PRO A C 1
ATOM 3085 O O . PRO A 1 387 ? -30.232 -3.285 11.663 1.00 72.56 387 PRO A O 1
ATOM 3088 N N . GLU A 1 388 ? -31.616 -3.116 9.911 1.00 85.50 388 GLU A N 1
ATOM 3089 C CA . GLU A 1 388 ? -32.432 -4.297 10.196 1.00 85.50 388 GLU A CA 1
ATOM 3090 C C . GLU A 1 388 ? -31.713 -5.640 9.993 1.00 85.50 388 GLU A C 1
ATOM 3092 O O . GLU A 1 388 ? -32.292 -6.688 10.293 1.00 85.50 388 GLU A O 1
ATOM 3097 N N . ASP A 1 389 ? -30.489 -5.653 9.457 1.00 87.88 389 ASP A N 1
ATOM 3098 C CA . ASP A 1 389 ? -29.646 -6.853 9.426 1.00 87.88 389 ASP A CA 1
ATOM 3099 C C . ASP A 1 389 ? -29.141 -7.219 10.830 1.00 87.88 389 ASP A C 1
ATOM 3101 O O . ASP A 1 389 ? -28.901 -8.395 11.097 1.00 87.88 389 ASP A O 1
ATOM 3105 N N . VAL A 1 390 ? -29.053 -6.252 11.751 1.00 87.12 390 VAL A N 1
ATOM 3106 C CA . VAL A 1 390 ? -28.755 -6.518 13.163 1.00 87.12 390 VAL A CA 1
ATOM 3107 C C . VAL A 1 390 ? -30.001 -7.093 13.837 1.00 87.12 390 VAL A C 1
ATOM 3109 O O . VAL A 1 390 ? -31.030 -6.433 13.946 1.00 87.12 390 VAL A O 1
ATOM 3112 N N . LEU A 1 391 ? -29.900 -8.338 14.298 1.00 86.38 391 LEU A N 1
ATOM 3113 C CA . LEU A 1 391 ? -30.959 -9.039 15.021 1.00 86.38 391 LEU A CA 1
ATOM 3114 C C . LEU A 1 391 ? -31.036 -8.592 16.479 1.00 86.38 391 LEU A C 1
ATOM 3116 O O . LEU A 1 391 ? -32.121 -8.332 16.988 1.00 86.38 391 LEU A O 1
ATOM 3120 N N . THR A 1 392 ? -29.888 -8.542 17.155 1.00 86.00 392 THR A N 1
ATOM 3121 C CA . THR A 1 392 ? -29.772 -8.136 18.561 1.00 86.00 392 THR A CA 1
ATOM 3122 C C . THR A 1 392 ? -28.315 -7.832 18.911 1.00 86.00 392 THR A C 1
ATOM 3124 O O . THR A 1 392 ? -27.399 -8.202 18.174 1.00 86.00 392 THR A O 1
ATOM 3127 N N . GLU A 1 393 ? -28.084 -7.200 20.058 1.00 84.69 393 GLU A N 1
ATOM 3128 C CA . GLU A 1 393 ? -26.757 -7.080 20.667 1.00 84.69 393 GLU A CA 1
ATOM 3129 C C . GLU A 1 393 ? -26.638 -8.058 21.845 1.00 84.69 393 GLU A C 1
ATOM 3131 O O . GLU A 1 393 ? -27.546 -8.159 22.670 1.00 84.69 393 GLU A O 1
ATOM 3136 N N . LEU A 1 394 ? -25.530 -8.794 21.915 1.00 83.06 394 LEU A N 1
ATOM 3137 C CA . LEU A 1 394 ? -25.186 -9.672 23.028 1.00 83.06 394 LEU A CA 1
ATOM 3138 C C . LEU A 1 394 ? -24.223 -8.952 23.984 1.00 83.06 394 LEU A C 1
ATOM 3140 O O . LEU A 1 394 ? -23.240 -8.374 23.509 1.00 83.06 394 LEU A O 1
ATOM 3144 N N . PRO A 1 395 ? -24.453 -9.005 25.311 1.00 79.75 395 PRO A N 1
ATOM 3145 C CA . PRO A 1 395 ? -23.513 -8.503 26.315 1.00 79.75 395 PRO A CA 1
ATOM 3146 C C . PRO A 1 395 ? -22.143 -9.180 26.225 1.00 79.75 395 PRO A C 1
ATOM 3148 O O . PRO A 1 395 ? -22.070 -10.310 25.739 1.00 79.75 395 PRO A O 1
ATOM 3151 N N . PRO A 1 396 ? -21.067 -8.565 26.747 1.00 78.75 396 PRO A N 1
ATOM 3152 C CA . PRO A 1 396 ? -19.822 -9.276 27.015 1.00 78.75 396 PRO A CA 1
ATOM 3153 C C . PRO A 1 396 ? -20.052 -10.469 27.951 1.00 78.75 396 PRO A C 1
ATOM 3155 O O . PRO A 1 396 ? -20.945 -10.444 28.798 1.00 78.75 396 PRO A O 1
ATOM 3158 N N . HIS A 1 397 ? -19.211 -11.490 27.823 1.00 82.12 397 HIS A N 1
ATOM 3159 C CA . HIS A 1 397 ? -19.225 -12.728 28.609 1.00 82.12 397 HIS A CA 1
ATOM 3160 C C . HIS A 1 397 ? -20.512 -13.551 28.471 1.00 82.12 397 HIS A C 1
ATOM 3162 O O . HIS A 1 397 ? -20.833 -14.363 29.337 1.00 82.12 397 HIS A O 1
ATOM 3168 N N . THR A 1 398 ? -21.240 -13.376 27.369 1.00 84.25 398 THR A N 1
ATOM 3169 C CA . THR A 1 398 ? -22.445 -14.152 27.079 1.00 84.25 398 THR A CA 1
ATOM 3170 C C . THR A 1 398 ? -22.043 -15.507 26.489 1.00 84.25 398 THR A C 1
ATOM 3172 O O . THR A 1 398 ? -21.402 -15.520 25.434 1.00 84.25 398 THR A O 1
ATOM 3175 N N . PRO A 1 399 ? -22.412 -16.646 27.111 1.00 89.25 399 PRO A N 1
ATOM 3176 C CA . PRO A 1 399 ? -22.179 -17.963 26.528 1.00 89.25 399 PRO A CA 1
ATOM 3177 C C . PRO A 1 399 ? -22.959 -18.147 25.220 1.00 89.25 399 PRO A C 1
ATOM 3179 O O . PRO A 1 399 ? -24.126 -17.758 25.108 1.00 89.25 399 PRO A O 1
ATOM 3182 N N . ALA A 1 400 ? -22.342 -18.796 24.241 1.00 92.62 400 ALA A N 1
ATOM 3183 C CA . ALA A 1 400 ? -22.960 -19.173 22.979 1.00 92.62 400 ALA A CA 1
ATOM 3184 C C . ALA A 1 400 ? -22.365 -20.484 22.441 1.00 92.62 400 ALA A C 1
ATOM 3186 O O . ALA A 1 400 ? -21.294 -20.925 22.846 1.00 92.62 400 ALA A O 1
ATOM 3187 N N . LYS A 1 401 ? -23.062 -21.110 21.497 1.00 94.06 401 LYS A N 1
ATOM 3188 C CA . LYS A 1 401 ? -22.561 -22.253 20.731 1.00 94.06 401 LYS A CA 1
ATOM 3189 C C . LYS A 1 401 ? -22.391 -21.872 19.274 1.00 94.06 401 LYS A C 1
ATOM 3191 O O . LYS A 1 401 ? -23.259 -21.207 18.709 1.00 94.06 401 LYS A O 1
ATOM 3196 N N . ILE A 1 402 ? -21.316 -22.340 18.649 1.00 95.75 402 ILE A N 1
ATOM 3197 C CA . ILE A 1 402 ? -21.166 -22.262 17.194 1.00 95.75 402 ILE A CA 1
ATOM 3198 C C . ILE A 1 402 ? -22.172 -23.217 16.547 1.00 95.75 402 ILE A C 1
ATOM 3200 O O . ILE A 1 402 ? -22.126 -24.421 16.796 1.00 95.75 402 ILE A O 1
ATOM 3204 N N . VAL A 1 403 ? -23.058 -22.702 15.697 1.00 96.06 403 VAL A N 1
ATOM 3205 C CA . VAL A 1 403 ? -24.076 -23.509 14.998 1.00 96.06 403 VAL A CA 1
ATOM 3206 C C . VAL A 1 403 ? -23.806 -23.655 13.501 1.00 96.06 403 VAL A C 1
ATOM 3208 O O . VAL A 1 403 ? -24.238 -24.634 12.903 1.00 96.06 403 VAL A O 1
ATOM 3211 N N . GLN A 1 404 ? -23.074 -22.720 12.886 1.00 92.75 404 GLN A N 1
ATOM 3212 C CA . GLN A 1 404 ? -22.724 -22.773 11.461 1.00 92.75 404 GLN A CA 1
ATOM 3213 C C . GLN A 1 404 ? -21.475 -21.928 11.168 1.00 92.75 404 GLN A C 1
ATOM 3215 O O . GLN A 1 404 ? -21.193 -20.966 11.880 1.00 92.75 404 GLN A O 1
ATOM 3220 N N . GLY A 1 405 ? -20.753 -22.252 10.095 1.00 88.62 405 GLY A N 1
ATOM 3221 C CA . GLY A 1 405 ? -19.559 -21.533 9.638 1.00 88.62 405 GLY A CA 1
ATOM 3222 C C . GLY A 1 405 ? -18.352 -22.466 9.453 1.00 88.62 405 GLY A C 1
ATOM 3223 O O . GLY A 1 405 ? -18.507 -23.680 9.613 1.00 88.62 405 GLY A O 1
ATOM 3224 N N . PRO A 1 406 ? -17.166 -21.922 9.119 1.00 87.81 406 PRO A N 1
ATOM 3225 C CA . PRO A 1 406 ? -16.904 -20.496 8.909 1.00 87.81 406 PRO A CA 1
ATOM 3226 C C . PRO A 1 406 ? -17.467 -19.996 7.569 1.00 87.81 406 PRO A C 1
ATOM 3228 O O . PRO A 1 406 ? -17.589 -20.758 6.611 1.00 87.81 406 PRO A O 1
ATOM 3231 N N . GLN A 1 407 ? -17.784 -18.704 7.487 1.00 80.56 407 GLN A N 1
ATOM 3232 C CA . GLN A 1 407 ? -17.989 -17.988 6.223 1.00 80.56 407 GLN A CA 1
ATOM 3233 C C . GLN A 1 407 ? -17.147 -16.716 6.206 1.00 80.56 407 GLN A C 1
ATOM 3235 O O . GLN A 1 407 ? -17.103 -15.992 7.193 1.00 80.56 407 GLN A O 1
ATOM 3240 N N . ASN A 1 408 ? -16.492 -16.431 5.085 1.00 72.31 408 ASN A N 1
ATOM 3241 C CA . ASN A 1 408 ? -15.703 -15.213 4.937 1.00 72.31 408 ASN A CA 1
ATOM 3242 C C . ASN A 1 408 ? -16.575 -14.106 4.341 1.00 72.31 408 ASN A C 1
ATOM 3244 O O . ASN A 1 408 ? -17.190 -14.305 3.294 1.00 72.31 408 ASN A O 1
ATOM 3248 N N . ALA A 1 409 ? -16.617 -12.950 5.001 1.00 60.50 409 ALA A N 1
ATOM 3249 C CA . ALA A 1 409 ? -17.295 -11.750 4.516 1.00 60.50 409 ALA A CA 1
ATOM 3250 C C . ALA A 1 409 ? -16.616 -10.506 5.098 1.00 60.50 409 ALA A C 1
ATOM 3252 O O . ALA A 1 409 ? -16.213 -10.506 6.262 1.00 60.50 409 ALA A O 1
ATOM 3253 N N . ASP A 1 410 ? -16.484 -9.456 4.287 1.00 56.78 410 ASP A N 1
ATOM 3254 C CA . ASP A 1 410 ? -15.852 -8.179 4.656 1.00 56.78 410 ASP A CA 1
ATOM 3255 C C . ASP A 1 410 ? -14.458 -8.346 5.277 1.00 56.78 410 ASP A C 1
ATOM 3257 O O . ASP A 1 410 ? -14.092 -7.666 6.231 1.00 56.78 410 ASP A O 1
ATOM 3261 N N . ASN A 1 411 ? -13.689 -9.299 4.740 1.00 56.00 411 ASN A N 1
ATOM 3262 C CA . ASN A 1 411 ? -12.360 -9.690 5.217 1.00 56.00 411 ASN A CA 1
ATOM 3263 C C . ASN A 1 411 ? -12.315 -10.214 6.664 1.00 56.00 411 ASN A C 1
ATOM 3265 O O . ASN A 1 411 ? -11.233 -10.311 7.237 1.00 56.00 411 ASN A O 1
ATOM 3269 N N . LEU A 1 412 ? -13.456 -10.604 7.241 1.00 64.88 412 LEU A N 1
ATOM 3270 C CA . LEU A 1 412 ? -13.559 -11.248 8.551 1.00 64.88 412 LEU A CA 1
ATOM 3271 C C . LEU A 1 412 ? -14.058 -12.693 8.408 1.00 64.88 412 LEU A C 1
ATOM 3273 O O . LEU A 1 412 ? -14.779 -13.034 7.466 1.00 64.88 412 LEU A O 1
ATOM 3277 N N . VAL A 1 413 ? -13.718 -13.535 9.387 1.00 78.31 413 VAL A N 1
ATOM 3278 C CA . VAL A 1 413 ? -14.297 -14.877 9.533 1.00 78.31 413 VAL A CA 1
ATOM 3279 C C . VAL A 1 413 ? -15.567 -14.764 10.361 1.00 78.31 413 VAL A C 1
ATOM 3281 O O . VAL A 1 413 ? -15.522 -14.333 11.512 1.00 78.31 413 VAL A O 1
ATOM 3284 N N . TRP A 1 414 ? -16.694 -15.164 9.794 1.00 89.88 414 TRP A N 1
ATOM 3285 C CA . TRP A 1 414 ? -18.001 -15.129 10.433 1.00 89.88 414 TRP A CA 1
ATOM 3286 C C . TRP A 1 414 ? -18.474 -16.522 10.821 1.00 89.88 414 TRP A C 1
ATOM 3288 O O . TRP A 1 414 ? -18.323 -17.496 10.079 1.00 89.88 414 TRP A O 1
ATOM 3298 N N . TRP A 1 415 ? -19.116 -16.581 11.980 1.00 95.00 415 TRP A N 1
ATOM 3299 C CA . TRP A 1 415 ? -19.738 -17.769 12.534 1.00 95.00 415 TRP A CA 1
ATOM 3300 C C . TRP A 1 415 ? -21.175 -17.457 12.900 1.00 95.00 415 TRP A C 1
ATOM 3302 O O . TRP A 1 415 ? -21.468 -16.409 13.477 1.00 95.00 415 TRP A O 1
ATOM 3312 N N . ARG A 1 416 ? -22.080 -18.381 12.604 1.00 96.56 416 ARG A N 1
ATOM 3313 C CA . ARG A 1 416 ? -23.418 -18.339 13.170 1.00 96.56 416 ARG A CA 1
ATOM 3314 C C . ARG A 1 416 ? -23.348 -18.924 14.569 1.00 96.56 416 ARG A C 1
ATOM 3316 O O . ARG A 1 416 ? -22.851 -20.039 14.745 1.00 96.56 416 ARG A O 1
ATOM 3323 N N . ILE A 1 417 ? -23.838 -18.179 15.546 1.00 96.19 417 ILE A N 1
ATOM 3324 C CA . ILE A 1 417 ? -23.849 -18.567 16.950 1.00 96.19 417 ILE A CA 1
ATOM 3325 C C . ILE A 1 417 ? -25.283 -18.592 17.472 1.00 96.19 417 ILE A C 1
ATOM 3327 O O . ILE A 1 417 ? -26.115 -17.783 17.061 1.00 96.19 417 ILE A O 1
ATOM 3331 N N . ALA A 1 418 ? -25.552 -19.511 18.394 1.00 94.06 418 ALA A N 1
ATOM 3332 C CA . ALA A 1 418 ? -26.786 -19.557 19.165 1.00 94.06 418 ALA A CA 1
ATOM 3333 C C . ALA A 1 418 ? -26.471 -19.310 20.643 1.00 94.06 418 ALA A C 1
ATOM 3335 O O . ALA A 1 418 ? -25.602 -19.963 21.219 1.00 94.06 418 ALA A O 1
ATOM 3336 N N . SER A 1 419 ? -27.176 -18.370 21.259 1.00 89.31 419 SER A N 1
ATOM 3337 C CA . SER A 1 419 ? -26.997 -17.951 22.647 1.00 89.31 419 SER A CA 1
ATOM 3338 C C . SER A 1 419 ? -28.338 -17.901 23.381 1.00 89.31 419 SER A C 1
ATOM 3340 O O . SER A 1 419 ? -29.401 -17.785 22.767 1.00 89.31 419 SER A O 1
ATOM 3342 N N . ARG A 1 420 ? -28.297 -17.998 24.712 1.00 80.94 420 ARG A N 1
ATOM 3343 C CA . ARG A 1 420 ? -29.459 -17.832 25.589 1.00 80.94 420 ARG A CA 1
ATOM 3344 C C . ARG A 1 420 ? -29.228 -16.608 26.474 1.00 80.94 420 ARG A C 1
ATOM 3346 O O . ARG A 1 420 ? -28.263 -16.567 27.232 1.00 80.94 420 ARG A O 1
ATOM 3353 N N . ASN A 1 421 ? -30.120 -15.631 26.373 1.00 64.12 421 ASN A N 1
ATOM 3354 C CA . ASN A 1 421 ? -30.085 -14.400 27.154 1.00 64.12 421 ASN A CA 1
ATOM 3355 C C . ASN A 1 421 ? -30.475 -14.652 28.622 1.00 64.12 421 ASN A C 1
ATOM 3357 O O . ASN A 1 421 ? -31.126 -15.647 28.952 1.00 64.12 421 ASN A O 1
ATOM 3361 N N . ALA A 1 422 ? -30.120 -13.709 29.502 1.00 56.28 422 ALA A N 1
ATOM 3362 C CA . ALA A 1 422 ? -30.421 -13.764 30.937 1.00 56.28 422 ALA A CA 1
ATOM 3363 C C . ALA A 1 422 ? -31.931 -13.779 31.256 1.00 56.28 422 ALA A C 1
ATOM 3365 O O . ALA A 1 422 ? -32.336 -14.277 32.302 1.00 56.28 422 ALA A O 1
ATOM 3366 N N . ASP A 1 423 ? -32.769 -13.274 30.348 1.00 59.72 423 ASP A N 1
ATOM 3367 C CA . ASP A 1 423 ? -34.234 -13.305 30.445 1.00 59.72 423 ASP A CA 1
ATOM 3368 C C . ASP A 1 423 ? -34.861 -14.617 29.925 1.00 59.72 423 ASP A C 1
ATOM 3370 O O . ASP A 1 423 ? -36.082 -14.761 29.890 1.00 59.72 423 ASP A O 1
ATOM 3374 N N . GLY A 1 424 ? -34.032 -15.586 29.522 1.00 63.16 424 GLY A N 1
ATOM 3375 C CA . GLY A 1 424 ? -34.455 -16.888 29.019 1.00 63.16 424 GLY A CA 1
ATOM 3376 C C . GLY A 1 424 ? -34.748 -16.941 27.517 1.00 63.16 424 GLY A C 1
ATOM 3377 O O . GLY A 1 424 ? -34.987 -18.043 27.013 1.00 63.16 424 GLY A O 1
ATOM 3378 N N . THR A 1 425 ? -34.694 -15.816 26.794 1.00 72.94 425 THR A N 1
ATOM 3379 C CA . THR A 1 425 ? -34.868 -15.778 25.331 1.00 72.94 425 THR A CA 1
ATOM 3380 C C . THR A 1 425 ? -33.652 -16.357 24.598 1.00 72.94 425 THR A C 1
ATOM 3382 O O . THR A 1 425 ? -32.536 -16.346 25.117 1.00 72.94 425 THR A O 1
ATOM 3385 N N . THR A 1 426 ? -33.840 -16.900 23.392 1.00 80.44 426 THR A N 1
ATOM 3386 C CA . THR A 1 426 ? -32.738 -17.418 22.565 1.00 80.44 426 THR A CA 1
ATOM 3387 C C . THR A 1 426 ? -32.434 -16.455 21.426 1.00 80.44 426 THR A C 1
ATOM 3389 O O . THR A 1 426 ? -33.345 -16.037 20.715 1.00 80.44 426 THR A O 1
ATOM 3392 N N . ALA A 1 427 ? -31.156 -16.137 21.243 1.00 86.19 427 ALA A N 1
ATOM 3393 C CA . ALA A 1 427 ? -30.638 -15.341 20.139 1.00 86.19 427 ALA A CA 1
ATOM 3394 C C . ALA A 1 427 ? -29.832 -16.235 19.183 1.00 86.19 427 ALA A C 1
ATOM 3396 O O . ALA A 1 427 ? -28.980 -17.003 19.622 1.00 86.19 427 ALA A O 1
ATOM 3397 N N . ASP A 1 428 ? -30.097 -16.134 17.883 1.00 93.19 428 ASP A N 1
ATOM 3398 C CA . ASP A 1 428 ? -29.440 -16.909 16.826 1.00 93.19 428 ASP A CA 1
ATOM 3399 C C . ASP A 1 428 ? -29.104 -15.981 15.655 1.00 93.19 428 ASP A C 1
ATOM 3401 O O . ASP A 1 428 ? -29.957 -15.210 15.216 1.00 93.19 428 ASP A O 1
ATOM 3405 N N . GLY A 1 429 ? -27.867 -16.035 15.163 1.00 94.62 429 GLY A N 1
ATOM 3406 C CA . GLY A 1 429 ? -27.434 -15.264 13.999 1.00 94.62 429 GLY A CA 1
ATOM 3407 C C . GLY A 1 429 ? -25.916 -15.239 13.836 1.00 94.62 429 GLY A C 1
ATOM 3408 O O . GLY A 1 429 ? -25.191 -15.966 14.508 1.00 94.62 429 GLY A O 1
ATOM 3409 N N . TRP A 1 430 ? -25.426 -14.407 12.927 1.00 96.38 430 TRP A N 1
ATOM 3410 C CA . TRP A 1 430 ? -24.021 -14.319 12.542 1.00 96.38 430 TRP A CA 1
ATOM 3411 C C . TRP A 1 430 ? -23.249 -13.289 13.367 1.00 96.38 430 TRP A C 1
ATOM 3413 O O . TRP A 1 430 ? -23.712 -12.169 13.568 1.00 96.38 430 TRP A O 1
ATOM 3423 N N . SER A 1 431 ? -22.047 -13.662 13.799 1.00 93.94 431 SER A N 1
ATOM 3424 C CA . SER A 1 431 ? -21.050 -12.789 14.419 1.00 93.94 431 SER A CA 1
ATOM 3425 C C . SER A 1 431 ? -19.697 -13.008 13.755 1.00 93.94 431 SER A C 1
ATOM 3427 O O . SER A 1 431 ? -19.332 -14.140 13.435 1.00 93.94 431 SER A O 1
ATOM 3429 N N . ALA A 1 432 ? -18.917 -11.940 13.593 1.00 86.88 432 ALA A N 1
ATOM 3430 C CA . ALA A 1 432 ? -17.506 -12.085 13.272 1.00 86.88 432 ALA A CA 1
ATOM 3431 C C . ALA A 1 432 ? -16.774 -12.757 14.450 1.00 86.88 432 ALA A C 1
ATOM 3433 O O . ALA A 1 432 ? -17.148 -12.586 15.612 1.00 86.88 432 ALA A O 1
ATOM 3434 N N . GLN A 1 433 ? -15.744 -13.541 14.141 1.00 87.81 433 GLN A N 1
ATOM 3435 C CA . GLN A 1 433 ? -14.834 -14.164 15.103 1.00 87.81 433 GLN A CA 1
ATOM 3436 C C . GLN A 1 433 ? -14.035 -13.099 15.850 1.00 87.81 433 GLN A C 1
ATOM 3438 O O . GLN A 1 433 ? -13.891 -13.149 17.070 1.00 87.81 433 GLN A O 1
ATOM 3443 N N . ALA A 1 434 ? -13.505 -12.145 15.093 1.00 72.94 434 ALA A N 1
ATOM 3444 C CA . ALA A 1 434 ? -12.631 -11.086 15.554 1.00 72.94 434 ALA A CA 1
ATOM 3445 C C . ALA A 1 434 ? -12.691 -9.922 14.560 1.00 72.94 434 ALA A C 1
ATOM 3447 O O . ALA A 1 434 ? -12.984 -10.146 13.385 1.00 72.94 434 ALA A O 1
ATOM 3448 N N . ILE A 1 435 ? -12.413 -8.705 15.026 1.00 57.16 435 ILE A N 1
ATOM 3449 C CA . ILE A 1 435 ? -12.221 -7.536 14.148 1.00 57.16 435 ILE A CA 1
ATOM 3450 C C . ILE A 1 435 ? -10.772 -7.516 13.642 1.00 57.16 435 ILE A C 1
ATOM 3452 O O . ILE A 1 435 ? -10.516 -7.282 12.467 1.00 57.16 435 ILE A O 1
ATOM 3456 N N . THR A 1 436 ? -9.831 -7.823 14.535 1.00 53.28 436 THR A N 1
ATOM 3457 C CA . THR A 1 436 ? -8.401 -8.028 14.271 1.00 53.28 436 THR A CA 1
ATOM 3458 C C . THR A 1 436 ? -7.911 -9.196 15.131 1.00 53.28 436 THR A C 1
ATOM 3460 O O . THR A 1 436 ? -8.634 -9.640 16.022 1.00 53.28 436 THR A O 1
ATOM 3463 N N . ALA A 1 437 ? -6.691 -9.697 14.911 1.00 53.50 437 ALA A N 1
ATOM 3464 C CA . ALA A 1 437 ? -6.136 -10.786 15.726 1.00 53.50 437 ALA A CA 1
ATOM 3465 C C . ALA A 1 437 ? -6.143 -10.482 17.243 1.00 53.50 437 ALA A C 1
ATOM 3467 O O . ALA A 1 437 ? -6.428 -11.375 18.038 1.00 53.50 437 ALA A O 1
ATOM 3468 N N . ASP A 1 438 ? -5.915 -9.221 17.623 1.00 51.62 438 ASP A N 1
ATOM 3469 C CA . ASP A 1 438 ? -5.870 -8.766 19.022 1.00 51.62 438 ASP A CA 1
ATOM 3470 C C . ASP A 1 438 ? -7.229 -8.277 19.557 1.00 51.62 438 ASP A C 1
ATOM 3472 O O . ASP A 1 438 ? -7.358 -7.941 20.734 1.00 51.62 438 ASP A O 1
ATOM 3476 N N . ALA A 1 439 ? -8.264 -8.252 18.712 1.00 61.97 439 ALA A N 1
ATOM 3477 C CA . ALA A 1 439 ? -9.626 -7.864 19.074 1.00 61.97 439 ALA A CA 1
ATOM 3478 C C . ALA A 1 439 ? -10.623 -8.995 18.751 1.00 61.97 439 ALA A C 1
ATOM 3480 O O . ALA A 1 439 ? -11.468 -8.844 17.853 1.00 61.97 439 ALA A O 1
ATOM 3481 N N . PRO A 1 440 ? -10.541 -10.147 19.452 1.00 79.19 440 PRO A N 1
ATOM 3482 C CA . PRO A 1 440 ? -11.523 -11.213 19.310 1.00 79.19 440 PRO A CA 1
ATOM 3483 C C . PRO A 1 440 ? -12.890 -10.706 19.757 1.00 79.19 440 PRO A C 1
ATOM 3485 O O . PRO A 1 440 ? -12.984 -9.988 20.748 1.00 79.19 440 PRO A O 1
ATOM 3488 N N . LEU A 1 441 ? -13.944 -11.100 19.045 1.00 85.19 441 LEU A N 1
ATOM 3489 C CA . LEU A 1 441 ? -15.340 -10.913 19.453 1.00 85.19 441 LEU A CA 1
ATOM 3490 C C . LEU A 1 441 ? -15.891 -12.174 20.129 1.00 85.19 441 LEU A C 1
ATOM 3492 O O . LEU A 1 441 ? -16.779 -12.084 20.977 1.00 85.19 441 LEU A O 1
ATOM 3496 N N . LEU A 1 442 ? -15.346 -13.337 19.759 1.00 90.81 442 LEU A N 1
ATOM 3497 C CA . LEU A 1 442 ? -15.677 -14.649 20.301 1.00 90.81 442 LEU A CA 1
ATOM 3498 C C . LEU A 1 442 ? -14.415 -15.323 20.851 1.00 90.81 442 LEU A C 1
ATOM 3500 O O . LEU A 1 442 ? -13.350 -15.250 20.238 1.00 90.81 442 LEU A O 1
ATOM 3504 N N . ALA A 1 443 ? -14.545 -16.015 21.979 1.00 88.06 443 ALA A N 1
ATOM 3505 C CA . ALA A 1 443 ? -13.480 -16.804 22.599 1.00 88.06 443 ALA A CA 1
ATOM 3506 C C . ALA A 1 443 ? -13.989 -18.196 23.004 1.00 88.06 443 ALA A C 1
ATOM 3508 O O . ALA A 1 443 ? -15.181 -18.371 23.237 1.00 88.06 443 ALA A O 1
ATOM 3509 N N . VAL A 1 444 ? -13.096 -19.190 23.063 1.00 88.12 444 VAL A N 1
ATOM 3510 C CA . VAL A 1 444 ? -13.442 -20.594 23.360 1.00 88.12 444 VAL A CA 1
ATOM 3511 C C . VAL A 1 444 ? -13.673 -20.813 24.854 1.00 88.12 444 VAL A C 1
ATOM 3513 O O . VAL A 1 444 ? -12.917 -20.309 25.682 1.00 88.12 444 VAL A O 1
ATOM 3516 N N . GLY A 1 445 ? -14.649 -21.661 25.180 1.00 79.50 445 GLY A N 1
ATOM 3517 C CA . GLY A 1 445 ? -14.862 -22.197 26.520 1.00 79.50 445 GLY A CA 1
ATOM 3518 C C . GLY A 1 445 ? -15.973 -21.491 27.290 1.00 79.50 445 GLY A C 1
ATOM 3519 O O . GLY A 1 445 ? -16.848 -20.846 26.714 1.00 79.50 445 GLY A O 1
ATOM 3520 N N . SER A 1 446 ? -15.952 -21.652 28.611 1.00 75.25 446 SER A N 1
ATOM 3521 C CA . SER A 1 446 ? -16.896 -20.977 29.500 1.00 75.25 446 SER A CA 1
ATOM 3522 C C . SER A 1 446 ? -16.484 -19.516 29.692 1.00 75.25 446 SER A C 1
ATOM 3524 O O . SER A 1 446 ? -15.295 -19.258 29.906 1.00 75.25 446 SER A O 1
ATOM 3526 N N . PRO A 1 447 ? -17.428 -18.559 29.669 1.00 76.06 447 PRO A N 1
ATOM 3527 C CA . PRO A 1 447 ? -17.096 -17.176 29.963 1.00 76.06 447 PRO A CA 1
ATOM 3528 C C . PRO A 1 447 ? -16.520 -17.040 31.376 1.00 76.06 447 PRO A C 1
ATOM 3530 O O . PRO A 1 447 ? -16.917 -17.791 32.277 1.00 76.06 447 PRO A O 1
ATOM 3533 N N . PRO A 1 448 ? -15.632 -16.058 31.612 1.00 70.19 448 PRO A N 1
ATOM 3534 C CA . PRO A 1 448 ? -15.341 -15.637 32.973 1.00 70.19 448 PRO A CA 1
ATOM 3535 C C . PRO A 1 448 ? -16.64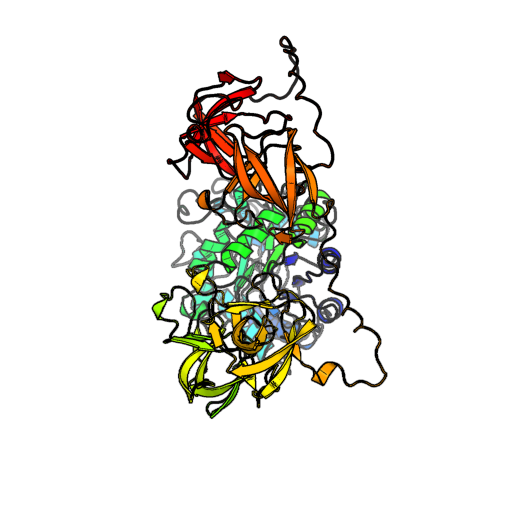9 -15.208 33.652 1.00 70.19 448 PRO A C 1
ATOM 3537 O O . PRO A 1 448 ? -17.587 -14.756 32.991 1.00 70.19 448 PRO A O 1
ATOM 3540 N N . SER A 1 449 ? -16.733 -15.381 34.973 1.00 65.19 449 SER A N 1
ATOM 3541 C CA . SER A 1 449 ? -17.926 -15.003 35.734 1.00 65.19 449 SER A CA 1
ATOM 3542 C C . SER A 1 449 ? -18.326 -13.564 35.408 1.00 65.19 449 SER A C 1
ATOM 3544 O O . SER A 1 449 ? -17.466 -12.680 35.430 1.00 65.19 449 SER A O 1
ATOM 3546 N N . ALA A 1 450 ? -19.614 -13.343 35.121 1.00 66.00 450 ALA A N 1
ATOM 3547 C CA . ALA A 1 450 ? -20.164 -12.006 34.917 1.00 66.00 450 ALA A CA 1
ATOM 3548 C C . ALA A 1 450 ? -19.696 -11.067 36.045 1.00 66.00 450 ALA A C 1
ATOM 3550 O O . ALA A 1 450 ? -19.540 -11.527 37.182 1.00 66.00 450 ALA A O 1
ATOM 3551 N N . PRO A 1 451 ? -19.476 -9.770 35.761 1.00 71.94 451 PRO A N 1
ATOM 3552 C CA . PRO A 1 451 ? -18.845 -8.867 36.720 1.00 71.94 451 PRO A CA 1
ATOM 3553 C C . PRO A 1 451 ? -19.616 -8.779 38.043 1.00 71.94 451 PRO A C 1
ATOM 3555 O O . PRO A 1 451 ? -18.995 -8.532 39.073 1.00 71.94 451 PRO A O 1
ATOM 3558 N N . PHE A 1 452 ? -20.928 -9.054 38.024 1.00 84.50 452 PHE A N 1
ATOM 3559 C CA . PHE A 1 452 ? -21.752 -9.215 39.219 1.00 84.50 452 PHE A CA 1
ATOM 3560 C C . PHE A 1 452 ? -22.704 -10.414 39.096 1.00 84.50 452 PHE A C 1
ATOM 3562 O O . PHE A 1 452 ? -23.197 -10.728 38.010 1.00 84.50 452 PHE A O 1
ATOM 3569 N N . SER A 1 453 ? -23.007 -11.055 40.224 1.00 84.00 453 SER A N 1
ATOM 3570 C CA . SER A 1 453 ? -24.038 -12.098 40.339 1.00 84.00 453 SER A CA 1
ATOM 3571 C C . SER A 1 453 ? -25.371 -11.515 40.824 1.00 84.00 453 SER A C 1
ATOM 3573 O O . SER A 1 453 ? -25.385 -10.560 41.596 1.00 84.00 453 SER A O 1
ATOM 3575 N N . ILE A 1 454 ? -26.511 -12.106 40.450 1.00 86.62 454 ILE A N 1
ATOM 3576 C CA . ILE A 1 454 ? -27.805 -11.740 41.058 1.00 86.62 454 ILE A CA 1
ATOM 3577 C C . ILE A 1 454 ? -27.745 -12.019 42.568 1.00 86.62 454 ILE A C 1
ATOM 3579 O O . ILE A 1 454 ? -27.261 -13.065 42.998 1.00 86.62 454 ILE A O 1
ATOM 3583 N N . GLY A 1 455 ? -28.210 -11.065 43.373 1.00 84.94 455 GLY A N 1
ATOM 3584 C CA . GLY A 1 455 ? -28.101 -11.080 44.832 1.00 84.94 455 GLY A CA 1
ATOM 3585 C C . GLY A 1 455 ? -26.746 -10.606 45.368 1.00 84.94 455 GLY A C 1
ATOM 3586 O O . GLY A 1 455 ? -26.572 -10.524 46.582 1.00 84.94 455 GLY A O 1
ATOM 3587 N N . GLU A 1 456 ? -25.781 -10.277 44.504 1.00 87.94 456 GLU A N 1
ATOM 3588 C CA . GLU A 1 456 ? -24.484 -9.755 44.928 1.00 87.94 456 GLU A CA 1
ATOM 3589 C C . GLU A 1 456 ? -24.593 -8.323 45.448 1.00 87.94 456 GLU A C 1
ATOM 3591 O O . GLU A 1 456 ? -25.286 -7.480 44.874 1.00 87.94 456 GLU A O 1
ATOM 3596 N N . ARG A 1 457 ? -23.854 -8.045 46.524 1.00 89.19 457 ARG A N 1
ATOM 3597 C CA . ARG A 1 457 ? -23.676 -6.699 47.057 1.00 89.19 457 ARG A CA 1
ATOM 3598 C C . ARG A 1 457 ? -22.604 -5.969 46.245 1.00 89.19 457 ARG A C 1
ATOM 3600 O O . ARG A 1 457 ? -21.485 -6.451 46.083 1.00 89.19 457 ARG A O 1
ATOM 3607 N N . ILE A 1 458 ? -22.953 -4.791 45.756 1.00 91.56 458 ILE A N 1
ATOM 3608 C CA . ILE A 1 458 ? -22.090 -3.909 44.973 1.00 91.56 458 ILE A CA 1
ATOM 3609 C C . ILE A 1 458 ? -22.065 -2.524 45.618 1.00 91.56 458 ILE A C 1
ATOM 3611 O O . ILE A 1 458 ? -22.872 -2.224 46.505 1.00 91.56 458 ILE A O 1
ATOM 3615 N N . PHE A 1 459 ? -21.160 -1.671 45.162 1.00 88.88 459 PHE A N 1
ATOM 3616 C CA . PHE A 1 459 ? -21.150 -0.262 45.531 1.00 88.88 459 PHE A CA 1
ATOM 3617 C C . PHE A 1 459 ? -20.899 0.629 44.318 1.00 88.88 459 PHE A C 1
ATOM 3619 O O . PHE A 1 459 ? -20.385 0.174 43.291 1.00 88.88 459 PHE A O 1
ATOM 3626 N N . THR A 1 460 ? -21.308 1.886 44.431 1.00 84.44 460 THR A N 1
ATOM 3627 C CA . THR A 1 460 ? -21.089 2.899 43.404 1.00 84.44 460 THR A CA 1
ATOM 3628 C C . THR A 1 460 ? -19.686 3.501 43.517 1.00 84.44 460 THR A C 1
ATOM 3630 O O . THR A 1 460 ? -19.236 3.846 44.605 1.00 84.44 460 THR A O 1
ATOM 3633 N N . LEU A 1 461 ? -18.990 3.632 42.387 1.00 77.06 461 LEU A N 1
ATOM 3634 C CA . LEU A 1 461 ? -17.660 4.258 42.285 1.00 77.06 461 LEU A CA 1
ATOM 3635 C C . LEU A 1 461 ? -17.707 5.739 41.889 1.00 77.06 461 LEU A C 1
ATOM 3637 O O . LEU A 1 461 ? -16.681 6.414 41.881 1.00 77.06 461 LEU A O 1
ATOM 3641 N N . ASP A 1 462 ? -18.895 6.230 41.554 1.00 79.12 462 ASP A N 1
ATOM 3642 C CA . ASP A 1 462 ? -19.211 7.631 41.302 1.00 79.12 462 ASP A CA 1
ATOM 3643 C C . ASP A 1 462 ? -20.721 7.824 41.531 1.00 79.12 462 ASP A C 1
ATOM 3645 O O . ASP A 1 462 ? -21.449 6.863 41.799 1.00 79.12 462 ASP A O 1
ATOM 3649 N N . THR A 1 463 ? -21.219 9.050 41.408 1.00 79.75 463 THR A N 1
ATOM 3650 C CA . THR A 1 463 ? -22.655 9.321 41.408 1.00 79.75 463 THR A CA 1
ATOM 3651 C C . THR A 1 463 ? -23.314 8.603 40.231 1.00 79.75 463 THR A C 1
ATOM 3653 O O . THR A 1 463 ? -23.016 8.873 39.067 1.00 79.75 463 THR A O 1
ATOM 3656 N N . ALA A 1 464 ? -24.228 7.681 40.527 1.00 86.81 464 ALA A N 1
ATOM 3657 C CA . ALA A 1 464 ? -24.838 6.803 39.545 1.00 86.81 464 ALA A CA 1
ATOM 3658 C C . ALA A 1 464 ? -26.346 7.066 39.439 1.00 86.81 464 ALA A C 1
ATOM 3660 O O . ALA A 1 464 ? -27.090 6.973 40.416 1.00 86.81 464 ALA A O 1
ATOM 3661 N N . ARG A 1 465 ? -26.819 7.382 38.231 1.00 89.75 465 ARG A N 1
ATOM 3662 C CA . ARG A 1 465 ? -28.226 7.720 37.989 1.00 89.75 465 ARG A CA 1
ATOM 3663 C C . ARG A 1 465 ? -29.102 6.469 37.929 1.00 89.75 465 ARG A C 1
ATOM 3665 O O . ARG A 1 465 ? -28.996 5.686 36.984 1.00 89.75 465 ARG A O 1
ATOM 3672 N N . LEU A 1 466 ? -29.986 6.310 38.912 1.00 93.75 466 LEU A N 1
ATOM 3673 C CA . LEU A 1 466 ? -30.964 5.227 39.001 1.00 93.75 466 LEU A CA 1
ATOM 3674 C C . LEU A 1 466 ? -32.209 5.563 38.177 1.00 93.75 466 LEU A C 1
ATOM 3676 O O . LEU A 1 466 ? -32.832 6.607 38.373 1.00 93.75 466 LEU A O 1
ATOM 3680 N N . ARG A 1 467 ? -32.599 4.658 37.281 1.00 95.56 467 ARG A N 1
ATOM 3681 C CA . ARG A 1 467 ? -33.686 4.856 36.312 1.00 95.56 467 ARG A CA 1
ATOM 3682 C C . ARG A 1 467 ? -34.795 3.816 36.425 1.00 95.56 467 ARG A C 1
ATOM 3684 O O . ARG A 1 467 ? -34.565 2.701 36.890 1.00 95.56 467 ARG A O 1
ATOM 3691 N N . ARG A 1 468 ? -36.004 4.145 35.966 1.00 92.69 468 ARG A N 1
ATOM 3692 C CA . ARG A 1 468 ? -37.139 3.204 35.908 1.00 92.69 468 ARG A CA 1
ATOM 3693 C C . ARG A 1 468 ? -36.912 2.121 34.864 1.00 92.69 468 ARG A C 1
ATOM 3695 O O . ARG A 1 468 ? -37.211 0.954 35.114 1.00 92.69 468 ARG A O 1
ATOM 3702 N N . THR A 1 469 ? -36.352 2.498 33.720 1.00 91.81 469 THR A N 1
ATOM 3703 C CA . THR A 1 469 ? -36.057 1.597 32.602 1.00 91.81 469 THR A CA 1
ATOM 3704 C C . THR A 1 469 ? -34.580 1.704 32.196 1.00 91.81 469 THR A C 1
ATOM 3706 O O . THR A 1 469 ? -33.995 2.779 32.326 1.00 91.81 469 THR A O 1
ATOM 3709 N N . PRO A 1 470 ? -33.937 0.632 31.693 1.00 89.62 470 PRO A N 1
ATOM 3710 C CA . PRO A 1 470 ? -32.541 0.703 31.255 1.00 89.62 470 PRO A CA 1
ATOM 3711 C C . PRO A 1 470 ? -32.416 1.583 30.009 1.00 89.62 470 PRO A C 1
ATOM 3713 O O . PRO A 1 470 ? -33.301 1.552 29.155 1.00 89.62 470 PRO A O 1
ATOM 3716 N N . GLY A 1 471 ? -31.354 2.382 29.910 1.00 79.06 471 GLY A N 1
ATOM 3717 C CA . GLY A 1 471 ? -31.132 3.355 28.832 1.00 79.06 471 GLY A CA 1
ATOM 3718 C C . GLY A 1 471 ? -31.342 4.805 29.274 1.00 79.06 471 GLY A C 1
ATOM 3719 O O . GLY A 1 471 ? -32.021 5.072 30.263 1.00 79.06 471 GLY A O 1
ATOM 3720 N N . PHE A 1 472 ? -30.770 5.741 28.528 1.00 78.81 472 PHE A N 1
ATOM 3721 C CA . PHE A 1 472 ? -30.811 7.180 28.771 1.00 78.81 472 PHE A CA 1
ATOM 3722 C C . PHE A 1 472 ? -31.238 8.009 27.546 1.00 78.81 472 PHE A C 1
ATOM 3724 O O . PHE A 1 472 ? -31.595 9.173 27.721 1.00 78.81 472 PHE A O 1
ATOM 3731 N N . ARG A 1 473 ? -31.200 7.470 26.319 1.00 69.19 473 ARG A N 1
ATOM 3732 C CA . ARG A 1 473 ? -31.540 8.234 25.106 1.00 69.19 473 ARG A CA 1
ATOM 3733 C C . ARG A 1 473 ? -33.052 8.374 24.944 1.00 69.19 473 ARG A C 1
ATOM 3735 O O . ARG A 1 473 ? -33.788 7.407 25.095 1.00 69.19 473 ARG A O 1
ATOM 3742 N N . GLY A 1 474 ? -33.505 9.582 24.600 1.00 71.62 474 GLY A N 1
ATOM 3743 C CA . GLY A 1 474 ? -34.920 9.862 24.325 1.00 71.62 474 GLY A CA 1
ATOM 3744 C C . GLY A 1 474 ? -35.842 9.762 25.545 1.00 71.62 474 GLY A C 1
ATOM 3745 O O . GLY A 1 474 ? -37.052 9.659 25.373 1.00 71.62 474 GLY A O 1
ATOM 3746 N N . LYS A 1 475 ? -35.287 9.775 26.763 1.00 78.31 475 LYS A N 1
ATOM 3747 C CA . LYS A 1 475 ? -36.047 9.674 28.014 1.00 78.31 475 LYS A CA 1
ATOM 3748 C C . LYS A 1 475 ? -36.058 10.999 28.762 1.00 78.31 475 LYS A C 1
ATOM 3750 O O . LYS A 1 475 ? -35.025 11.663 28.838 1.00 78.31 475 LYS A O 1
ATOM 3755 N N . GLY A 1 476 ? -37.217 11.349 29.310 1.00 71.94 476 GLY A N 1
ATOM 3756 C CA . GLY A 1 476 ? -37.395 12.523 30.156 1.00 71.94 476 GLY A CA 1
ATOM 3757 C C . GLY A 1 476 ? -36.882 12.315 31.581 1.00 71.94 476 GLY A C 1
ATOM 3758 O O . GLY A 1 476 ? -36.440 11.227 31.965 1.00 71.94 476 GLY A O 1
ATOM 3759 N N . ASP A 1 477 ? -36.957 13.381 32.376 1.00 81.75 477 ASP A N 1
ATOM 3760 C CA . ASP A 1 477 ? -36.555 13.373 33.788 1.00 81.75 477 ASP A CA 1
ATOM 3761 C C . ASP A 1 477 ? -37.445 12.464 34.655 1.00 81.75 477 ASP A C 1
ATOM 3763 O O . ASP A 1 477 ? -37.032 12.026 35.724 1.00 81.75 477 ASP A O 1
ATOM 3767 N N . ASP A 1 478 ? -38.641 12.112 34.184 1.00 87.81 478 ASP A N 1
ATOM 3768 C CA . ASP A 1 478 ? -39.588 11.206 34.840 1.00 87.81 478 ASP A CA 1
ATOM 3769 C C . ASP A 1 478 ? -39.109 9.740 34.900 1.00 87.81 478 ASP A C 1
ATOM 3771 O O . ASP A 1 478 ? -39.516 8.979 35.790 1.00 87.81 478 ASP A O 1
ATOM 3775 N N . ASP A 1 479 ? -38.210 9.346 33.991 1.00 91.06 479 ASP A N 1
ATOM 3776 C CA . ASP A 1 479 ? -37.526 8.049 34.027 1.00 91.06 479 ASP A CA 1
ATOM 3777 C C . ASP A 1 479 ? -36.419 8.007 35.092 1.00 91.06 479 ASP A C 1
ATOM 3779 O O . ASP A 1 479 ? -36.024 6.921 35.521 1.00 91.06 479 ASP A O 1
ATOM 3783 N N . VAL A 1 480 ? -35.933 9.159 35.560 1.00 91.00 480 VAL A N 1
ATOM 3784 C CA . VAL A 1 480 ? -34.934 9.228 36.629 1.00 91.00 480 VAL A CA 1
ATOM 3785 C C . VAL A 1 480 ? -35.630 9.054 37.976 1.00 91.00 480 VAL A C 1
ATOM 3787 O O . VAL A 1 480 ? -36.504 9.824 38.357 1.00 91.00 480 VAL A O 1
ATOM 3790 N N . ILE A 1 481 ? -35.236 8.019 38.717 1.00 90.19 481 ILE A N 1
ATOM 3791 C CA . ILE A 1 481 ? -35.748 7.763 40.066 1.00 90.19 481 ILE A CA 1
ATOM 3792 C C . ILE A 1 481 ? -34.964 8.595 41.082 1.00 90.19 481 ILE A C 1
ATOM 3794 O O . ILE A 1 481 ? -35.560 9.252 41.931 1.00 90.19 481 ILE A O 1
ATOM 3798 N N . ALA A 1 482 ? -33.632 8.527 41.017 1.00 87.94 482 ALA A N 1
ATOM 3799 C CA . ALA A 1 482 ? -32.722 9.241 41.906 1.00 87.94 482 ALA A CA 1
ATOM 3800 C C . ALA A 1 482 ? -31.285 9.203 41.375 1.00 87.94 482 ALA A C 1
ATOM 3802 O O . ALA A 1 482 ? -30.920 8.291 40.636 1.00 87.94 482 ALA A O 1
ATOM 3803 N N . ASP A 1 483 ? -30.453 10.138 41.823 1.00 86.56 483 ASP A N 1
ATOM 3804 C CA . ASP A 1 483 ? -29.000 10.018 41.718 1.00 86.56 483 ASP A CA 1
ATOM 3805 C C . ASP A 1 483 ? -28.475 9.355 43.002 1.00 86.56 483 ASP A C 1
ATOM 3807 O O . ASP A 1 483 ? -28.681 9.847 44.113 1.00 86.56 483 ASP A O 1
ATOM 3811 N N . ILE A 1 484 ? -27.856 8.185 42.853 1.00 86.50 484 ILE A N 1
ATOM 3812 C CA . ILE A 1 484 ? -27.252 7.436 43.953 1.00 86.50 484 ILE A CA 1
ATOM 3813 C C . ILE A 1 484 ? -25.832 7.983 44.151 1.00 86.50 484 ILE A C 1
ATOM 3815 O O . ILE A 1 484 ? -25.072 7.997 43.185 1.00 86.50 484 ILE A O 1
ATOM 3819 N N . PRO A 1 485 ? -25.446 8.424 45.360 1.00 78.31 485 PRO A N 1
ATOM 3820 C CA . PRO A 1 485 ? -24.131 9.018 45.588 1.00 78.31 485 PRO A CA 1
ATOM 3821 C C . PRO A 1 485 ? -23.001 7.988 45.458 1.00 78.31 485 PRO A C 1
ATOM 3823 O O . PRO A 1 485 ? -23.246 6.783 45.476 1.00 78.31 485 PRO A O 1
ATOM 3826 N N . LEU A 1 486 ? -21.763 8.478 45.371 1.00 76.44 486 LEU A N 1
ATOM 3827 C CA . LEU A 1 486 ? -20.536 7.690 45.540 1.00 76.44 486 LEU A CA 1
ATOM 3828 C C . LEU A 1 486 ? -20.581 6.838 46.828 1.00 76.44 486 LEU A C 1
ATOM 3830 O O . LEU A 1 486 ? -21.144 7.272 47.835 1.00 76.44 486 LEU A O 1
ATOM 3834 N N . ASP A 1 487 ? -19.975 5.647 46.790 1.00 79.25 487 ASP A N 1
ATOM 3835 C CA . ASP A 1 487 ? -19.869 4.672 47.890 1.00 79.25 487 ASP A CA 1
ATOM 3836 C C . ASP A 1 487 ? -21.209 4.127 48.415 1.00 79.25 487 ASP A C 1
ATOM 3838 O O . ASP A 1 487 ? -21.276 3.437 49.439 1.00 79.25 487 ASP A O 1
ATOM 3842 N N . ALA A 1 488 ? -22.307 4.390 47.709 1.00 83.00 488 ALA A N 1
ATOM 3843 C CA . ALA A 1 488 ? -23.596 3.829 48.053 1.00 83.00 488 ALA A CA 1
ATOM 3844 C C . ALA A 1 488 ? -23.614 2.330 47.776 1.00 83.00 488 ALA A C 1
ATOM 3846 O O . ALA A 1 488 ? -23.177 1.848 46.733 1.00 83.00 488 ALA A O 1
ATOM 3847 N N . ILE A 1 489 ? -24.198 1.590 48.708 1.00 88.12 489 ILE A N 1
ATOM 3848 C CA . ILE A 1 489 ? -24.304 0.141 48.622 1.00 88.12 489 ILE A CA 1
ATOM 3849 C C . ILE A 1 489 ? -25.626 -0.236 47.958 1.00 88.12 489 ILE A C 1
ATOM 3851 O O . ILE A 1 489 ? -26.690 0.262 48.337 1.00 88.12 489 ILE A O 1
ATOM 3855 N N . ALA A 1 490 ? -25.560 -1.180 47.025 1.00 92.38 490 ALA A N 1
ATOM 3856 C CA . ALA A 1 490 ? -26.722 -1.759 46.373 1.00 92.38 490 ALA A CA 1
ATOM 3857 C C . ALA A 1 490 ? -26.599 -3.283 46.260 1.00 92.38 490 ALA A C 1
ATOM 3859 O O . ALA A 1 490 ? -25.532 -3.858 46.470 1.00 92.38 490 ALA A O 1
ATOM 3860 N N . THR A 1 491 ? -27.705 -3.943 45.934 1.00 94.00 491 THR A N 1
ATOM 3861 C CA . THR A 1 491 ? -27.735 -5.376 45.611 1.00 94.00 491 THR A CA 1
ATOM 3862 C C . THR A 1 491 ? -28.192 -5.557 44.172 1.00 94.00 491 THR A C 1
ATOM 3864 O O . THR A 1 491 ? -29.150 -4.910 43.751 1.00 94.00 491 THR A O 1
ATOM 3867 N N . VAL A 1 492 ? -27.529 -6.420 43.407 1.00 93.81 492 VAL A N 1
ATOM 3868 C CA . VAL A 1 492 ? -27.926 -6.719 42.026 1.00 93.81 492 VAL A CA 1
ATOM 3869 C C . VAL A 1 492 ? -29.221 -7.523 42.026 1.00 93.81 492 VAL A C 1
ATOM 3871 O O . VAL A 1 492 ? -29.286 -8.613 42.587 1.00 93.81 492 VAL A O 1
ATOM 3874 N N . ALA A 1 493 ? -30.251 -6.986 41.384 1.00 90.31 493 ALA A N 1
ATOM 3875 C CA . ALA A 1 493 ? -31.561 -7.614 41.256 1.00 90.31 493 ALA A CA 1
ATOM 3876 C C . ALA A 1 493 ? -31.736 -8.318 39.900 1.00 90.31 493 ALA A C 1
ATOM 3878 O O . ALA A 1 493 ? -32.400 -9.346 39.826 1.00 90.31 493 ALA A O 1
ATOM 3879 N N . GLU A 1 494 ? -31.159 -7.768 38.828 1.00 88.38 494 GLU A N 1
ATOM 3880 C CA . GLU A 1 494 ? -31.313 -8.273 37.459 1.00 88.38 494 GLU A CA 1
ATOM 3881 C C . GLU A 1 494 ? -30.180 -7.754 36.555 1.00 88.38 494 GLU A C 1
ATOM 3883 O O . GLU A 1 494 ? -29.578 -6.715 36.839 1.00 88.38 494 GLU A O 1
ATOM 3888 N N . GLY A 1 495 ? -29.942 -8.419 35.425 1.00 81.44 495 GLY A N 1
ATOM 3889 C CA . GLY A 1 495 ? -28.982 -7.997 34.401 1.00 81.44 495 GLY A CA 1
ATOM 3890 C C . GLY A 1 495 ? -27.885 -9.035 34.126 1.00 81.44 495 GLY A C 1
ATOM 3891 O O . GLY A 1 495 ? -27.900 -10.108 34.734 1.00 81.44 495 GLY A O 1
ATOM 3892 N N . PRO A 1 496 ? -26.953 -8.734 33.202 1.00 85.50 496 PRO A N 1
ATOM 3893 C CA . PRO A 1 496 ? -26.837 -7.472 32.462 1.00 85.50 496 PRO A CA 1
ATOM 3894 C C . PRO A 1 496 ? -27.864 -7.340 31.322 1.00 85.50 496 PRO A C 1
ATOM 3896 O O . PRO A 1 496 ? -28.276 -8.333 30.727 1.00 85.50 496 PRO A O 1
ATOM 3899 N N . ARG A 1 497 ? -28.241 -6.102 30.973 1.00 83.12 497 ARG A N 1
ATOM 3900 C CA . ARG A 1 497 ? -28.943 -5.758 29.719 1.00 83.12 497 ARG A CA 1
ATOM 3901 C C . ARG A 1 497 ? -28.156 -4.699 28.951 1.00 83.12 497 ARG A C 1
ATOM 3903 O O . ARG A 1 497 ? -27.569 -3.824 29.577 1.00 83.12 497 ARG A O 1
ATOM 3910 N N . ILE A 1 498 ? -28.175 -4.726 27.620 1.00 73.75 498 ILE A N 1
ATOM 3911 C CA . ILE A 1 498 ? -27.617 -3.631 26.811 1.00 73.75 498 ILE A CA 1
ATOM 3912 C C . ILE A 1 498 ? -28.750 -2.729 26.342 1.00 73.75 498 ILE A C 1
ATOM 3914 O O . ILE A 1 498 ? -29.687 -3.196 25.700 1.00 73.75 498 ILE A O 1
ATOM 3918 N N . VAL A 1 499 ? -28.645 -1.435 26.641 1.00 74.56 499 VAL A N 1
ATOM 3919 C CA . VAL A 1 499 ? -29.504 -0.389 26.072 1.00 74.56 499 VAL A CA 1
ATOM 3920 C C . VAL A 1 499 ? -28.645 0.841 25.808 1.00 74.56 499 VAL A C 1
ATOM 3922 O O . VAL A 1 499 ? -27.784 1.184 26.619 1.00 74.56 499 VAL A O 1
ATOM 3925 N N . ASP A 1 500 ? -28.864 1.494 24.667 1.00 69.75 500 ASP A N 1
ATOM 3926 C CA . ASP A 1 500 ? -28.081 2.645 24.192 1.00 69.75 500 ASP A CA 1
ATOM 3927 C C . ASP A 1 500 ? -26.576 2.363 24.042 1.00 69.75 500 ASP A C 1
ATOM 3929 O O . ASP A 1 500 ? -25.750 3.266 24.180 1.00 69.75 500 ASP A O 1
ATOM 3933 N N . GLY A 1 501 ? -26.223 1.106 23.746 1.00 62.91 501 GLY A N 1
ATOM 3934 C CA . GLY A 1 501 ? -24.848 0.669 23.499 1.00 62.91 501 GLY A CA 1
ATOM 3935 C C . GLY A 1 501 ? -23.981 0.507 24.751 1.00 62.91 501 GLY A C 1
ATOM 3936 O O . GLY A 1 501 ? -22.768 0.367 24.623 1.00 62.91 501 GLY A O 1
ATOM 3937 N N . ILE A 1 502 ? -24.568 0.524 25.952 1.00 72.25 502 ILE A N 1
ATOM 3938 C CA . ILE A 1 502 ? -23.854 0.302 27.220 1.00 72.25 502 ILE A CA 1
ATOM 3939 C C . ILE A 1 502 ? -24.576 -0.732 28.091 1.00 72.25 502 ILE A C 1
ATOM 3941 O O . ILE A 1 502 ? -25.759 -1.018 27.896 1.00 72.25 502 ILE A O 1
ATOM 3945 N N . VAL A 1 503 ? -23.853 -1.299 29.058 1.00 80.69 503 VAL A N 1
ATOM 3946 C CA . VAL A 1 503 ? -24.363 -2.339 29.963 1.00 80.69 503 VAL A CA 1
ATOM 3947 C C . VAL A 1 503 ? -25.099 -1.713 31.147 1.00 80.69 503 VAL A C 1
ATOM 3949 O O . VAL A 1 503 ? -24.552 -0.870 31.857 1.00 80.69 503 VAL A O 1
ATOM 3952 N N . TRP A 1 504 ? -26.323 -2.173 31.387 1.00 89.19 504 TRP A N 1
ATOM 3953 C CA . TRP A 1 504 ? -27.202 -1.771 32.476 1.00 89.19 504 TRP A CA 1
ATOM 3954 C C . TRP A 1 504 ? -27.488 -2.939 33.415 1.00 89.19 504 TRP A C 1
ATOM 3956 O O . TRP A 1 504 ? -27.755 -4.063 32.980 1.00 89.19 504 TRP A O 1
ATOM 3966 N N . TRP A 1 505 ? -27.508 -2.635 34.707 1.00 93.12 505 TRP A N 1
ATOM 3967 C CA . TRP A 1 505 ? -27.866 -3.554 35.779 1.00 93.12 505 TRP A CA 1
ATOM 3968 C C . TRP A 1 505 ? -29.061 -3.012 36.534 1.00 93.12 505 TRP A C 1
ATOM 3970 O O . TRP A 1 505 ? -29.145 -1.813 36.805 1.00 93.12 505 TRP A O 1
ATOM 3980 N N . ARG A 1 506 ? -29.984 -3.895 36.898 1.00 94.69 506 ARG A N 1
ATOM 3981 C CA . ARG A 1 506 ? -31.055 -3.541 37.814 1.00 94.69 506 ARG A CA 1
ATOM 3982 C C . ARG A 1 506 ? -30.568 -3.797 39.222 1.00 94.69 506 ARG A C 1
ATOM 3984 O O . ARG A 1 506 ? -30.155 -4.909 39.545 1.00 94.69 506 ARG A O 1
ATOM 3991 N N . ILE A 1 507 ? -30.624 -2.775 40.054 1.00 95.81 507 ILE A N 1
ATOM 3992 C CA . ILE A 1 507 ? -30.104 -2.808 41.412 1.00 95.81 507 ILE A CA 1
ATOM 3993 C C . ILE A 1 507 ? -31.193 -2.388 42.390 1.00 95.81 507 ILE A C 1
ATOM 3995 O O . ILE A 1 507 ? -32.070 -1.588 42.057 1.00 95.81 507 ILE A O 1
ATOM 3999 N N . GLN A 1 508 ? -31.122 -2.918 43.603 1.00 95.44 508 GLN A N 1
ATOM 4000 C CA . GLN A 1 508 ? -31.874 -2.446 44.754 1.00 95.44 508 GLN A CA 1
ATOM 4001 C C . GLN A 1 508 ? -30.925 -1.645 45.650 1.00 95.44 508 GLN A C 1
ATOM 4003 O O . GLN A 1 508 ? -29.976 -2.201 46.205 1.00 95.44 508 GLN A O 1
ATOM 4008 N N . ALA A 1 509 ? -31.171 -0.345 45.777 1.00 92.25 509 ALA A N 1
ATOM 4009 C CA . ALA A 1 509 ? -30.378 0.586 46.577 1.00 92.25 509 ALA A CA 1
ATOM 4010 C C . ALA A 1 509 ? -31.261 1.310 47.599 1.00 92.25 509 ALA A C 1
ATOM 4012 O O . ALA A 1 509 ? -32.483 1.361 47.459 1.00 92.25 509 ALA A O 1
ATOM 4013 N N . THR A 1 510 ? -30.654 1.903 48.623 1.00 87.19 510 THR A N 1
ATOM 4014 C CA . THR A 1 510 ? -31.382 2.752 49.574 1.00 87.19 510 THR A CA 1
ATOM 4015 C C . THR A 1 510 ? -31.382 4.194 49.077 1.00 87.19 510 THR A C 1
ATOM 4017 O O . THR A 1 510 ? -30.341 4.843 49.058 1.00 87.19 510 THR A O 1
ATOM 4020 N N . VAL A 1 511 ? -32.556 4.719 48.734 1.00 84.69 511 VAL A N 1
ATOM 4021 C CA . VAL A 1 511 ? -32.768 6.118 48.335 1.00 84.69 511 VAL A CA 1
ATOM 4022 C C . VAL A 1 511 ? -33.705 6.747 49.359 1.00 84.69 511 VAL A C 1
ATOM 4024 O O . VAL A 1 511 ? -34.749 6.177 49.661 1.00 84.69 511 VAL A O 1
ATOM 4027 N N . ASN A 1 512 ? -33.342 7.892 49.946 1.00 81.56 512 ASN A N 1
ATOM 4028 C CA . ASN A 1 512 ? -34.162 8.576 50.964 1.00 81.56 512 ASN A CA 1
ATOM 4029 C C . ASN A 1 512 ? -34.633 7.654 52.112 1.00 81.56 512 ASN A C 1
ATOM 4031 O O . ASN A 1 512 ? -35.771 7.738 52.569 1.00 81.56 512 ASN A O 1
ATOM 4035 N N . ARG A 1 513 ? -33.746 6.762 52.585 1.00 81.12 513 ARG A N 1
ATOM 4036 C CA . ARG A 1 513 ? -34.013 5.734 53.618 1.00 81.12 513 ARG A CA 1
ATOM 4037 C C . ARG A 1 513 ? -35.036 4.655 53.225 1.00 81.12 513 ARG A C 1
ATOM 4039 O O . ARG A 1 513 ? -35.496 3.930 54.101 1.00 81.12 513 ARG A O 1
ATOM 4046 N N . GLN A 1 514 ? -35.362 4.513 51.941 1.00 85.50 514 GLN A N 1
ATOM 4047 C CA . GLN A 1 514 ? -36.272 3.485 51.435 1.00 85.50 514 GLN A CA 1
ATOM 4048 C C . GLN A 1 514 ? -35.581 2.578 50.404 1.00 85.50 514 GLN A C 1
ATOM 4050 O O . GLN A 1 514 ? -34.840 3.074 49.547 1.00 85.50 514 GLN A O 1
ATOM 4055 N N . PRO A 1 515 ? -35.816 1.253 50.445 1.00 91.62 515 PRO A N 1
ATOM 4056 C CA . PRO A 1 515 ? -35.307 0.340 49.432 1.00 91.62 515 PRO A CA 1
ATOM 4057 C C . PRO A 1 515 ? -36.002 0.613 48.096 1.00 91.62 515 PRO A C 1
ATOM 4059 O O . PRO A 1 515 ? -37.214 0.468 47.959 1.00 91.62 515 PRO A O 1
ATOM 4062 N N . THR A 1 516 ? -35.218 0.998 47.098 1.00 94.12 516 THR A N 1
ATOM 4063 C CA . THR A 1 516 ? -35.689 1.420 45.779 1.00 94.12 516 THR A CA 1
ATOM 4064 C C . THR A 1 516 ? -34.976 0.607 44.707 1.00 94.12 516 THR A C 1
ATOM 4066 O O . THR A 1 516 ? -33.757 0.453 44.745 1.00 94.12 516 THR A O 1
ATOM 4069 N N . THR A 1 517 ? -35.736 0.061 43.756 1.00 96.06 517 THR A N 1
ATOM 4070 C CA . THR A 1 517 ? -35.190 -0.754 42.662 1.00 96.06 517 THR A CA 1
ATOM 4071 C C . THR A 1 517 ? -35.240 0.015 41.351 1.00 96.06 517 THR A C 1
ATOM 4073 O O . THR A 1 517 ? -36.286 0.553 40.995 1.00 96.06 517 THR A O 1
ATOM 4076 N N . GLY A 1 518 ? -34.141 0.015 40.605 1.00 95.06 518 GLY A N 1
ATOM 4077 C CA . GLY A 1 518 ? -34.055 0.665 39.300 1.00 95.06 518 GLY A CA 1
ATOM 4078 C C . GLY A 1 518 ? -32.836 0.211 38.507 1.00 95.06 518 GLY A C 1
ATOM 4079 O O . GLY A 1 518 ? -32.062 -0.624 38.964 1.00 95.06 518 GLY A O 1
ATOM 4080 N N . TRP A 1 519 ? -32.684 0.749 37.305 1.00 95.75 519 TRP A N 1
ATOM 4081 C CA . TRP A 1 519 ? -31.599 0.453 36.381 1.00 95.75 519 TRP A CA 1
ATOM 4082 C C . TRP A 1 519 ? -30.491 1.488 36.488 1.00 95.75 519 TRP A C 1
ATOM 4084 O O . TRP A 1 519 ? -30.752 2.688 36.517 1.00 95.75 519 TRP A O 1
ATOM 4094 N N . VAL A 1 520 ? -29.252 1.019 36.501 1.00 93.94 520 VAL A N 1
ATOM 4095 C CA . VAL A 1 520 ? -28.051 1.849 36.535 1.00 93.94 520 VAL A CA 1
ATOM 4096 C C . VAL A 1 520 ? -27.047 1.316 35.516 1.00 93.94 520 VAL A C 1
ATOM 4098 O O . VAL A 1 520 ? -26.957 0.106 35.295 1.00 93.94 520 VAL A O 1
ATOM 4101 N N . ALA A 1 521 ? -26.318 2.209 34.854 1.00 88.88 521 ALA A N 1
ATOM 4102 C CA . ALA A 1 521 ? -25.265 1.800 33.935 1.00 88.88 521 ALA A CA 1
ATOM 4103 C C . ALA A 1 521 ? -24.070 1.240 34.725 1.00 88.88 521 ALA A C 1
ATOM 4105 O O . ALA A 1 521 ? -23.729 1.757 35.785 1.00 88.88 521 ALA A O 1
ATOM 4106 N N . GLN A 1 522 ? -23.422 0.191 34.215 1.00 84.38 522 GLN A N 1
ATOM 4107 C CA . GLN A 1 522 ? -22.163 -0.314 34.776 1.00 84.38 522 GLN A CA 1
ATOM 4108 C C . GLN A 1 522 ? -21.032 0.695 34.571 1.00 84.38 522 GLN A C 1
ATOM 4110 O O . GLN A 1 522 ? -20.202 0.906 35.452 1.00 84.38 522 GLN A O 1
ATOM 4115 N N . VAL A 1 523 ? -21.013 1.294 33.381 1.00 74.81 523 VAL A N 1
ATOM 4116 C CA . VAL A 1 523 ? -20.045 2.288 32.929 1.00 74.81 523 VAL A CA 1
ATOM 4117 C C . VAL A 1 523 ? -20.835 3.398 32.247 1.00 74.81 523 VAL A C 1
ATOM 4119 O O . VAL A 1 523 ? -21.714 3.123 31.428 1.00 74.81 523 VAL A O 1
ATOM 4122 N N . ALA A 1 524 ? -20.562 4.645 32.609 1.00 68.62 524 ALA A N 1
ATOM 4123 C CA . ALA A 1 524 ? -21.139 5.805 31.955 1.00 68.62 524 ALA A CA 1
ATOM 4124 C C . ALA A 1 524 ? -20.640 5.925 30.504 1.00 68.62 524 ALA A C 1
ATOM 4126 O O . ALA A 1 524 ? -19.623 5.355 30.116 1.00 68.62 524 ALA A O 1
ATOM 4127 N N . VAL A 1 525 ? -21.345 6.711 29.688 1.00 50.34 525 VAL A N 1
ATOM 4128 C CA . VAL A 1 525 ? -21.023 6.905 28.258 1.00 50.34 525 VAL A CA 1
ATOM 4129 C C . VAL A 1 525 ? -19.607 7.462 28.046 1.00 50.34 525 VAL A C 1
ATOM 4131 O O . VAL A 1 525 ? -18.982 7.192 27.029 1.00 50.34 525 VAL A O 1
ATOM 4134 N N . ASN A 1 526 ? -19.088 8.214 29.018 1.00 48.31 526 ASN A N 1
ATOM 4135 C CA . ASN A 1 526 ? -17.732 8.768 29.028 1.00 48.31 526 ASN A CA 1
ATOM 4136 C C . ASN A 1 526 ? -16.654 7.771 29.511 1.00 48.31 526 ASN A C 1
ATOM 4138 O O . ASN A 1 526 ? -15.514 8.175 29.716 1.00 48.31 526 ASN A O 1
ATOM 4142 N N . GLY A 1 527 ? -17.005 6.501 29.738 1.00 46.88 527 GLY A N 1
ATOM 4143 C CA . GLY A 1 527 ? -16.086 5.463 30.206 1.00 46.88 527 GLY A CA 1
ATOM 4144 C C . GLY A 1 527 ? -15.902 5.392 31.725 1.00 46.88 527 GLY A C 1
ATOM 4145 O O . GLY A 1 527 ? -15.197 4.499 32.195 1.00 46.88 527 GLY A O 1
ATOM 4146 N N . THR A 1 528 ? -16.533 6.270 32.515 1.00 60.75 528 THR A N 1
ATOM 4147 C CA . THR A 1 528 ? -16.447 6.203 33.983 1.00 60.75 528 THR A CA 1
ATOM 4148 C C . THR A 1 528 ? -17.128 4.938 34.495 1.00 60.75 528 THR A C 1
ATOM 4150 O O . THR A 1 528 ? -18.326 4.746 34.287 1.00 60.75 528 THR A O 1
ATOM 4153 N N . VAL A 1 529 ? -16.388 4.075 35.193 1.00 72.00 529 VAL A N 1
ATOM 4154 C CA . VAL A 1 529 ? -16.963 2.899 35.860 1.00 72.00 529 VAL A CA 1
ATOM 4155 C C . VAL A 1 529 ? -17.823 3.371 37.027 1.00 72.00 529 VAL A C 1
ATOM 4157 O O . VAL A 1 529 ? -17.336 4.073 37.907 1.00 72.00 529 VAL A O 1
ATOM 4160 N N . LEU A 1 530 ? -19.099 2.989 37.032 1.00 85.12 530 LEU A N 1
ATOM 4161 C CA . LEU A 1 530 ? -20.062 3.411 38.049 1.00 85.12 530 LEU A CA 1
ATOM 4162 C C . LEU A 1 530 ? -20.281 2.356 39.131 1.00 85.12 530 LEU A C 1
ATOM 4164 O O . LEU A 1 530 ? -20.660 2.725 40.235 1.00 85.12 530 LEU A O 1
ATOM 4168 N N . LEU A 1 531 ? -20.063 1.068 38.842 1.00 88.00 531 LEU A N 1
ATOM 4169 C CA . LEU A 1 531 ? -20.347 -0.042 39.763 1.00 88.00 531 LEU A CA 1
ATOM 4170 C C . LEU A 1 531 ? -19.110 -0.911 40.005 1.00 88.00 531 LEU A C 1
ATOM 4172 O O . LEU A 1 531 ? -18.395 -1.247 39.061 1.00 88.00 531 LEU A O 1
ATOM 4176 N N . ALA A 1 532 ? -18.923 -1.351 41.249 1.00 84.44 532 ALA A N 1
ATOM 4177 C CA . ALA A 1 532 ? -17.884 -2.301 41.643 1.00 84.44 532 ALA A CA 1
ATOM 4178 C C . ALA A 1 532 ? -18.403 -3.392 42.593 1.00 84.44 532 ALA A C 1
ATOM 4180 O O . ALA A 1 532 ? -19.355 -3.191 43.350 1.00 84.44 532 ALA A O 1
ATOM 4181 N N . SER A 1 533 ? -17.750 -4.559 42.560 1.00 81.94 533 SER A N 1
ATOM 4182 C CA . SER A 1 533 ? -18.076 -5.712 43.407 1.00 81.94 533 SER A CA 1
ATOM 4183 C C . SER A 1 533 ? -17.543 -5.531 44.826 1.00 81.94 533 SER A C 1
ATOM 4185 O O . SER A 1 533 ? -16.376 -5.186 45.020 1.00 81.94 533 SER A O 1
ATOM 4187 N N . SER A 1 534 ? -18.346 -5.876 45.840 1.00 67.31 534 SER A N 1
ATOM 4188 C CA . SER A 1 534 ? -17.873 -5.913 47.230 1.00 67.31 534 SER A CA 1
ATOM 4189 C C . SER A 1 534 ? -16.927 -7.084 47.534 1.00 67.31 534 SER A C 1
ATOM 4191 O O . SER A 1 534 ? -16.405 -7.162 48.642 1.00 67.31 534 SER A O 1
ATOM 4193 N N . LYS A 1 535 ? -16.715 -8.029 46.606 1.00 63.41 535 LYS A N 1
ATOM 4194 C CA . LYS A 1 535 ? -15.767 -9.144 46.790 1.00 63.41 535 LYS A CA 1
ATOM 4195 C C . LYS A 1 535 ? -14.316 -8.726 46.541 1.00 63.41 535 LYS A C 1
ATOM 4197 O O . LYS A 1 535 ? -13.409 -9.363 47.063 1.00 63.41 535 LYS A O 1
ATOM 4202 N N . GLN A 1 536 ? -14.087 -7.638 45.805 1.00 49.97 536 GLN A N 1
ATOM 4203 C CA . GLN A 1 536 ? -12.743 -7.103 45.552 1.00 49.97 536 GLN A CA 1
ATOM 4204 C C . GLN A 1 536 ? -12.143 -6.345 46.754 1.00 49.97 536 GLN A C 1
ATOM 4206 O O . GLN A 1 536 ? -10.962 -6.016 46.725 1.00 49.97 536 GLN A O 1
ATOM 4211 N N . SER A 1 537 ? -12.907 -6.107 47.830 1.00 41.03 537 SER A N 1
ATOM 4212 C CA . SER A 1 537 ? -12.431 -5.423 49.045 1.00 41.03 537 SER A CA 1
ATOM 4213 C C . SER A 1 537 ? -12.021 -6.357 50.197 1.00 41.03 537 SER A C 1
ATOM 4215 O O . SER A 1 537 ? -11.581 -5.878 51.240 1.00 41.03 537 SER A O 1
ATOM 4217 N N . GLN A 1 538 ? -12.108 -7.686 50.043 1.00 36.66 538 GLN A N 1
ATOM 4218 C CA . GLN A 1 538 ? -11.742 -8.647 51.099 1.00 36.66 538 GLN A CA 1
ATOM 4219 C C . GLN A 1 538 ? -10.302 -9.170 50.979 1.00 36.66 538 GLN A C 1
ATOM 4221 O O . GLN A 1 538 ? -10.052 -10.371 50.934 1.00 36.66 538 GLN A O 1
ATOM 4226 N N . GLY A 1 539 ? -9.347 -8.241 50.979 1.00 32.16 539 GLY A N 1
ATOM 4227 C CA . GLY A 1 539 ? -7.913 -8.498 51.137 1.00 32.16 539 GLY A CA 1
ATOM 4228 C C . GLY A 1 539 ? -7.361 -7.913 52.440 1.00 32.16 539 GLY A C 1
ATOM 4229 O O . GLY A 1 539 ? -6.397 -7.169 52.399 1.00 32.16 539 GLY A O 1
ATOM 4230 N N . GLY A 1 540 ? -8.023 -8.191 53.571 1.00 32.81 540 GLY A N 1
ATOM 4231 C CA . GLY A 1 540 ? -7.498 -8.090 54.943 1.00 32.81 540 GLY A CA 1
ATOM 4232 C C . GLY A 1 540 ? -6.760 -6.813 55.380 1.00 32.81 540 GLY A C 1
ATOM 4233 O O . GLY A 1 540 ? -5.539 -6.775 55.316 1.00 32.81 540 GLY A O 1
ATOM 4234 N N . LEU A 1 541 ? -7.492 -5.844 55.949 1.00 29.23 541 LEU A N 1
ATOM 4235 C CA . LEU A 1 541 ? -7.252 -5.127 57.227 1.00 29.23 541 LEU A CA 1
ATOM 4236 C C . LEU A 1 541 ? -8.314 -4.004 57.369 1.00 29.23 541 LEU A C 1
ATOM 4238 O O . LEU A 1 541 ? -8.844 -3.531 56.372 1.00 29.23 541 LEU A O 1
ATOM 4242 N N . GLY A 1 542 ? -8.698 -3.663 58.607 1.00 29.17 542 GLY A N 1
ATOM 4243 C CA . GLY A 1 542 ? -9.839 -2.794 58.973 1.00 29.17 542 GLY A CA 1
ATOM 4244 C C . GLY A 1 542 ? -9.785 -1.328 58.491 1.00 29.17 542 GLY A C 1
ATOM 4245 O O . GLY A 1 542 ? -8.888 -0.958 57.746 1.00 29.17 542 GLY A O 1
ATOM 4246 N N . PRO A 1 543 ? -10.760 -0.485 58.897 1.00 36.81 543 PRO A N 1
ATOM 4247 C CA . PRO A 1 543 ? -11.345 0.579 58.082 1.00 36.81 543 PRO A CA 1
ATOM 4248 C C . PRO A 1 543 ? -10.359 1.710 57.783 1.00 36.81 543 PRO A C 1
ATOM 4250 O O . PRO A 1 543 ? -10.262 2.698 58.508 1.00 36.81 543 PRO A O 1
ATOM 4253 N N . THR A 1 544 ? -9.674 1.588 56.658 1.00 31.77 544 THR A N 1
ATOM 4254 C CA . THR A 1 544 ? -9.071 2.699 55.936 1.00 31.77 544 THR A CA 1
ATOM 4255 C C . THR A 1 544 ? -9.752 2.770 54.576 1.00 31.77 544 THR A C 1
ATOM 4257 O O . THR A 1 544 ? -10.079 1.746 53.975 1.00 31.77 544 THR A O 1
ATOM 4260 N N . GLN A 1 545 ? -10.073 3.991 54.145 1.00 30.80 545 GLN A N 1
ATOM 4261 C CA . GLN A 1 545 ? -10.703 4.261 52.853 1.00 30.80 545 GLN A CA 1
ATOM 4262 C C . GLN A 1 545 ? -10.036 3.441 51.735 1.00 30.80 545 GLN A C 1
ATOM 4264 O O . GLN A 1 545 ? -8.803 3.349 51.725 1.00 30.80 545 GLN A O 1
ATOM 4269 N N . PRO A 1 546 ? -10.806 2.876 50.786 1.00 34.94 546 PRO A N 1
ATOM 4270 C CA . PRO A 1 546 ? -10.230 2.202 49.636 1.00 34.94 546 PRO A CA 1
ATOM 4271 C C . PRO A 1 546 ? -9.280 3.156 48.916 1.00 34.94 546 PRO A C 1
ATOM 4273 O O . PRO A 1 546 ? -9.658 4.254 48.506 1.00 34.94 546 PRO A O 1
ATOM 4276 N N . VAL A 1 547 ? -8.026 2.731 48.787 1.00 32.69 547 VAL A N 1
ATOM 4277 C CA . VAL A 1 547 ? -7.032 3.409 47.964 1.00 32.69 547 VAL A CA 1
ATOM 4278 C C . VAL A 1 547 ? -7.605 3.511 46.554 1.00 32.69 547 VAL A C 1
ATOM 4280 O O . VAL A 1 547 ? -7.888 2.496 45.918 1.00 32.69 547 VAL A O 1
ATOM 4283 N N . LYS A 1 548 ? -7.790 4.755 46.098 1.00 30.09 548 LYS A N 1
ATOM 4284 C CA . LYS A 1 548 ? -8.107 5.133 44.720 1.00 30.09 548 LYS A CA 1
ATOM 4285 C C . LYS A 1 548 ? -7.294 4.238 43.774 1.00 30.09 548 LYS A C 1
ATOM 4287 O O . LYS A 1 548 ? -6.065 4.333 43.810 1.00 30.09 548 LYS A O 1
ATOM 4292 N N . PRO A 1 549 ? -7.919 3.386 42.938 1.00 29.52 549 PRO A N 1
ATOM 4293 C CA . PRO A 1 549 ? -7.203 2.776 41.830 1.00 29.52 549 PRO A CA 1
ATOM 4294 C C . PRO A 1 549 ? -6.587 3.936 41.058 1.00 29.52 549 PRO A C 1
ATOM 4296 O O . PRO A 1 549 ? -7.306 4.865 40.683 1.00 29.52 549 PRO A O 1
ATOM 4299 N N . THR A 1 550 ? -5.264 3.955 40.912 1.00 30.31 550 THR A N 1
ATOM 4300 C CA . THR A 1 550 ? -4.597 4.967 40.096 1.00 30.31 550 THR A CA 1
ATOM 4301 C C . THR A 1 550 ? -5.216 4.895 38.715 1.00 30.31 550 THR A C 1
ATOM 4303 O O . THR A 1 550 ? -4.987 3.940 37.972 1.00 30.31 550 THR A O 1
ATOM 4306 N N . SER A 1 551 ? -6.058 5.883 38.417 1.00 34.25 551 SER A N 1
ATOM 4307 C CA . SER A 1 551 ? -6.575 6.124 37.086 1.00 34.25 551 SER A CA 1
ATOM 4308 C C . SER A 1 551 ? -5.377 6.142 36.133 1.00 34.25 551 SER A C 1
ATOM 4310 O O . SER A 1 551 ? -4.334 6.697 36.506 1.00 34.25 551 SER A O 1
ATOM 4312 N N . PRO A 1 552 ? -5.495 5.589 34.914 1.00 34.09 552 PRO A N 1
ATOM 4313 C CA . PRO A 1 552 ? -4.600 5.988 33.834 1.00 34.09 552 PRO A CA 1
ATOM 4314 C C . PRO A 1 552 ? -4.530 7.522 33.852 1.00 34.09 552 PRO A C 1
ATOM 4316 O O . PRO A 1 552 ? -5.572 8.141 34.105 1.00 34.09 552 PRO A O 1
ATOM 4319 N N . PRO A 1 553 ? -3.347 8.142 33.693 1.00 33.41 553 PRO A N 1
ATOM 4320 C CA . PRO A 1 553 ? -3.217 9.584 33.841 1.00 33.41 553 PRO A CA 1
ATOM 4321 C C . PRO A 1 553 ? -4.292 10.264 32.993 1.00 33.41 553 PRO A C 1
ATOM 4323 O O . PRO A 1 553 ? -4.355 10.049 31.782 1.00 33.41 553 PRO A O 1
ATOM 4326 N N . GLN A 1 554 ? -5.179 11.033 33.642 1.00 45.97 554 GLN A N 1
ATOM 4327 C CA . GLN A 1 554 ? -6.072 11.921 32.907 1.00 45.97 554 GLN A CA 1
ATOM 4328 C C . GLN A 1 554 ? -5.188 12.781 31.992 1.00 45.97 554 GLN A C 1
ATOM 4330 O O . GLN A 1 554 ? -4.105 13.186 32.434 1.00 45.97 554 GLN A O 1
ATOM 4335 N N . PRO A 1 555 ? -5.608 13.055 30.744 1.00 52.03 555 PRO A N 1
ATOM 4336 C CA . PRO A 1 555 ? -4.865 13.943 29.860 1.00 52.03 555 PRO A CA 1
ATOM 4337 C C . PRO A 1 555 ? -4.514 15.226 30.624 1.00 52.03 555 PRO A C 1
ATOM 4339 O O . PRO A 1 555 ? -5.389 15.827 31.241 1.00 52.03 555 PRO A O 1
ATOM 4342 N N . GLN A 1 556 ? -3.246 15.630 30.667 1.00 60.75 556 GLN A N 1
ATOM 4343 C CA . GLN A 1 556 ? -2.886 16.907 31.287 1.00 60.75 556 GLN A CA 1
ATOM 4344 C C . GLN A 1 556 ? -3.272 18.029 30.320 1.00 60.75 556 GLN A C 1
ATOM 4346 O O . GLN A 1 556 ? -2.554 18.286 29.360 1.00 60.75 556 GLN A O 1
ATOM 4351 N N . GLY A 1 557 ? -4.416 18.672 30.550 1.00 71.56 557 GLY A N 1
ATOM 4352 C CA . GLY A 1 557 ? -4.758 19.935 29.895 1.00 71.56 557 GLY A CA 1
ATOM 4353 C C . GLY A 1 557 ? -4.428 21.145 30.782 1.00 71.56 557 GLY A C 1
ATOM 4354 O O . GLY A 1 557 ? -4.112 21.000 31.964 1.00 71.56 557 GLY A O 1
ATOM 4355 N N . LYS A 1 558 ? -4.501 22.353 30.218 1.00 82.75 558 LYS A N 1
ATOM 4356 C CA . LYS A 1 558 ? -4.046 23.613 30.847 1.00 82.75 558 LYS A CA 1
ATOM 4357 C C . LYS A 1 558 ? -4.951 24.166 31.958 1.00 82.75 558 LYS A C 1
ATOM 4359 O O . LYS A 1 558 ? -4.506 25.052 32.701 1.00 82.75 558 LYS A O 1
ATOM 4364 N N . PHE A 1 559 ? -6.194 23.695 32.063 1.00 87.75 559 PHE A N 1
ATOM 4365 C CA . PHE A 1 559 ? -7.241 24.320 32.884 1.00 87.75 559 PHE A CA 1
ATOM 4366 C C . PHE A 1 559 ? -7.824 23.385 33.954 1.00 87.75 559 PHE A C 1
ATOM 4368 O O . PHE A 1 559 ? -7.508 22.199 34.009 1.00 87.75 559 PHE A O 1
ATOM 4375 N N . GLN A 1 560 ? -8.680 23.917 34.826 1.00 85.75 560 GLN A N 1
ATOM 4376 C CA . GLN A 1 560 ? -9.446 23.158 35.818 1.00 85.75 560 GLN A CA 1
ATOM 4377 C C . GLN A 1 560 ? -10.944 23.471 35.742 1.00 85.75 560 GLN A C 1
ATOM 4379 O O . GLN A 1 560 ? -11.354 24.552 35.321 1.00 85.75 560 GLN A O 1
ATOM 4384 N N . ALA A 1 561 ? -11.785 22.533 36.187 1.00 82.62 561 ALA A N 1
ATOM 4385 C CA . ALA A 1 561 ? -13.223 22.766 36.281 1.00 82.62 561 ALA A CA 1
ATOM 4386 C C . ALA A 1 561 ? -13.524 23.968 37.193 1.00 82.62 561 ALA A C 1
ATOM 4388 O O . ALA A 1 561 ? -13.018 24.075 38.308 1.00 82.62 561 ALA A O 1
ATOM 4389 N N . GLY A 1 562 ? -14.359 24.882 36.705 1.00 80.75 562 GLY A N 1
ATOM 4390 C CA . GLY A 1 562 ? -14.692 26.143 37.359 1.00 80.75 562 GLY A CA 1
ATOM 4391 C C . GLY A 1 562 ? -13.771 27.321 37.025 1.00 80.75 562 GLY A C 1
ATOM 4392 O O . GLY A 1 562 ? -14.140 28.445 37.375 1.00 80.75 562 GLY A O 1
ATOM 4393 N N . GLU A 1 563 ? -12.641 27.098 36.342 1.00 90.12 563 GLU A N 1
ATOM 4394 C CA . GLU A 1 563 ? -11.725 28.151 35.874 1.00 90.12 563 GLU A CA 1
ATOM 4395 C C . GLU A 1 563 ? -12.369 28.980 34.747 1.00 90.12 563 GLU A C 1
ATOM 4397 O O . GLU A 1 563 ? -13.152 28.470 33.938 1.00 90.12 563 GLU A O 1
ATOM 4402 N N . THR A 1 564 ? -12.052 30.275 34.699 1.00 94.38 564 THR A N 1
ATOM 4403 C CA . THR A 1 564 ? -12.444 31.162 33.595 1.00 94.38 564 THR A CA 1
ATOM 4404 C C . THR A 1 564 ? -11.337 31.174 32.548 1.00 94.38 564 THR A C 1
ATOM 4406 O O . THR A 1 564 ? -10.184 31.447 32.872 1.00 94.38 564 THR A O 1
ATOM 4409 N N . VAL A 1 565 ? -11.701 30.928 31.292 1.00 95.44 565 VAL A N 1
ATOM 4410 C CA . VAL A 1 565 ? -10.807 30.979 30.129 1.00 95.44 565 VAL A CA 1
ATOM 4411 C C . VAL A 1 565 ? -11.301 32.014 29.125 1.00 95.44 565 VAL A C 1
ATOM 4413 O O . VAL A 1 565 ? -12.474 32.386 29.127 1.00 95.44 565 VAL A O 1
ATOM 4416 N N . PHE A 1 566 ? -10.414 32.479 28.253 1.00 90.94 566 PHE A N 1
ATOM 4417 C CA . PHE A 1 566 ? -10.710 33.472 27.223 1.00 90.94 566 PHE A CA 1
ATOM 4418 C C . PHE A 1 566 ? -10.375 32.926 25.842 1.00 90.94 566 PHE A C 1
ATOM 4420 O O . PHE A 1 566 ? -9.320 32.308 25.665 1.00 90.94 566 PHE A O 1
ATOM 4427 N N . ALA A 1 567 ? -11.245 33.203 24.870 1.00 83.25 567 ALA A N 1
ATOM 4428 C CA . ALA A 1 567 ? -10.994 32.886 23.470 1.00 83.25 567 ALA A CA 1
ATOM 4429 C C . ALA A 1 567 ? -9.768 33.669 22.974 1.00 83.25 567 ALA A C 1
ATOM 4431 O O . ALA A 1 567 ? -9.794 34.899 22.918 1.00 83.25 567 ALA A O 1
ATOM 4432 N N . GLN A 1 568 ? -8.697 32.961 22.630 1.00 79.81 568 GLN A N 1
ATOM 4433 C CA . GLN A 1 568 ? -7.494 33.536 22.013 1.00 79.81 568 GLN A CA 1
ATOM 4434 C C . GLN A 1 568 ? -7.660 33.680 20.495 1.00 79.81 568 GLN A C 1
ATOM 4436 O O . GLN A 1 568 ? -6.910 34.399 19.842 1.00 79.81 568 GLN A O 1
ATOM 4441 N N . THR A 1 569 ? -8.672 33.017 19.939 1.00 66.25 569 THR A N 1
ATOM 4442 C CA . THR A 1 569 ? -9.098 33.070 18.539 1.00 66.25 569 THR A CA 1
ATOM 4443 C C . THR A 1 569 ? -10.631 33.151 18.482 1.00 66.25 569 THR A C 1
ATOM 4445 O O . THR A 1 569 ? -11.288 33.378 19.500 1.00 66.25 569 THR A O 1
ATOM 4448 N N . PHE A 1 570 ? -11.220 32.970 17.298 1.00 66.75 570 PHE A N 1
ATOM 4449 C CA . PHE A 1 570 ? -12.629 32.583 17.189 1.00 66.75 570 PHE A CA 1
ATOM 4450 C C . PHE A 1 570 ? -12.769 31.090 17.467 1.00 66.75 570 PHE A C 1
ATOM 4452 O O . PHE A 1 570 ? -12.037 30.287 16.889 1.00 66.75 570 PHE A O 1
ATOM 4459 N N . VAL A 1 571 ? -13.712 30.725 18.336 1.00 74.94 571 VAL A N 1
ATOM 4460 C CA . VAL A 1 571 ? -13.878 29.346 18.800 1.00 74.94 571 VAL A CA 1
ATOM 4461 C C . VAL A 1 571 ? -15.318 28.888 18.594 1.00 74.94 571 VAL A C 1
ATOM 4463 O O . VAL A 1 571 ? -16.247 29.468 19.154 1.00 74.94 571 VAL A O 1
ATOM 4466 N N . ASN A 1 572 ? -15.500 27.802 17.843 1.00 75.25 572 ASN A N 1
ATOM 4467 C CA . ASN A 1 572 ? -16.783 27.105 17.764 1.00 75.25 572 ASN A CA 1
ATOM 4468 C C . ASN A 1 572 ? -16.967 26.238 19.016 1.00 75.25 572 ASN A C 1
ATOM 4470 O O . ASN A 1 572 ? -16.138 25.374 19.303 1.00 75.25 572 ASN A O 1
ATOM 4474 N N . LEU A 1 573 ? -18.063 26.448 19.745 1.00 81.81 573 LEU A N 1
ATOM 4475 C CA . LEU A 1 573 ? -18.479 25.590 20.850 1.00 81.81 573 LEU A CA 1
ATOM 4476 C C . LEU A 1 573 ? -19.271 24.418 20.275 1.00 81.81 573 LEU A C 1
ATOM 4478 O O . LEU A 1 573 ? -20.322 24.615 19.671 1.00 81.81 573 LEU A O 1
ATOM 4482 N N . ARG A 1 574 ? -18.787 23.192 20.467 1.00 84.31 574 ARG A N 1
ATOM 4483 C CA . ARG A 1 574 ? -19.384 21.973 19.901 1.00 84.31 574 ARG A CA 1
ATOM 4484 C C . ARG A 1 574 ? -20.251 21.210 20.900 1.00 84.31 574 ARG A C 1
ATOM 4486 O O . ARG A 1 574 ? -20.040 21.276 22.104 1.00 84.31 574 ARG A O 1
ATOM 4493 N N . ARG A 1 575 ? -21.241 20.449 20.446 1.00 81.81 575 ARG A N 1
ATOM 4494 C CA . ARG A 1 575 ? -22.108 19.637 21.319 1.00 81.81 575 ARG A CA 1
ATOM 4495 C C . ARG A 1 575 ? -21.353 18.441 21.882 1.00 81.81 575 ARG A C 1
ATOM 4497 O O . ARG A 1 575 ? -21.611 18.033 23.014 1.00 81.81 575 ARG A O 1
ATOM 4504 N N . THR A 1 576 ? -20.391 17.923 21.124 1.00 79.00 576 THR A N 1
ATOM 4505 C CA . THR A 1 576 ? -19.510 16.820 21.518 1.00 79.00 576 THR A CA 1
ATOM 4506 C C . THR A 1 576 ? -18.038 17.177 21.254 1.00 79.00 576 THR A C 1
ATOM 4508 O O . THR A 1 576 ? -17.768 17.915 20.308 1.00 79.00 576 THR A O 1
ATOM 4511 N N . PRO A 1 577 ? -17.062 16.677 22.037 1.00 76.88 577 PRO A N 1
ATOM 4512 C CA . PRO A 1 577 ? -15.645 16.956 21.788 1.00 76.88 577 PRO A CA 1
ATOM 4513 C C . PRO A 1 577 ? -15.153 16.295 20.497 1.00 76.88 577 PRO A C 1
ATOM 4515 O O . PRO A 1 577 ? -15.590 15.194 20.157 1.00 76.88 577 PRO A O 1
ATOM 4518 N N . GLY A 1 578 ? -14.286 16.991 19.762 1.00 63.06 578 GLY A N 1
ATOM 4519 C CA . GLY A 1 578 ? -13.833 16.633 18.413 1.00 63.06 578 GLY A CA 1
ATOM 4520 C C . GLY A 1 578 ? -14.526 17.451 17.316 1.00 63.06 578 GLY A C 1
ATOM 4521 O O . GLY A 1 578 ? -15.634 17.947 17.510 1.00 63.06 578 GLY A O 1
ATOM 4522 N N . TYR A 1 579 ? -13.881 17.579 16.164 1.00 58.19 579 TYR A N 1
ATOM 4523 C CA . TYR A 1 579 ? -14.334 18.251 14.952 1.00 58.19 579 TYR A CA 1
ATOM 4524 C C . TYR A 1 579 ? -14.271 17.371 13.688 1.00 58.19 579 TYR A C 1
ATOM 4526 O O . TYR A 1 579 ? -14.972 17.678 12.724 1.00 58.19 579 TYR A O 1
ATOM 4534 N N . VAL A 1 580 ? -13.487 16.286 13.667 1.00 49.25 580 VAL A N 1
ATOM 4535 C CA . VAL A 1 580 ? -13.315 15.437 12.476 1.00 49.25 580 VAL A CA 1
ATOM 4536 C C . VAL A 1 580 ? -14.603 14.664 12.186 1.00 49.25 580 VAL A C 1
ATOM 4538 O O . VAL A 1 580 ? -15.164 13.996 13.053 1.00 49.25 580 VAL A O 1
ATOM 4541 N N . GLY A 1 581 ? -15.090 14.763 10.944 1.00 41.09 581 GLY A N 1
ATOM 4542 C CA . GLY A 1 581 ? -16.289 14.054 10.485 1.00 41.09 581 GLY A CA 1
ATOM 4543 C C . GLY A 1 581 ? -17.614 14.596 11.035 1.00 41.09 581 GLY A C 1
ATOM 4544 O O . GLY A 1 581 ? -18.636 13.920 10.913 1.00 41.09 581 GLY A O 1
ATOM 4545 N N . LYS A 1 582 ? -17.619 15.793 11.638 1.00 50.88 582 LYS A N 1
ATOM 4546 C CA . LYS A 1 582 ? -18.819 16.406 12.227 1.00 50.88 582 LYS A CA 1
ATOM 4547 C C . LYS A 1 582 ? -19.374 17.534 11.367 1.00 50.88 582 LYS A C 1
ATOM 4549 O O . LYS A 1 582 ? -18.626 18.324 10.804 1.00 50.88 582 LYS A O 1
ATOM 4554 N N . THR A 1 583 ? -20.699 17.618 11.297 1.00 54.03 583 THR A N 1
ATOM 4555 C CA . THR A 1 583 ? -21.426 18.637 10.527 1.00 54.03 583 THR A CA 1
ATOM 4556 C C . THR A 1 583 ? -21.679 19.906 11.352 1.00 54.03 583 THR A C 1
ATOM 4558 O O . THR A 1 583 ? -21.398 19.954 12.553 1.00 54.03 583 THR A O 1
ATOM 4561 N N . ALA A 1 584 ? -22.253 20.935 10.717 1.00 50.97 584 ALA A N 1
ATOM 4562 C CA . ALA A 1 584 ? -22.661 22.181 11.372 1.00 50.97 584 ALA A CA 1
ATOM 4563 C C . ALA A 1 584 ? -23.639 21.970 12.547 1.00 50.97 584 ALA A C 1
ATOM 4565 O O . ALA A 1 584 ? -23.652 22.766 13.481 1.00 50.97 584 ALA A O 1
ATOM 4566 N N . ASP A 1 585 ? -24.418 20.883 12.539 1.00 62.06 585 ASP A N 1
ATOM 4567 C CA . ASP A 1 585 ? -25.401 20.574 13.589 1.00 62.06 585 ASP A CA 1
ATOM 4568 C C . ASP A 1 585 ? -24.753 20.295 14.956 1.00 62.06 585 ASP A C 1
ATOM 4570 O O . ASP A 1 585 ? -25.378 20.466 16.011 1.00 62.06 585 ASP A O 1
ATOM 4574 N N . ASP A 1 586 ? -23.480 19.886 14.948 1.00 62.88 586 ASP A N 1
ATOM 4575 C CA . ASP A 1 586 ? -22.678 19.699 16.155 1.00 62.88 586 ASP A CA 1
ATOM 4576 C C . ASP A 1 586 ? -22.181 21.032 16.736 1.00 62.88 586 ASP A C 1
ATOM 4578 O O . ASP A 1 586 ? -21.650 21.042 17.839 1.00 62.88 586 ASP A O 1
ATOM 4582 N N . ILE A 1 587 ? -22.388 22.178 16.083 1.00 69.25 587 ILE A N 1
ATOM 4583 C CA . ILE A 1 587 ? -22.076 23.484 16.673 1.00 69.25 587 ILE A CA 1
ATOM 4584 C C . ILE A 1 587 ? -23.217 23.884 17.622 1.00 69.25 587 ILE A C 1
ATOM 4586 O O . ILE A 1 587 ? -24.385 24.013 17.253 1.00 69.25 587 ILE A O 1
ATOM 4590 N N . ALA A 1 588 ? -22.875 24.035 18.899 1.00 71.25 588 ALA A N 1
ATOM 4591 C CA . ALA A 1 588 ? -23.769 24.508 19.950 1.00 71.25 588 ALA A CA 1
ATOM 4592 C C . ALA A 1 588 ? -23.872 26.042 19.975 1.00 71.25 588 ALA A C 1
ATOM 4594 O O . ALA A 1 588 ? -24.894 26.563 20.418 1.00 71.25 588 ALA A O 1
ATOM 4595 N N . GLY A 1 589 ? -22.832 26.734 19.505 1.00 69.50 589 GLY A N 1
ATOM 4596 C CA . GLY A 1 589 ? -22.755 28.185 19.337 1.00 69.50 589 GLY A CA 1
ATOM 4597 C C . GLY A 1 589 ? -21.302 28.639 19.183 1.00 69.50 589 GLY A C 1
ATOM 4598 O O . GLY A 1 589 ? -20.404 27.809 19.043 1.00 69.50 589 GLY A O 1
ATOM 4599 N N . GLU A 1 590 ? -21.049 29.942 19.229 1.00 75.75 590 GLU A N 1
ATOM 4600 C CA . GLU A 1 590 ? -19.716 30.512 18.987 1.00 75.75 590 GLU A CA 1
ATOM 4601 C C . GLU A 1 590 ? -19.232 31.346 20.180 1.00 75.75 590 GLU A C 1
ATOM 4603 O O . GLU A 1 590 ? -20.019 31.963 20.898 1.00 75.75 590 GLU A O 1
ATOM 4608 N N . MET A 1 591 ? -17.914 31.386 20.382 1.00 78.44 591 MET A N 1
ATOM 4609 C CA . MET A 1 591 ? -17.250 32.270 21.336 1.00 78.44 591 MET A CA 1
ATOM 4610 C C . MET A 1 591 ? -16.277 33.175 20.575 1.00 78.44 591 MET A C 1
ATOM 4612 O O . MET A 1 591 ? -15.273 32.724 20.017 1.00 78.44 591 MET A O 1
ATOM 4616 N N . ALA A 1 592 ? -16.604 34.467 20.522 1.00 73.19 592 ALA A N 1
ATOM 4617 C CA . ALA A 1 592 ? -15.816 35.460 19.797 1.00 73.19 592 ALA A CA 1
ATOM 4618 C C . ALA A 1 592 ? -14.475 35.758 20.487 1.00 73.19 592 ALA A C 1
ATOM 4620 O O . ALA A 1 592 ? -14.341 35.605 21.703 1.00 73.19 592 ALA A O 1
ATOM 4621 N N . TYR A 1 593 ? -13.512 36.262 19.711 1.00 74.12 593 TYR A N 1
ATOM 4622 C CA . TYR A 1 593 ? -12.193 36.664 20.199 1.00 74.12 593 TYR A CA 1
ATOM 4623 C C . TYR A 1 593 ? -12.263 37.525 21.470 1.00 74.12 593 TYR A C 1
ATOM 4625 O O . TYR A 1 593 ? -13.004 38.511 21.547 1.00 74.12 593 TYR A O 1
ATOM 4633 N N . GLY A 1 594 ? -11.494 37.127 22.481 1.00 75.31 594 GLY A N 1
ATOM 4634 C CA . GLY A 1 594 ? -11.401 37.776 23.783 1.00 75.31 594 GLY A CA 1
ATOM 4635 C C . GLY A 1 594 ? -12.617 37.637 24.695 1.00 75.31 594 GLY A C 1
ATOM 4636 O O . GLY A 1 594 ? -12.605 38.183 25.801 1.00 75.31 594 GLY A O 1
ATOM 4637 N N . LYS A 1 595 ? -13.661 36.904 24.292 1.00 85.38 595 LYS A N 1
ATOM 4638 C CA . LYS A 1 595 ? -14.806 36.637 25.165 1.00 85.38 595 LYS A CA 1
ATOM 4639 C C . LYS A 1 595 ? -14.494 35.538 26.191 1.00 85.38 595 LYS A C 1
ATOM 4641 O O . LYS A 1 595 ? -13.772 34.592 25.867 1.00 85.38 595 LYS A O 1
ATOM 4646 N N . PRO A 1 596 ? -15.019 35.662 27.426 1.00 91.94 596 PRO A N 1
ATOM 4647 C CA . PRO A 1 596 ? -14.791 34.682 28.478 1.00 91.94 596 PRO A CA 1
ATOM 4648 C C . PRO A 1 596 ? -15.745 33.482 28.378 1.00 91.94 596 PRO A C 1
ATOM 4650 O O . PRO A 1 596 ? -16.911 33.627 28.003 1.00 91.94 596 PRO A O 1
ATOM 4653 N N . GLY A 1 597 ? -15.271 32.318 28.817 1.00 91.31 597 GLY A N 1
ATOM 4654 C CA . GLY A 1 597 ? -16.051 31.106 29.061 1.00 91.31 597 GLY A CA 1
ATOM 4655 C C . GLY A 1 597 ? -15.631 30.443 30.376 1.00 91.31 597 GLY A C 1
ATOM 4656 O O . GLY A 1 597 ? -14.487 30.572 30.810 1.00 91.31 597 GLY A O 1
ATOM 4657 N N . ARG A 1 598 ? -16.552 29.740 31.039 1.00 93.38 598 ARG A N 1
ATOM 4658 C CA . ARG A 1 598 ? -16.294 29.033 32.303 1.00 93.38 598 ARG A CA 1
ATOM 4659 C C . ARG A 1 598 ? -16.185 27.533 32.067 1.00 93.38 598 ARG A C 1
ATOM 4661 O O . ARG A 1 598 ? -17.124 26.938 31.546 1.00 93.38 598 ARG A O 1
ATOM 4668 N N . VAL A 1 599 ? -15.083 26.918 32.486 1.00 93.00 599 VAL A N 1
ATOM 4669 C CA . VAL A 1 599 ? -14.859 25.474 32.335 1.00 93.00 599 VAL A CA 1
ATOM 4670 C C . VAL A 1 599 ? -15.857 24.700 33.200 1.00 93.00 599 VAL A C 1
ATOM 4672 O O . VAL A 1 599 ? -15.949 24.920 34.406 1.00 93.00 599 VAL A O 1
ATOM 4675 N N . GLN A 1 600 ? -16.608 23.792 32.585 1.00 85.06 600 GLN A N 1
ATOM 4676 C CA . GLN A 1 600 ? -17.596 22.925 33.236 1.00 85.06 600 GLN A CA 1
ATOM 4677 C C . GLN A 1 600 ? -17.072 21.493 33.388 1.00 85.06 600 GLN A C 1
ATOM 4679 O O . GLN A 1 600 ? -17.271 20.875 34.430 1.00 85.06 600 GLN A O 1
ATOM 4684 N N . ALA A 1 601 ? -16.379 20.978 32.367 1.00 79.94 601 ALA A N 1
ATOM 4685 C CA . ALA A 1 601 ? -15.837 19.621 32.338 1.00 79.94 601 ALA A CA 1
ATOM 4686 C C . ALA A 1 601 ? -14.636 19.515 31.381 1.00 79.94 601 ALA A C 1
ATOM 4688 O O . ALA A 1 601 ? -14.420 20.387 30.539 1.00 79.94 601 ALA A O 1
ATOM 4689 N N . GLY A 1 602 ? -13.867 18.432 31.500 1.00 79.44 602 GLY A N 1
ATOM 4690 C CA . GLY A 1 602 ? -12.647 18.176 30.729 1.00 79.44 602 GLY A CA 1
ATOM 4691 C C . GLY A 1 602 ? -11.433 17.900 31.633 1.00 79.44 602 GLY A C 1
ATOM 4692 O O . GLY A 1 602 ? -11.574 17.936 32.858 1.00 79.44 602 GLY A O 1
ATOM 4693 N N . PRO A 1 603 ? -10.259 17.605 31.053 1.00 82.06 603 PRO A N 1
ATOM 4694 C CA . PRO A 1 603 ? -10.021 17.509 29.615 1.00 82.06 603 PRO A CA 1
ATOM 4695 C C . PRO A 1 603 ? -10.497 16.170 29.032 1.00 82.06 603 PRO A C 1
ATOM 4697 O O . PRO A 1 603 ? -10.435 15.132 29.691 1.00 82.06 603 PRO A O 1
ATOM 4700 N N . GLN A 1 604 ? -10.945 16.190 27.777 1.00 81.75 604 GLN A N 1
ATOM 4701 C CA . GLN A 1 604 ? -11.150 14.993 26.952 1.00 81.75 604 GLN A CA 1
ATOM 4702 C C . GLN A 1 604 ? -10.266 15.069 25.712 1.00 81.75 604 GLN A C 1
ATOM 4704 O O . GLN A 1 604 ? -10.100 16.146 25.150 1.00 81.75 604 GLN A O 1
ATOM 4709 N N . VAL A 1 605 ? -9.709 13.942 25.277 1.00 70.81 605 VAL A N 1
ATOM 4710 C CA . VAL A 1 605 ? -8.931 13.890 24.034 1.00 70.81 605 VAL A CA 1
ATOM 4711 C C . VAL A 1 605 ? -9.835 13.414 22.907 1.00 70.81 605 VAL A C 1
ATOM 4713 O O . VAL A 1 605 ? -10.473 12.370 23.029 1.00 70.81 605 VAL A O 1
ATOM 4716 N N . ALA A 1 606 ? -9.897 14.193 21.831 1.00 58.94 606 ALA A N 1
ATOM 4717 C CA . ALA A 1 606 ? -10.589 13.850 20.593 1.00 58.94 606 ALA A CA 1
ATOM 4718 C C . ALA A 1 606 ? -9.877 14.531 19.420 1.00 58.94 606 ALA A C 1
ATOM 4720 O O . ALA A 1 606 ? -9.492 15.697 19.531 1.00 58.94 606 ALA A O 1
ATOM 4721 N N . ASP A 1 607 ? -9.716 13.810 18.310 1.00 63.91 607 ASP A N 1
ATOM 4722 C CA . ASP A 1 607 ? -9.028 14.276 17.095 1.00 63.91 607 ASP A CA 1
ATOM 4723 C C . ASP A 1 607 ? -7.634 14.851 17.375 1.00 63.91 607 ASP A C 1
ATOM 4725 O O . ASP A 1 607 ? -7.274 15.916 16.879 1.00 63.91 607 ASP A O 1
ATOM 4729 N N . ASP A 1 608 ? -6.895 14.167 18.252 1.00 61.16 608 ASP A N 1
ATOM 4730 C CA . ASP A 1 608 ? -5.558 14.542 18.728 1.00 61.16 608 ASP A CA 1
ATOM 4731 C C . ASP A 1 608 ? -5.472 15.911 19.429 1.00 61.16 608 ASP A C 1
ATOM 4733 O O . ASP A 1 608 ? -4.382 16.422 19.686 1.00 61.16 608 ASP A O 1
ATOM 4737 N N . LEU A 1 609 ? -6.617 16.489 19.807 1.00 69.00 609 LEU A N 1
ATOM 4738 C CA . LEU A 1 609 ? -6.710 17.735 20.560 1.00 69.00 609 LEU A CA 1
ATOM 4739 C C . LEU A 1 609 ? -7.251 17.498 21.972 1.00 69.00 609 LEU A C 1
ATOM 4741 O O . LEU A 1 609 ? -8.033 16.579 22.229 1.00 69.00 609 LEU A O 1
ATOM 4745 N N . THR A 1 610 ? -6.876 18.390 22.888 1.00 84.75 610 THR A N 1
ATOM 4746 C CA . THR A 1 610 ? -7.429 18.462 24.245 1.00 84.75 610 THR A CA 1
ATOM 4747 C C . THR A 1 610 ? -8.661 19.360 24.243 1.00 84.75 610 THR A C 1
ATOM 4749 O O . THR A 1 610 ? -8.563 20.540 23.920 1.00 84.75 610 THR A O 1
ATOM 4752 N N . TRP A 1 611 ? -9.818 18.829 24.627 1.00 88.19 611 TRP A N 1
ATOM 4753 C CA . TRP A 1 611 ? -11.102 19.525 24.624 1.00 88.19 611 TRP A CA 1
ATOM 4754 C C . TRP A 1 611 ? -11.624 19.798 26.029 1.00 88.19 611 TRP A C 1
ATOM 4756 O O . TRP A 1 611 ? -11.568 18.945 26.920 1.00 88.19 611 TRP A O 1
ATOM 4766 N N . TRP A 1 612 ? -12.223 20.974 26.181 1.00 92.50 612 TRP A N 1
ATOM 4767 C CA . TRP A 1 612 ? -12.829 21.471 27.407 1.00 92.50 612 TRP A CA 1
ATOM 4768 C C . TRP A 1 612 ? -14.271 21.880 27.153 1.00 92.50 612 TRP A C 1
ATOM 4770 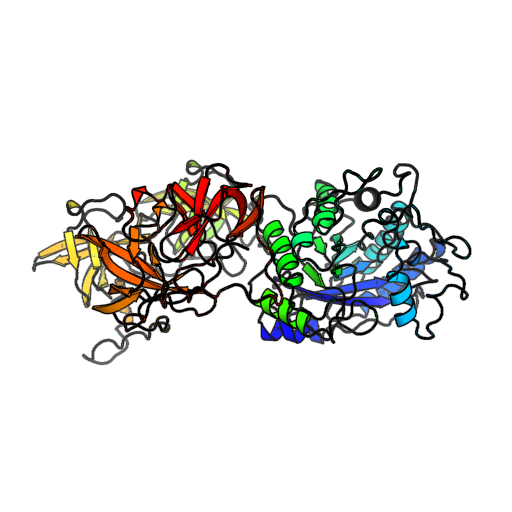O O . TRP A 1 612 ? -14.562 22.587 26.191 1.00 92.50 612 TRP A O 1
ATOM 4780 N N . GLN A 1 613 ? -15.185 21.462 28.023 1.00 94.00 613 GLN A N 1
ATOM 4781 C CA . GLN A 1 613 ? -16.562 21.927 27.978 1.00 94.00 613 GLN A CA 1
ATOM 4782 C C . GLN A 1 613 ? -16.658 23.278 28.679 1.00 94.00 613 GLN A C 1
ATOM 4784 O O . GLN A 1 613 ? -16.294 23.402 29.849 1.00 94.00 613 GLN A O 1
ATOM 4789 N N . LEU A 1 614 ? -17.168 24.281 27.978 1.00 93.44 614 LEU A N 1
ATOM 4790 C CA . LEU A 1 614 ? -17.293 25.655 28.438 1.00 93.44 614 LEU A CA 1
ATOM 4791 C C . LEU A 1 614 ? -18.764 26.054 28.526 1.00 93.44 614 LEU A C 1
ATOM 4793 O O . LEU A 1 614 ? -19.560 25.720 27.651 1.00 93.44 614 LEU A O 1
ATOM 4797 N N . ALA A 1 615 ? -19.103 26.815 29.562 1.00 89.94 615 ALA A N 1
ATOM 4798 C CA . ALA A 1 615 ? -20.307 27.631 29.609 1.00 89.94 615 ALA A CA 1
ATOM 4799 C C . ALA A 1 615 ? -19.961 29.067 29.192 1.00 89.94 615 ALA A C 1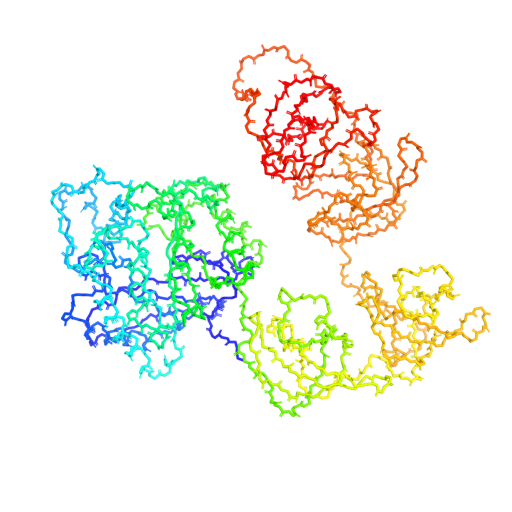
ATOM 4801 O O . ALA A 1 615 ? -19.052 29.675 29.761 1.00 89.94 615 ALA A O 1
ATOM 4802 N N . HIS A 1 616 ? -20.681 29.610 28.216 1.00 89.00 616 HIS A N 1
ATOM 4803 C CA . HIS A 1 616 ? -20.472 30.939 27.642 1.00 89.00 616 HIS A CA 1
ATOM 4804 C C . HIS A 1 616 ? -21.815 31.670 27.497 1.00 89.00 616 HIS A C 1
ATOM 4806 O O . HIS A 1 616 ? -22.855 31.029 27.362 1.00 89.00 616 HIS A O 1
ATOM 4812 N N . THR A 1 617 ? -21.793 33.002 27.507 1.00 85.25 617 THR A N 1
ATOM 4813 C CA . THR A 1 617 ? -22.964 33.836 27.207 1.00 85.25 617 THR A CA 1
ATOM 4814 C C . THR A 1 617 ? -22.661 34.678 25.978 1.00 85.25 617 THR A C 1
ATOM 4816 O O . THR A 1 617 ? -21.710 35.462 25.997 1.00 85.25 617 THR A O 1
ATOM 4819 N N . ASP A 1 618 ? -23.463 34.511 24.929 1.00 75.44 618 ASP A N 1
ATOM 4820 C CA . ASP A 1 618 ? -23.254 35.193 23.652 1.00 75.44 618 ASP A CA 1
ATOM 4821 C C . ASP A 1 618 ? -23.664 36.682 23.685 1.00 75.44 618 ASP A C 1
ATOM 4823 O O . ASP A 1 618 ? -24.129 37.223 24.693 1.00 75.44 618 ASP A O 1
ATOM 4827 N N . ALA A 1 619 ? -23.502 37.368 22.549 1.00 64.56 619 ALA A N 1
ATOM 4828 C CA . ALA A 1 619 ? -23.849 38.784 22.402 1.00 64.56 619 ALA A CA 1
ATOM 4829 C C . ALA A 1 619 ? -25.359 39.085 22.531 1.00 64.56 619 ALA A C 1
ATOM 4831 O O . ALA A 1 619 ? -25.727 40.241 22.732 1.00 64.56 619 ALA A O 1
ATOM 4832 N N . ASN A 1 620 ? -26.219 38.066 22.447 1.00 70.56 620 ASN A N 1
ATOM 4833 C CA . ASN A 1 620 ? -27.672 38.167 22.568 1.00 70.56 620 ASN A CA 1
ATOM 4834 C C . ASN A 1 620 ? -28.176 37.754 23.968 1.00 70.56 620 ASN A C 1
ATOM 4836 O O . ASN A 1 620 ? -29.378 37.564 24.152 1.00 70.56 620 ASN A O 1
ATOM 4840 N N . ASN A 1 621 ? -27.282 37.625 24.959 1.00 73.12 621 ASN A N 1
ATOM 4841 C CA . ASN A 1 621 ? -27.561 37.140 26.319 1.00 73.12 621 ASN A CA 1
ATOM 4842 C C . ASN A 1 621 ? -28.063 35.686 26.399 1.00 73.12 621 ASN A C 1
ATOM 4844 O O . ASN A 1 621 ? -28.684 35.293 27.391 1.00 73.12 621 ASN A O 1
ATOM 4848 N N . ARG A 1 622 ? -27.785 34.853 25.394 1.00 77.69 622 ARG A N 1
ATOM 4849 C CA . ARG A 1 622 ? -28.117 33.428 25.435 1.00 77.69 622 ARG A CA 1
ATOM 4850 C C . ARG A 1 622 ? -27.012 32.647 26.138 1.00 77.69 622 ARG A C 1
ATOM 4852 O O . ARG A 1 622 ? -25.836 32.781 25.809 1.00 77.69 622 ARG A O 1
ATOM 4859 N N . ALA A 1 623 ? -27.400 31.784 27.077 1.00 80.81 623 ALA A N 1
ATOM 4860 C CA . ALA A 1 623 ? -26.482 30.838 27.703 1.00 80.81 623 ALA A CA 1
ATOM 4861 C C . ALA A 1 623 ? -26.207 29.648 26.767 1.00 80.81 623 ALA A C 1
ATOM 4863 O O . ALA A 1 623 ? -27.133 28.981 26.298 1.00 80.81 623 ALA A O 1
ATOM 4864 N N . LEU A 1 624 ? -24.928 29.374 26.527 1.00 80.62 624 LEU A N 1
ATOM 4865 C CA . LEU A 1 624 ? -24.419 28.305 25.677 1.00 80.62 624 LEU A CA 1
ATOM 4866 C C . LEU A 1 624 ? -23.520 27.378 26.496 1.00 80.62 624 LEU A C 1
ATOM 4868 O O . LEU A 1 624 ? -22.734 27.834 27.325 1.00 80.62 624 LEU A O 1
ATOM 4872 N N . VAL A 1 625 ? -23.614 26.072 26.242 1.00 85.81 625 VAL A N 1
ATOM 4873 C CA . VAL A 1 625 ? -22.684 25.072 26.781 1.00 85.81 625 VAL A CA 1
ATOM 4874 C C . VAL A 1 625 ? -22.181 24.211 25.631 1.00 85.81 625 VAL A C 1
ATOM 4876 O O . VAL A 1 625 ? -22.986 23.629 24.903 1.00 85.81 625 VAL A O 1
ATOM 4879 N N . GLY A 1 626 ? -20.863 24.117 25.471 1.00 84.06 626 GLY A N 1
ATOM 4880 C CA . GLY A 1 626 ? -20.251 23.322 24.410 1.00 84.06 626 GLY A CA 1
ATOM 4881 C C . GLY A 1 626 ? -18.751 23.111 24.595 1.00 84.06 626 GLY A C 1
ATOM 4882 O O . GLY A 1 626 ? -18.123 23.720 25.452 1.00 84.06 626 GLY A O 1
ATOM 4883 N N . TRP A 1 627 ? -18.187 22.205 23.812 1.00 91.06 627 TRP A N 1
ATOM 4884 C CA . TRP A 1 627 ? -16.803 21.768 23.831 1.00 91.06 627 TRP A CA 1
ATOM 4885 C C . TRP A 1 627 ? -15.947 22.626 22.906 1.00 91.06 627 TRP A C 1
ATOM 4887 O O . TRP A 1 627 ? -16.295 22.831 21.747 1.00 91.06 627 TRP A O 1
ATOM 4897 N N . ALA A 1 628 ? -14.808 23.081 23.412 1.00 89.00 628 ALA A N 1
ATOM 4898 C CA . ALA A 1 628 ? -13.799 23.823 22.672 1.00 89.00 628 ALA A CA 1
ATOM 4899 C C . ALA A 1 628 ? -12.432 23.159 22.842 1.00 89.00 628 ALA A C 1
ATOM 4901 O O . ALA A 1 628 ? -12.087 22.710 23.937 1.00 89.00 628 ALA A O 1
ATOM 4902 N N . ALA A 1 629 ? -11.652 23.113 21.765 1.00 86.81 629 ALA A N 1
ATOM 4903 C CA . ALA A 1 629 ? -10.268 22.673 21.836 1.00 86.81 629 ALA A CA 1
ATOM 4904 C C . ALA A 1 629 ? -9.414 23.720 22.568 1.00 86.81 629 ALA A C 1
ATOM 4906 O O . ALA A 1 629 ? -9.608 24.923 22.414 1.00 86.81 629 ALA A O 1
ATOM 4907 N N . GLU A 1 630 ? -8.465 23.250 23.369 1.00 88.88 630 GLU A N 1
ATOM 4908 C CA . GLU A 1 630 ? -7.495 24.062 24.103 1.00 88.88 630 GLU A CA 1
ATOM 4909 C C . GLU A 1 630 ? -6.528 24.782 23.159 1.00 88.88 630 GLU A C 1
ATOM 4911 O O . GLU A 1 630 ? -6.192 25.955 23.340 1.00 88.88 630 GLU A O 1
ATOM 4916 N N . SER A 1 631 ? -6.036 24.061 22.158 1.00 80.94 631 SER A N 1
ATOM 4917 C CA . SER A 1 631 ? -5.058 24.524 21.179 1.00 80.94 631 SER A CA 1
ATOM 4918 C C . SER A 1 631 ? -5.233 23.732 19.884 1.00 80.94 631 SER A C 1
ATOM 4920 O O . SER A 1 631 ? -5.792 22.634 19.908 1.00 80.94 631 SER A O 1
ATOM 4922 N N . GLY A 1 632 ? -4.779 24.294 18.767 1.00 60.03 632 GLY A N 1
ATOM 4923 C CA . GLY A 1 632 ? -4.732 23.617 17.475 1.00 60.03 632 GLY A CA 1
ATOM 4924 C C . GLY A 1 632 ? -3.599 22.595 17.383 1.00 60.03 632 GLY A C 1
ATOM 4925 O O . GLY A 1 632 ? -2.723 22.521 18.248 1.00 60.03 632 GLY A O 1
ATOM 4926 N N . THR A 1 633 ? -3.585 21.819 16.297 1.00 48.47 633 THR A N 1
ATOM 4927 C CA . THR A 1 633 ? -2.522 20.842 15.988 1.00 48.47 633 THR A CA 1
ATOM 4928 C C . THR A 1 633 ? -1.154 21.501 15.767 1.00 48.47 633 THR A C 1
ATOM 4930 O O . THR A 1 633 ? -0.118 20.871 15.951 1.00 48.47 633 THR A O 1
ATOM 4933 N N . ASP A 1 634 ? -1.142 22.785 15.411 1.00 52.34 634 ASP A N 1
ATOM 4934 C CA . ASP A 1 634 ? 0.033 23.658 15.299 1.00 52.34 634 ASP A CA 1
ATOM 4935 C C . ASP A 1 634 ? 0.475 24.264 16.646 1.00 52.34 634 ASP A C 1
ATOM 4937 O O . ASP A 1 634 ? 1.415 25.057 16.698 1.00 52.34 634 ASP A O 1
ATOM 4941 N N . LYS A 1 635 ? -0.188 23.875 17.744 1.00 62.53 635 LYS A N 1
ATOM 4942 C CA . LYS A 1 635 ? -0.030 24.414 19.102 1.00 62.53 635 LYS A CA 1
ATOM 4943 C C . LYS A 1 635 ? -0.468 25.874 19.260 1.00 62.53 635 LYS A C 1
ATOM 4945 O O . LYS A 1 635 ? -0.205 26.451 20.317 1.00 62.53 635 LYS A O 1
ATOM 4950 N N . ALA A 1 636 ? -1.156 26.465 18.279 1.00 64.00 636 ALA A N 1
ATOM 4951 C CA . ALA A 1 636 ? -1.769 27.776 18.450 1.00 64.00 636 ALA A CA 1
ATOM 4952 C C . ALA A 1 636 ? -2.850 27.698 19.535 1.00 64.00 636 ALA A C 1
ATOM 4954 O O . ALA A 1 636 ? -3.713 26.819 19.507 1.00 64.00 636 ALA A O 1
ATOM 4955 N N . GLU A 1 637 ? -2.804 28.595 20.517 1.00 77.69 637 GLU A N 1
ATOM 4956 C CA . GLU A 1 637 ? -3.778 28.583 21.607 1.00 77.69 637 GLU A CA 1
ATOM 4957 C C . GLU A 1 637 ? -5.136 29.074 21.109 1.00 77.69 637 GLU A C 1
ATOM 4959 O O . GLU A 1 637 ? -5.234 30.139 20.506 1.00 77.69 637 GLU A O 1
ATOM 4964 N N . PHE A 1 638 ? -6.191 28.309 21.386 1.00 81.56 638 PHE A N 1
ATOM 4965 C CA . PHE A 1 638 ? -7.576 28.729 21.150 1.00 81.56 638 PHE A CA 1
ATOM 4966 C C . PHE A 1 638 ? -8.215 29.240 22.440 1.00 81.56 638 PHE A C 1
ATOM 4968 O O . PHE A 1 638 ? -9.033 30.160 22.416 1.00 81.56 638 PHE A O 1
ATOM 4975 N N . LEU A 1 639 ? -7.797 28.680 23.578 1.00 91.44 639 LEU A N 1
ATOM 4976 C CA . LEU A 1 639 ? -8.197 29.084 24.920 1.00 91.44 639 LEU A CA 1
ATOM 4977 C C . LEU A 1 639 ? -6.961 29.488 25.723 1.00 91.44 639 LEU A C 1
ATOM 4979 O O . LEU A 1 639 ? -5.929 28.825 25.659 1.00 91.44 639 LEU A O 1
ATOM 4983 N N . GLY A 1 640 ? -7.085 30.547 26.519 1.00 88.00 640 GLY A N 1
ATOM 4984 C CA . GLY A 1 640 ? -6.015 31.038 27.387 1.00 88.00 640 GLY A CA 1
ATOM 4985 C C . GLY A 1 640 ? -6.549 31.553 28.720 1.00 88.00 640 GLY A C 1
ATOM 4986 O O . GLY A 1 640 ? -7.742 31.821 28.864 1.00 88.00 640 GLY A O 1
ATOM 4987 N N . LYS A 1 641 ? -5.664 31.689 29.714 1.00 90.75 641 LYS A N 1
ATOM 4988 C CA . LYS A 1 641 ? -6.026 32.109 31.087 1.00 90.75 641 LYS A CA 1
ATOM 4989 C C . LYS A 1 641 ? -6.303 33.607 31.229 1.00 90.75 641 LYS A C 1
ATOM 4991 O O . LYS A 1 641 ? -6.860 34.042 32.230 1.00 90.75 641 LYS A O 1
ATOM 4996 N N . SER A 1 642 ? -5.923 34.399 30.232 1.00 87.31 642 SER A N 1
ATOM 4997 C CA . SER A 1 642 ? -6.120 35.848 30.188 1.00 87.31 642 SER A CA 1
ATOM 4998 C C . SER A 1 642 ? -6.714 36.265 28.850 1.00 87.31 642 SER A C 1
ATOM 5000 O O . SER A 1 642 ? -6.465 35.617 27.834 1.00 87.31 642 SER A O 1
ATOM 5002 N N . ALA A 1 643 ? -7.471 37.363 28.836 1.00 80.88 643 ALA A N 1
ATOM 5003 C CA . ALA A 1 643 ? -7.948 37.945 27.588 1.00 80.88 643 ALA A CA 1
ATOM 5004 C C . ALA A 1 643 ? -6.752 38.308 26.683 1.00 80.88 643 ALA A C 1
ATOM 5006 O O . ALA A 1 643 ? -5.776 38.880 27.182 1.00 80.88 643 ALA A O 1
ATOM 5007 N N . PRO A 1 644 ? -6.804 37.980 25.381 1.00 75.62 644 PRO A N 1
ATOM 5008 C CA . PRO A 1 644 ? -5.780 38.398 24.442 1.00 75.62 644 PRO A CA 1
ATOM 5009 C C . PRO A 1 644 ? -5.800 39.931 24.278 1.00 75.62 644 PRO A C 1
ATOM 5011 O O . PRO A 1 644 ? -6.834 40.568 24.519 1.00 75.62 644 PRO A O 1
ATOM 5014 N N . PRO A 1 645 ? -4.672 40.552 23.885 1.00 70.00 645 PRO A N 1
ATOM 5015 C CA . PRO A 1 645 ? -4.630 41.987 23.622 1.00 70.00 645 PRO A CA 1
ATOM 5016 C C . PRO A 1 645 ? -5.633 42.361 22.518 1.00 70.00 645 PRO A C 1
ATOM 5018 O O . PRO A 1 645 ? -5.899 41.543 21.641 1.00 70.00 645 PRO A O 1
ATOM 5021 N N . PRO A 1 646 ? -6.193 43.583 22.515 1.00 61.00 646 PRO A N 1
ATOM 5022 C CA . PRO A 1 646 ? -7.070 44.013 21.431 1.00 61.00 646 PRO A CA 1
ATOM 5023 C C . PRO A 1 646 ? -6.357 43.860 20.074 1.00 61.00 646 PRO A C 1
ATOM 5025 O O . PRO A 1 646 ? -5.142 44.092 20.009 1.00 61.00 646 PRO A O 1
ATOM 5028 N N . PRO A 1 647 ? -7.077 43.480 18.998 1.00 50.06 647 PRO A N 1
ATOM 5029 C CA . PRO A 1 647 ? -6.473 43.306 17.682 1.00 50.06 647 PRO A CA 1
ATOM 5030 C C . PRO A 1 647 ? -5.739 44.589 17.300 1.00 50.06 647 PRO A C 1
ATOM 5032 O O . PRO A 1 647 ? -6.325 45.675 17.349 1.00 50.06 647 PRO A O 1
ATOM 5035 N N . LYS A 1 648 ? -4.450 44.489 16.959 1.00 42.88 648 LYS A N 1
ATOM 5036 C CA . LYS A 1 648 ? -3.721 45.649 16.442 1.00 42.88 648 LYS A CA 1
ATOM 5037 C C . LYS A 1 648 ? -4.422 46.096 15.154 1.00 42.88 648 LYS A C 1
ATOM 5039 O O . LYS A 1 648 ? -4.615 45.252 14.278 1.00 42.88 648 LYS A O 1
ATOM 5044 N N . PRO A 1 649 ? -4.788 47.381 15.004 1.00 39.53 649 PRO A N 1
ATOM 5045 C CA . PRO A 1 649 ? -5.139 47.909 13.695 1.00 39.53 649 PRO A CA 1
ATOM 5046 C C . PRO A 1 649 ? -3.974 47.601 12.756 1.00 39.53 649 PRO A C 1
ATOM 5048 O O . PRO A 1 649 ? -2.831 47.929 13.081 1.00 39.53 649 PRO A O 1
ATOM 5051 N N . ILE A 1 650 ? -4.233 46.928 11.635 1.00 35.56 650 ILE A N 1
ATOM 5052 C CA . ILE A 1 650 ? -3.212 46.782 10.599 1.00 35.56 650 ILE A CA 1
ATOM 5053 C C . ILE A 1 650 ? -2.928 48.205 10.115 1.00 35.56 650 ILE A C 1
ATOM 5055 O O . ILE A 1 650 ? -3.816 48.856 9.563 1.00 35.56 650 ILE A O 1
ATOM 5059 N N . GLU A 1 651 ? -1.728 48.717 10.402 1.00 32.97 651 GLU A N 1
ATOM 5060 C CA . GLU A 1 651 ? -1.280 50.012 9.897 1.00 32.97 651 GLU A CA 1
ATOM 5061 C C . GLU A 1 651 ? -1.461 50.016 8.377 1.00 32.97 651 GLU A C 1
ATOM 5063 O O . GLU A 1 651 ? -0.935 49.156 7.670 1.00 32.97 651 GLU A O 1
ATOM 5068 N N . THR A 1 652 ? -2.242 50.971 7.873 1.00 36.69 652 THR A N 1
ATOM 5069 C CA . THR A 1 652 ? -2.350 51.272 6.446 1.00 36.69 652 THR A CA 1
ATOM 5070 C C . THR A 1 652 ? -0.968 51.650 5.921 1.00 36.69 652 THR A C 1
ATOM 5072 O O . THR A 1 652 ? -0.571 52.813 5.971 1.00 36.69 652 THR A O 1
ATOM 5075 N N . ALA A 1 653 ? -0.221 50.663 5.434 1.00 27.70 653 ALA A N 1
ATOM 5076 C CA . ALA A 1 653 ? 1.021 50.887 4.724 1.00 27.70 653 ALA A CA 1
ATOM 5077 C C . ALA A 1 653 ? 0.702 51.355 3.297 1.00 27.70 653 ALA A C 1
ATOM 5079 O O . ALA A 1 653 ? 0.223 50.601 2.450 1.00 27.70 653 ALA A O 1
ATOM 5080 N N . THR A 1 654 ? 0.972 52.633 3.052 1.00 28.72 654 THR A N 1
ATOM 5081 C CA . THR A 1 654 ? 1.185 53.241 1.733 1.00 28.72 654 THR A CA 1
ATOM 5082 C C . THR A 1 654 ? 2.149 52.365 0.905 1.00 28.72 654 THR A C 1
ATOM 5084 O O . THR A 1 654 ? 3.093 51.813 1.474 1.00 28.72 654 THR A O 1
ATOM 5087 N N . PRO A 1 655 ? 1.938 52.192 -0.416 1.00 33.19 655 PRO A N 1
ATOM 5088 C CA . PRO A 1 655 ? 2.525 51.084 -1.168 1.00 33.19 655 PRO A CA 1
ATOM 5089 C C . PRO A 1 655 ? 4.046 51.208 -1.303 1.00 33.19 655 PRO A C 1
ATOM 5091 O O . PRO A 1 655 ? 4.548 52.098 -1.986 1.00 33.19 655 PRO A O 1
ATOM 5094 N N . ALA A 1 656 ? 4.774 50.274 -0.691 1.00 26.09 656 ALA A N 1
ATOM 5095 C CA . ALA A 1 656 ? 6.195 50.064 -0.928 1.00 26.09 656 ALA A CA 1
ATOM 5096 C C . ALA A 1 656 ? 6.382 48.812 -1.796 1.00 26.09 656 ALA A C 1
ATOM 5098 O O . ALA A 1 656 ? 6.051 47.692 -1.414 1.00 26.09 656 ALA A O 1
ATOM 5099 N N . THR A 1 657 ? 6.903 49.022 -2.999 1.00 39.91 657 THR A N 1
ATOM 5100 C CA . THR A 1 657 ? 7.333 47.990 -3.942 1.00 39.91 657 THR A CA 1
ATOM 5101 C C . THR A 1 657 ? 8.509 47.194 -3.377 1.00 39.91 657 THR A C 1
ATOM 5103 O O . THR A 1 657 ? 9.610 47.738 -3.330 1.00 39.91 657 THR A O 1
ATOM 5106 N N . SER A 1 658 ? 8.297 45.928 -2.984 1.00 27.41 658 SER A N 1
ATOM 5107 C CA . SER A 1 658 ? 9.289 44.827 -2.977 1.00 27.41 658 SER A CA 1
ATOM 5108 C C . SER A 1 658 ? 8.652 43.478 -2.577 1.00 27.41 658 SER A C 1
ATOM 5110 O O . SER A 1 658 ? 8.156 43.344 -1.469 1.00 27.41 658 SER A O 1
ATOM 5112 N N . ALA A 1 659 ? 8.742 42.498 -3.487 1.00 33.66 659 ALA A N 1
ATOM 5113 C CA . ALA A 1 659 ? 8.607 41.035 -3.348 1.00 33.66 659 ALA A CA 1
ATOM 5114 C C . ALA A 1 659 ? 7.323 40.394 -2.741 1.00 33.66 659 ALA A C 1
ATOM 5116 O O . ALA A 1 659 ? 6.976 40.558 -1.578 1.00 33.66 659 ALA A O 1
ATOM 5117 N N . THR A 1 660 ? 6.719 39.507 -3.549 1.00 34.06 660 THR A N 1
ATOM 5118 C CA . THR A 1 660 ? 5.766 38.426 -3.199 1.00 34.06 660 THR A CA 1
ATOM 5119 C C . THR A 1 660 ? 4.392 38.818 -2.638 1.00 34.06 660 THR A C 1
ATOM 5121 O O . THR A 1 660 ? 4.038 38.480 -1.514 1.00 34.06 660 THR A O 1
ATOM 5124 N N . SER A 1 661 ? 3.537 39.412 -3.472 1.00 34.91 661 SER A N 1
ATOM 5125 C CA . SER A 1 661 ? 2.085 39.242 -3.333 1.00 34.91 661 SER A CA 1
ATOM 5126 C C . SER A 1 661 ? 1.485 38.887 -4.693 1.00 34.91 661 SER A C 1
ATOM 5128 O O . SER A 1 661 ? 1.392 39.714 -5.597 1.00 34.91 661 SER A O 1
ATOM 5130 N N . ALA A 1 662 ? 1.104 37.621 -4.871 1.00 40.72 662 ALA A N 1
ATOM 5131 C CA . ALA A 1 662 ? 0.176 37.271 -5.936 1.00 40.72 662 ALA A CA 1
ATOM 5132 C C . ALA A 1 662 ? -1.151 37.956 -5.586 1.00 40.72 662 ALA A C 1
ATOM 5134 O O . ALA A 1 662 ? -1.807 37.602 -4.609 1.00 40.72 662 ALA A O 1
ATOM 5135 N N . THR A 1 663 ? -1.490 39.023 -6.301 1.00 59.66 663 THR A N 1
ATOM 5136 C CA . THR A 1 663 ? -2.758 39.727 -6.118 1.00 59.66 663 THR A CA 1
ATOM 5137 C C . THR A 1 663 ? -3.837 38.830 -6.712 1.00 59.66 663 THR A C 1
ATOM 5139 O O . THR A 1 663 ? -3.857 38.611 -7.923 1.00 59.66 663 THR A O 1
ATOM 5142 N N . TYR A 1 664 ? -4.686 38.238 -5.868 1.00 73.75 664 TYR A N 1
ATOM 5143 C CA . TYR A 1 664 ? -5.794 37.418 -6.347 1.00 73.75 664 TYR A CA 1
ATOM 5144 C C . TYR A 1 664 ? -6.681 38.215 -7.311 1.00 73.75 664 TYR A C 1
ATOM 5146 O O . TYR A 1 664 ? -6.860 39.425 -7.165 1.00 73.75 664 TYR A O 1
ATOM 5154 N N . THR A 1 665 ? -7.259 37.529 -8.293 1.00 79.19 665 THR A N 1
ATOM 5155 C CA . THR A 1 665 ? -8.235 38.103 -9.227 1.00 79.19 665 THR A CA 1
ATOM 5156 C C . THR A 1 665 ? -9.532 37.306 -9.166 1.00 79.19 665 THR A C 1
ATOM 5158 O O . THR A 1 665 ? -9.527 36.109 -8.866 1.00 79.19 665 THR A O 1
ATOM 5161 N N . ALA A 1 666 ? -10.665 37.962 -9.434 1.00 77.31 666 ALA A N 1
ATOM 5162 C CA . ALA A 1 666 ? -11.939 37.264 -9.565 1.00 77.31 666 ALA A CA 1
ATOM 5163 C C . ALA A 1 666 ? -11.821 36.190 -10.662 1.00 77.31 666 ALA A C 1
ATOM 5165 O O . ALA A 1 666 ? -11.365 36.462 -11.771 1.00 77.31 666 ALA A O 1
ATOM 5166 N N . GLY A 1 667 ? -12.207 34.962 -10.332 1.00 73.94 667 GLY A N 1
ATOM 5167 C CA . GLY A 1 667 ? -12.034 33.773 -11.157 1.00 73.94 667 GLY A CA 1
ATOM 5168 C C . GLY A 1 667 ? -10.914 32.838 -10.697 1.00 73.94 667 GLY A C 1
ATOM 5169 O O . GLY A 1 667 ? -10.939 31.676 -11.104 1.00 73.94 667 GLY A O 1
ATOM 5170 N N . ALA A 1 668 ? -9.989 33.294 -9.844 1.00 78.88 668 ALA A N 1
ATOM 5171 C CA . ALA A 1 668 ? -8.925 32.456 -9.296 1.00 78.88 668 ALA A CA 1
ATOM 5172 C C . ALA A 1 668 ? -9.483 31.344 -8.395 1.00 78.88 668 ALA A C 1
ATOM 5174 O O . ALA A 1 668 ? -10.449 31.553 -7.654 1.00 78.88 668 ALA A O 1
ATOM 5175 N N . ALA A 1 669 ? -8.857 30.170 -8.460 1.00 80.06 669 ALA A N 1
ATOM 5176 C CA . ALA A 1 669 ? -9.083 29.105 -7.497 1.00 80.06 669 ALA A CA 1
ATOM 5177 C C . ALA A 1 669 ? -8.216 29.361 -6.259 1.00 80.06 669 ALA A C 1
ATOM 5179 O O . ALA A 1 669 ? -7.031 29.659 -6.395 1.00 80.06 669 ALA A O 1
ATOM 5180 N N . VAL A 1 670 ? -8.816 29.263 -5.079 1.00 84.62 670 VAL A N 1
ATOM 5181 C CA . VAL A 1 670 ? -8.144 29.377 -3.780 1.00 84.62 670 VAL A CA 1
ATOM 5182 C C . VAL A 1 670 ? -8.647 28.273 -2.868 1.00 84.62 670 VAL A C 1
ATOM 5184 O O . VAL A 1 670 ? -9.732 27.730 -3.064 1.00 84.62 670 VAL A O 1
ATOM 5187 N N . THR A 1 671 ? -7.882 27.949 -1.845 1.00 77.94 671 THR A N 1
ATOM 5188 C CA . THR A 1 671 ? -8.226 26.924 -0.868 1.00 77.94 671 THR A CA 1
ATOM 5189 C C . THR A 1 671 ? -8.449 27.567 0.491 1.00 77.94 671 THR A C 1
ATOM 5191 O O . THR A 1 671 ? -7.712 28.475 0.882 1.00 77.94 671 THR A O 1
ATOM 5194 N N . ASN A 1 672 ? -9.442 27.082 1.244 1.00 83.38 672 ASN A N 1
ATOM 5195 C CA . ASN A 1 672 ? -9.498 27.387 2.670 1.00 83.38 672 ASN A CA 1
ATOM 5196 C C . ASN A 1 672 ? -8.327 26.694 3.384 1.00 83.38 672 ASN A C 1
ATOM 5198 O O . ASN A 1 672 ? -8.386 25.500 3.663 1.00 83.38 672 ASN A O 1
ATOM 5202 N N . ILE A 1 673 ? -7.263 27.426 3.690 1.00 61.69 673 ILE A N 1
ATOM 5203 C CA . ILE A 1 673 ? -6.081 26.890 4.381 1.00 61.69 673 ILE A CA 1
ATOM 5204 C C . ILE A 1 673 ? -6.158 27.011 5.904 1.00 61.69 673 ILE A C 1
ATOM 5206 O O . ILE A 1 673 ? -5.218 26.629 6.600 1.00 61.69 673 ILE A O 1
ATOM 5210 N N . SER A 1 674 ? -7.274 27.515 6.434 1.00 67.38 674 SER A N 1
ATOM 5211 C CA . SER A 1 674 ? -7.528 27.490 7.870 1.00 67.38 674 SER A CA 1
ATOM 5212 C C . SER A 1 674 ? -7.509 26.045 8.386 1.00 67.38 674 SER A C 1
ATOM 5214 O O . SER A 1 674 ? -8.096 25.167 7.747 1.00 67.38 674 SER A O 1
ATOM 5216 N N . PRO A 1 675 ? -6.910 25.773 9.560 1.00 48.81 675 PRO A N 1
ATOM 5217 C CA . PRO A 1 675 ? -6.961 24.453 10.194 1.00 48.81 675 PRO A CA 1
ATOM 5218 C C . PRO A 1 675 ? -8.366 24.086 10.708 1.00 48.81 675 PRO A C 1
ATOM 5220 O O . PRO A 1 675 ? -8.579 22.975 11.183 1.00 48.81 675 PRO A O 1
ATOM 5223 N N . ALA A 1 676 ? -9.326 25.010 10.620 1.00 60.06 676 ALA A N 1
ATOM 5224 C CA . ALA A 1 676 ? -10.724 24.814 10.978 1.00 60.06 676 ALA A CA 1
ATOM 5225 C C . ALA A 1 676 ? -11.658 25.358 9.890 1.00 60.06 676 ALA A C 1
ATOM 5227 O O . ALA A 1 676 ? -11.263 26.192 9.069 1.00 60.06 676 ALA A O 1
ATOM 5228 N N . ASP A 1 677 ? -12.913 24.918 9.922 1.00 72.75 677 ASP A N 1
ATOM 5229 C CA . ASP A 1 677 ? -13.949 25.418 9.024 1.00 72.75 677 ASP A CA 1
ATOM 5230 C C . ASP A 1 677 ? -14.121 26.934 9.176 1.00 72.75 677 ASP A C 1
ATOM 5232 O O . ASP A 1 677 ? -14.097 27.476 10.285 1.00 72.75 677 ASP A O 1
ATOM 5236 N N . VAL A 1 678 ? -14.297 27.620 8.049 1.00 79.31 678 VAL A N 1
ATOM 5237 C CA . VAL A 1 678 ? -14.438 29.076 7.994 1.00 79.31 678 VAL A CA 1
ATOM 5238 C C . VAL A 1 678 ? -15.865 29.442 7.615 1.00 79.31 678 VAL A C 1
ATOM 5240 O O . VAL A 1 678 ? -16.421 28.925 6.650 1.00 79.31 678 VAL A O 1
ATOM 5243 N N . ASN A 1 679 ? -16.461 30.371 8.354 1.00 84.31 679 ASN A N 1
ATOM 5244 C CA . ASN A 1 679 ? -17.805 30.860 8.067 1.00 84.31 679 ASN A CA 1
ATOM 5245 C C . ASN A 1 679 ? -17.800 31.691 6.773 1.00 84.31 679 ASN A C 1
ATOM 5247 O O . ASN A 1 679 ? -17.220 32.778 6.738 1.00 84.31 679 ASN A O 1
ATOM 5251 N N . ALA A 1 680 ? -18.497 31.221 5.738 1.00 88.88 680 ALA A N 1
ATOM 5252 C CA . ALA A 1 680 ? -18.897 32.051 4.610 1.00 88.88 680 ALA A CA 1
ATOM 5253 C C . ALA A 1 680 ? -20.137 32.859 4.998 1.00 88.88 680 ALA A C 1
ATOM 5255 O O . ALA A 1 680 ? -21.132 32.315 5.484 1.00 88.88 680 ALA A O 1
ATOM 5256 N N . ARG A 1 681 ? -20.076 34.173 4.788 1.00 92.31 681 ARG A N 1
ATOM 5257 C CA . ARG A 1 681 ? -21.078 35.131 5.267 1.00 92.31 681 ARG A CA 1
ATOM 5258 C C . ARG A 1 681 ? -21.903 35.737 4.142 1.00 92.31 681 ARG A C 1
ATOM 5260 O O . ARG A 1 681 ? -21.446 35.872 3.012 1.00 92.31 681 ARG A O 1
ATOM 5267 N N . ARG A 1 682 ? -23.130 36.151 4.441 1.00 89.56 682 ARG A N 1
ATOM 5268 C CA . ARG A 1 682 ? -24.033 36.798 3.480 1.00 89.56 682 ARG A CA 1
ATOM 5269 C C . ARG A 1 682 ? -23.497 38.157 3.034 1.00 89.56 682 ARG A C 1
ATOM 5271 O O . ARG A 1 682 ? -23.757 38.585 1.912 1.00 89.56 682 ARG A O 1
ATOM 5278 N N . SER A 1 683 ? -22.752 38.835 3.905 1.00 91.00 683 SER A N 1
ATOM 5279 C CA . SER A 1 683 ? -22.146 40.142 3.653 1.00 91.00 683 SER A CA 1
ATOM 5280 C C . SER A 1 683 ? -20.715 40.216 4.207 1.00 91.00 683 SER A C 1
ATOM 5282 O O . SER A 1 683 ? -20.410 39.491 5.151 1.00 91.00 683 SER A O 1
ATOM 5284 N N . PRO A 1 684 ? -19.827 41.070 3.654 1.00 90.75 684 PRO A N 1
ATOM 5285 C CA . PRO A 1 684 ? -18.504 41.300 4.233 1.00 90.75 684 PRO A CA 1
ATOM 5286 C C . PRO A 1 684 ? -18.581 41.781 5.688 1.00 90.75 684 PRO A C 1
ATOM 5288 O O . PRO A 1 684 ? -19.422 42.624 6.023 1.00 90.75 684 PRO A O 1
ATOM 5291 N N . GLY A 1 685 ? -17.656 41.294 6.513 1.00 81.25 685 GLY A N 1
ATOM 5292 C CA . GLY A 1 685 ? -17.518 41.656 7.923 1.00 81.25 685 GLY A CA 1
ATOM 5293 C C . GLY A 1 685 ? -17.987 40.562 8.883 1.00 81.25 685 GLY A C 1
ATOM 5294 O O . GLY A 1 685 ? -18.827 39.730 8.555 1.00 81.25 685 GLY A O 1
ATOM 5295 N N . TYR A 1 686 ? -17.432 40.571 10.090 1.00 77.12 686 TYR A N 1
ATOM 5296 C CA . TYR A 1 686 ? -17.768 39.672 11.192 1.00 77.12 686 TYR A CA 1
ATOM 5297 C C . TYR A 1 686 ? -18.217 40.425 12.455 1.00 77.12 686 TYR A C 1
ATOM 5299 O O . TYR A 1 686 ? -18.921 39.854 13.289 1.00 77.12 686 TYR A O 1
ATOM 5307 N N . ALA A 1 687 ? -17.818 41.688 12.631 1.00 71.75 687 ALA A N 1
ATOM 5308 C CA . ALA A 1 687 ? -18.054 42.421 13.866 1.00 71.75 687 ALA A CA 1
ATOM 5309 C C . ALA A 1 687 ? -19.533 42.827 13.993 1.00 71.75 687 ALA A C 1
ATOM 5311 O O . ALA A 1 687 ? -20.100 43.475 13.116 1.00 71.75 687 ALA A O 1
ATOM 5312 N N . GLY A 1 688 ? -20.173 42.437 15.101 1.00 63.66 688 GLY A N 1
ATOM 5313 C CA . GLY A 1 688 ? -21.567 42.796 15.399 1.00 63.66 688 GLY A CA 1
ATOM 5314 C C . GLY A 1 688 ? -22.618 42.145 14.488 1.00 63.66 688 GLY A C 1
ATOM 5315 O O . GLY A 1 688 ? -23.769 42.579 14.488 1.00 63.66 688 GLY A O 1
ATOM 5316 N N . LYS A 1 689 ? -22.245 41.124 13.706 1.00 70.94 689 LYS A N 1
ATOM 5317 C CA . LYS A 1 689 ? -23.160 40.399 12.813 1.00 70.94 689 LYS A CA 1
ATOM 5318 C C . LYS A 1 689 ? -23.919 39.297 13.568 1.00 70.94 689 LYS A C 1
ATOM 5320 O O . LYS A 1 689 ? -23.317 38.625 14.406 1.00 70.94 689 LYS A O 1
ATOM 5325 N N . PRO A 1 690 ? -25.215 39.075 13.275 1.00 70.69 690 PRO A N 1
ATOM 5326 C CA . PRO A 1 690 ? -25.972 37.964 13.852 1.00 70.69 690 PRO A CA 1
ATOM 5327 C C . PRO A 1 690 ? -25.528 36.615 13.264 1.00 70.69 690 PRO A C 1
ATOM 5329 O O . PRO A 1 690 ? -25.048 36.562 12.133 1.00 70.69 690 PRO A O 1
ATOM 5332 N N . GLU A 1 691 ? -25.761 35.511 13.982 1.00 64.44 691 GLU A N 1
ATOM 5333 C CA . GLU A 1 691 ? -25.431 34.146 13.517 1.00 64.44 691 GLU A CA 1
ATOM 5334 C C . GLU A 1 691 ? -26.066 33.812 12.156 1.00 64.44 691 GLU A C 1
ATOM 5336 O O . GLU A 1 691 ? -25.443 33.176 11.313 1.00 64.44 691 GLU A O 1
ATOM 5341 N N . SER A 1 692 ? -27.271 34.326 11.887 1.00 73.38 692 SER A N 1
ATOM 5342 C CA . SER A 1 692 ? -27.985 34.145 10.613 1.00 73.38 692 SER A CA 1
ATOM 5343 C C . SER A 1 692 ? -27.289 34.763 9.389 1.00 73.38 692 SER A C 1
ATOM 5345 O O . SER A 1 692 ? -27.745 34.578 8.257 1.00 73.38 692 SER A O 1
ATOM 5347 N N . ASP A 1 693 ? -26.239 35.563 9.598 1.00 83.75 693 ASP A N 1
ATOM 5348 C CA . ASP A 1 693 ? -25.392 36.090 8.526 1.00 83.75 693 ASP A CA 1
ATOM 5349 C C . ASP A 1 693 ? -24.430 35.024 7.978 1.00 83.75 693 ASP A C 1
ATOM 5351 O O . ASP A 1 693 ? -23.966 35.165 6.853 1.00 83.75 693 ASP A O 1
ATOM 5355 N N . VAL A 1 694 ? -24.168 33.933 8.703 1.00 84.50 694 VAL A N 1
ATOM 5356 C CA . VAL A 1 694 ? -23.408 32.790 8.177 1.00 84.50 694 VAL A CA 1
ATOM 5357 C C . VAL A 1 694 ? -24.304 31.990 7.231 1.00 84.50 694 VAL A C 1
ATOM 5359 O O . VAL A 1 694 ? -25.380 31.532 7.610 1.00 84.50 694 VAL A O 1
ATOM 5362 N N . VAL A 1 695 ? -23.878 31.852 5.977 1.00 81.75 695 VAL A N 1
ATOM 5363 C CA . VAL A 1 695 ? -24.647 31.188 4.909 1.00 81.75 695 VAL A CA 1
ATOM 5364 C C . VAL A 1 695 ? -24.093 29.816 4.549 1.00 81.75 695 VAL A C 1
ATOM 5366 O O . VAL A 1 695 ? -24.846 28.977 4.066 1.00 81.75 695 VAL A O 1
ATOM 5369 N N . ALA A 1 696 ? -22.812 29.566 4.821 1.00 80.12 696 ALA A N 1
ATOM 5370 C CA . ALA A 1 696 ? -22.208 28.248 4.697 1.00 80.12 696 ALA A CA 1
ATOM 5371 C C . ALA A 1 696 ? -20.993 28.120 5.624 1.00 80.12 696 ALA A C 1
ATOM 5373 O O . ALA A 1 696 ? -20.324 29.107 5.931 1.00 80.12 696 ALA A O 1
ATOM 5374 N N . LEU A 1 697 ? -20.686 26.891 6.034 1.00 81.06 697 LEU A N 1
ATOM 5375 C CA . LEU A 1 697 ? -19.377 26.552 6.583 1.00 81.06 697 LEU A CA 1
ATOM 5376 C C . LEU A 1 697 ? -18.499 26.072 5.441 1.00 81.06 697 LEU A C 1
ATOM 5378 O O . LEU A 1 697 ? -18.919 25.242 4.635 1.00 81.06 697 LEU A O 1
ATOM 5382 N N . VAL A 1 698 ? -17.288 26.601 5.379 1.00 79.00 698 VAL A N 1
ATOM 5383 C CA . VAL A 1 698 ? -16.299 26.222 4.383 1.00 79.00 698 VAL A CA 1
ATOM 5384 C C . VAL A 1 698 ? -15.287 25.310 5.044 1.00 79.00 698 VAL A C 1
ATOM 5386 O O . VAL A 1 698 ? -14.506 25.799 5.861 1.00 79.00 698 VAL A O 1
ATOM 5389 N N . PRO A 1 699 ? -15.286 24.007 4.720 1.00 75.94 699 PRO A N 1
ATOM 5390 C CA . PRO A 1 699 ? -14.373 23.060 5.336 1.00 75.94 699 PRO A CA 1
ATOM 5391 C C . PRO A 1 699 ? -12.911 23.458 5.167 1.00 75.94 699 PRO A C 1
ATOM 5393 O O . PRO A 1 699 ? -12.550 24.121 4.187 1.00 75.94 699 PRO A O 1
ATOM 5396 N N . THR A 1 700 ? -12.053 23.037 6.094 1.00 72.00 700 THR A N 1
ATOM 5397 C CA . THR A 1 700 ? -10.604 23.090 5.851 1.00 72.00 700 THR A CA 1
ATOM 5398 C C . THR A 1 700 ? -10.267 22.381 4.535 1.00 72.00 700 THR A C 1
ATOM 5400 O O . THR A 1 700 ? -10.840 21.343 4.200 1.00 72.00 700 THR A O 1
ATOM 5403 N N . ARG A 1 701 ? -9.360 22.969 3.757 1.00 70.62 701 ARG A N 1
ATOM 5404 C CA . ARG A 1 701 ? -8.940 22.538 2.417 1.00 70.62 701 ARG A CA 1
ATOM 5405 C C . ARG A 1 701 ? -10.031 22.524 1.344 1.00 70.62 701 ARG A C 1
ATOM 5407 O O . ARG A 1 701 ? -9.785 22.013 0.256 1.00 70.62 701 ARG A O 1
ATOM 5414 N N . ALA A 1 702 ? -11.206 23.099 1.605 1.00 72.94 702 ALA A N 1
ATOM 5415 C CA . ALA A 1 702 ? -12.222 23.244 0.571 1.00 72.94 702 ALA A CA 1
ATOM 5416 C C . ALA A 1 702 ? -11.680 24.098 -0.583 1.00 72.94 702 ALA A C 1
ATOM 5418 O O . ALA A 1 702 ? -11.193 25.211 -0.357 1.00 72.94 702 ALA A O 1
ATOM 5419 N N . LEU A 1 703 ? -11.788 23.573 -1.807 1.00 74.81 703 LEU A N 1
ATOM 5420 C CA . LEU A 1 703 ? -11.442 24.299 -3.021 1.00 74.81 703 LEU A CA 1
ATOM 5421 C C . LEU A 1 703 ? -12.567 25.277 -3.371 1.00 74.81 703 LEU A C 1
ATOM 5423 O O . LEU A 1 703 ? -13.739 24.909 -3.514 1.00 74.81 703 LEU A O 1
ATOM 5427 N N . LEU A 1 704 ? -12.194 26.539 -3.516 1.00 90.06 704 LEU A N 1
ATOM 5428 C CA . LEU A 1 704 ? -13.083 27.665 -3.729 1.00 90.06 704 LEU A CA 1
ATOM 5429 C C . LEU A 1 704 ? -12.686 28.396 -5.002 1.00 90.06 704 LEU A C 1
ATOM 5431 O O . LEU A 1 704 ? -11.522 28.443 -5.390 1.00 90.06 704 LEU A O 1
ATOM 5435 N N . LYS A 1 705 ? -13.659 29.047 -5.621 1.00 91.19 705 LYS A N 1
ATOM 5436 C CA . LYS A 1 705 ? -13.430 30.013 -6.683 1.00 91.19 705 LYS A CA 1
ATOM 5437 C C . LYS A 1 705 ? -13.779 31.398 -6.172 1.00 91.19 705 LYS A C 1
ATOM 5439 O O . LYS A 1 705 ? -14.876 31.607 -5.655 1.00 91.19 705 LYS A O 1
ATOM 5444 N N . LEU A 1 706 ? -12.869 32.350 -6.344 1.00 92.00 706 LEU A N 1
ATOM 5445 C CA . LEU A 1 706 ? -13.141 33.753 -6.064 1.00 92.00 706 LEU A CA 1
ATOM 5446 C C . LEU A 1 706 ? -14.141 34.279 -7.092 1.00 92.00 706 LEU A C 1
ATOM 5448 O O . LEU A 1 706 ? -13.892 34.230 -8.294 1.00 92.00 706 LEU A O 1
ATOM 5452 N N . VAL A 1 707 ? -15.278 34.774 -6.626 1.00 90.69 707 VAL A N 1
ATOM 5453 C CA . VAL A 1 707 ? -16.356 35.304 -7.471 1.00 90.69 707 VAL A CA 1
ATOM 5454 C C . VAL A 1 707 ? -16.247 36.821 -7.577 1.00 90.69 707 VAL A C 1
ATOM 5456 O O . VAL A 1 707 ? -16.394 37.379 -8.660 1.00 90.69 707 VAL A O 1
ATOM 5459 N N . GLU A 1 708 ? -15.977 37.492 -6.457 1.00 88.25 708 GLU A N 1
ATOM 5460 C CA . GLU A 1 708 ? -15.949 38.952 -6.359 1.00 88.25 708 GLU A CA 1
ATOM 5461 C C . GLU A 1 708 ? -15.055 39.395 -5.190 1.00 88.25 708 GLU A C 1
ATOM 5463 O O . GLU A 1 708 ? -14.979 38.701 -4.177 1.00 88.25 708 GLU A O 1
ATOM 5468 N N . GLY A 1 709 ? -14.402 40.556 -5.290 1.00 84.88 709 GLY A N 1
ATOM 5469 C CA . GLY A 1 709 ? -13.604 41.138 -4.204 1.00 84.88 709 GLY A CA 1
ATOM 5470 C C . GLY A 1 709 ? -12.267 41.741 -4.667 1.00 84.88 709 GLY A C 1
ATOM 5471 O O . GLY A 1 709 ? -12.028 41.811 -5.875 1.00 84.88 709 GLY A O 1
ATOM 5472 N N . PRO A 1 710 ? -11.415 42.195 -3.723 1.00 88.00 710 PRO A N 1
ATOM 5473 C CA . PRO A 1 710 ? -11.681 42.237 -2.285 1.00 88.00 710 PRO A CA 1
ATOM 5474 C C . PRO A 1 710 ? -12.570 43.435 -1.902 1.00 88.00 710 PRO A C 1
ATOM 5476 O O . PRO A 1 710 ? -12.462 44.514 -2.482 1.00 88.00 710 PRO A O 1
ATOM 5479 N N . ARG A 1 711 ? -13.424 43.276 -0.883 1.00 88.38 711 ARG A N 1
ATOM 5480 C CA . ARG A 1 711 ? -14.123 44.376 -0.191 1.00 88.38 711 ARG A CA 1
ATOM 5481 C C . ARG A 1 711 ? -13.558 44.539 1.219 1.00 88.38 711 ARG A C 1
ATOM 5483 O O . ARG A 1 711 ? -13.351 43.549 1.911 1.00 88.38 711 ARG A O 1
ATOM 5490 N N . GLN A 1 712 ? -13.331 45.775 1.651 1.00 83.25 712 GLN A N 1
ATOM 5491 C CA . GLN A 1 712 ? -12.811 46.056 2.992 1.00 83.25 712 GLN A CA 1
ATOM 5492 C C . GLN A 1 712 ? -13.945 46.116 4.022 1.00 83.25 712 GLN A C 1
ATOM 5494 O O . GLN A 1 712 ? -14.907 46.862 3.834 1.00 83.25 712 GLN A O 1
ATOM 5499 N N . ALA A 1 713 ? -13.825 45.345 5.106 1.00 77.88 713 ALA A N 1
ATOM 5500 C CA . ALA A 1 713 ? -14.726 45.389 6.260 1.00 77.88 713 ALA A CA 1
ATOM 5501 C C . ALA A 1 713 ? -14.008 44.883 7.520 1.00 77.88 713 ALA A C 1
ATOM 5503 O O . ALA A 1 713 ? -13.248 43.916 7.457 1.00 77.88 713 ALA A O 1
ATOM 5504 N N . ASP A 1 714 ? -14.246 45.533 8.662 1.00 75.50 714 ASP A N 1
ATOM 5505 C CA . ASP A 1 714 ? -13.660 45.192 9.971 1.00 75.50 714 ASP A CA 1
ATOM 5506 C C . ASP A 1 714 ? -12.124 45.068 9.969 1.00 75.50 714 ASP A C 1
ATOM 5508 O O . ASP A 1 714 ? -11.549 44.255 10.691 1.00 75.50 714 ASP A O 1
ATOM 5512 N N . GLY A 1 715 ? -11.462 45.873 9.131 1.00 67.75 715 GLY A N 1
ATOM 5513 C CA . GLY A 1 715 ? -10.004 45.874 8.974 1.00 67.75 715 GLY A CA 1
ATOM 5514 C C . GLY A 1 715 ? -9.440 44.702 8.164 1.00 67.75 715 GLY A C 1
ATOM 5515 O O . GLY A 1 715 ? -8.231 44.491 8.195 1.00 67.75 715 GLY A O 1
ATOM 5516 N N . LEU A 1 716 ? -10.285 43.943 7.456 1.00 76.31 716 LEU A N 1
ATOM 5517 C CA . LEU A 1 716 ? -9.894 42.777 6.661 1.00 76.31 716 LEU A CA 1
ATOM 5518 C C . LEU A 1 716 ? -10.336 42.905 5.197 1.00 76.31 716 LEU A C 1
ATOM 5520 O O . LEU A 1 716 ? -11.378 43.492 4.890 1.00 76.31 716 LEU A O 1
ATOM 5524 N N . SER A 1 717 ? -9.582 42.256 4.307 1.00 83.94 717 SER A N 1
ATOM 5525 C CA . SER A 1 717 ? -9.973 42.018 2.914 1.00 83.94 717 SER A CA 1
ATOM 5526 C C . SER A 1 717 ? -10.922 40.823 2.836 1.00 83.94 717 SER A C 1
ATOM 5528 O O . SER A 1 717 ? -10.528 39.706 3.160 1.00 83.94 717 SER A O 1
ATOM 5530 N N . TRP A 1 718 ? -12.155 41.037 2.385 1.00 91.81 718 TRP A N 1
ATOM 5531 C CA . TRP A 1 718 ? -13.157 39.988 2.197 1.00 91.81 718 TRP A CA 1
ATOM 5532 C C . TRP A 1 718 ? -13.360 39.670 0.723 1.00 91.81 718 TRP A C 1
ATOM 5534 O O . TRP A 1 718 ? -13.527 40.571 -0.099 1.00 91.81 718 TRP A O 1
ATOM 5544 N N . TRP A 1 719 ? -13.427 38.384 0.408 1.00 94.38 719 TRP A N 1
ATOM 5545 C CA . TRP A 1 719 ? -13.689 37.861 -0.924 1.00 94.38 719 TRP A CA 1
ATOM 5546 C C . TRP A 1 719 ? -14.983 37.062 -0.926 1.00 94.38 719 TRP A C 1
ATOM 5548 O O . TRP A 1 719 ? -15.215 36.248 -0.033 1.00 94.38 719 TRP A O 1
ATOM 5558 N N . ARG A 1 720 ? -15.826 37.272 -1.935 1.00 95.31 720 ARG A N 1
ATOM 5559 C CA . ARG A 1 720 ? -16.947 36.379 -2.198 1.00 95.31 720 ARG A CA 1
ATOM 5560 C C . ARG A 1 720 ? -16.416 35.147 -2.904 1.00 95.31 720 ARG A C 1
ATOM 5562 O O . ARG A 1 720 ? -15.736 35.264 -3.924 1.00 95.31 720 ARG A O 1
ATOM 5569 N N . VAL A 1 721 ? -16.751 33.984 -2.380 1.00 94.44 721 VAL A N 1
ATOM 5570 C CA . VAL A 1 721 ? -16.300 32.693 -2.879 1.00 94.44 721 VAL A CA 1
ATOM 5571 C C . VAL A 1 721 ? -17.487 31.818 -3.241 1.00 94.44 721 VAL A C 1
ATOM 5573 O O . VAL A 1 721 ? -18.564 31.958 -2.664 1.00 94.44 721 VAL A O 1
ATOM 5576 N N . THR A 1 722 ? -17.264 30.884 -4.157 1.00 93.69 722 THR A N 1
ATOM 5577 C CA . THR A 1 722 ? -18.155 29.744 -4.367 1.00 93.69 722 THR A CA 1
ATOM 5578 C C . THR A 1 722 ? -17.375 28.437 -4.276 1.00 93.69 722 THR A C 1
ATOM 5580 O O . THR A 1 722 ? -16.210 28.393 -4.675 1.00 93.69 722 THR A O 1
ATOM 5583 N N . GLY A 1 723 ? -17.972 27.384 -3.719 1.00 84.62 723 GLY A N 1
ATOM 5584 C CA . GLY A 1 723 ? -17.339 26.069 -3.640 1.00 84.62 723 GLY A CA 1
ATOM 5585 C C . GLY A 1 723 ? -17.255 25.399 -5.008 1.00 84.62 723 GLY A C 1
ATOM 5586 O O . GLY A 1 723 ? -18.238 25.357 -5.744 1.00 84.62 723 GLY A O 1
ATOM 5587 N N . VAL A 1 724 ? -16.081 24.857 -5.343 1.00 73.69 724 VAL A N 1
ATOM 5588 C CA . VAL A 1 724 ? -15.866 24.142 -6.614 1.00 73.69 724 VAL A CA 1
ATOM 5589 C C . VAL A 1 724 ? -16.530 22.765 -6.580 1.00 73.69 724 VAL A C 1
ATOM 5591 O O . VAL A 1 724 ? -17.221 22.384 -7.519 1.00 73.69 724 VAL A O 1
ATOM 5594 N N . GLU A 1 725 ? -16.364 22.043 -5.473 1.00 59.56 725 GLU A N 1
ATOM 5595 C CA . GLU A 1 725 ? -16.940 20.705 -5.270 1.00 59.56 725 GLU A CA 1
ATOM 5596 C C . GLU A 1 725 ? -18.300 20.748 -4.561 1.00 59.56 725 GLU A C 1
ATOM 5598 O O . GLU A 1 725 ? -19.125 19.851 -4.728 1.00 59.56 725 GLU A O 1
ATOM 5603 N N . ASN A 1 726 ? -18.556 21.809 -3.788 1.00 73.12 726 ASN A N 1
ATOM 5604 C CA . ASN A 1 726 ? -19.823 22.036 -3.103 1.00 73.12 726 ASN A CA 1
ATOM 5605 C C . ASN A 1 726 ? -20.408 23.406 -3.486 1.00 73.12 726 ASN A C 1
ATOM 5607 O O . ASN A 1 726 ? -20.138 24.401 -2.805 1.00 73.12 726 ASN A O 1
ATOM 5611 N N . PRO A 1 727 ? -21.253 23.464 -4.530 1.00 74.69 727 PRO A N 1
ATOM 5612 C CA . PRO A 1 727 ? -21.880 24.705 -4.979 1.00 74.69 727 PRO A CA 1
ATOM 5613 C C . PRO A 1 727 ? -22.810 25.355 -3.942 1.00 74.69 727 PRO A C 1
ATOM 5615 O O . PRO A 1 727 ? -23.203 26.503 -4.126 1.00 74.69 727 PRO A O 1
ATOM 5618 N N . ALA A 1 728 ? -23.171 24.653 -2.856 1.00 74.25 728 ALA A N 1
ATOM 5619 C CA . ALA A 1 728 ? -23.938 25.234 -1.750 1.00 74.25 728 ALA A CA 1
ATOM 5620 C C . ALA A 1 728 ? -23.116 26.234 -0.916 1.00 74.25 728 ALA A C 1
ATOM 5622 O O . ALA A 1 728 ? -23.681 27.003 -0.140 1.00 74.25 728 ALA A O 1
ATOM 5623 N N . ILE A 1 729 ? -21.789 26.242 -1.076 1.00 84.44 729 ILE A N 1
ATOM 5624 C CA . ILE A 1 729 ? -20.923 27.285 -0.538 1.00 84.44 729 ILE A CA 1
ATOM 5625 C C . ILE A 1 729 ? -20.981 28.475 -1.503 1.00 84.44 729 ILE A C 1
ATOM 5627 O O . ILE A 1 729 ? -20.391 28.427 -2.580 1.00 84.44 729 ILE A O 1
ATOM 5631 N N . ASP A 1 730 ? -21.685 29.538 -1.113 1.00 90.62 730 ASP A N 1
ATOM 5632 C CA . ASP A 1 730 ? -21.667 30.863 -1.754 1.00 90.62 730 ASP A CA 1
ATOM 5633 C C . ASP A 1 730 ? -21.761 31.935 -0.662 1.00 90.62 730 ASP A C 1
ATOM 5635 O O . ASP A 1 730 ? -22.781 32.061 0.017 1.00 90.62 730 ASP A O 1
ATOM 5639 N N . GLY A 1 731 ? -20.682 32.690 -0.457 1.00 93.31 731 GLY A N 1
ATOM 5640 C CA . GLY A 1 731 ? -20.634 33.732 0.565 1.00 93.31 731 GLY A CA 1
ATOM 5641 C C . GLY A 1 731 ? -19.276 34.419 0.677 1.00 93.31 731 GLY A C 1
ATOM 5642 O O . GLY A 1 731 ? -18.353 34.143 -0.081 1.00 93.31 731 GLY A O 1
ATOM 5643 N N . TRP A 1 732 ? -19.160 35.352 1.614 1.00 95.69 732 TRP A N 1
ATOM 5644 C CA . TRP A 1 732 ? -17.981 36.177 1.858 1.00 95.69 732 TRP A CA 1
ATOM 5645 C C . TRP A 1 732 ? -17.078 35.563 2.923 1.00 95.69 732 TRP A C 1
ATOM 5647 O O . TRP A 1 732 ? -17.546 35.217 4.006 1.00 95.69 732 TRP A O 1
ATOM 5657 N N . ILE A 1 733 ? -15.780 35.485 2.634 1.00 93.38 733 ILE A N 1
ATOM 5658 C CA . ILE A 1 733 ? -14.735 34.997 3.538 1.00 93.38 733 ILE A CA 1
ATOM 5659 C C . ILE A 1 733 ? -13.603 36.021 3.598 1.00 93.38 733 ILE A C 1
ATOM 5661 O O . ILE A 1 733 ? -13.227 36.601 2.579 1.00 93.38 733 ILE A O 1
ATOM 5665 N N . ALA A 1 734 ? -13.059 36.254 4.789 1.00 88.62 734 ALA A N 1
ATOM 5666 C CA . ALA A 1 734 ? -11.878 37.089 4.947 1.00 88.62 734 ALA A CA 1
ATOM 5667 C C . ALA A 1 734 ? -10.632 36.367 4.411 1.00 88.62 734 ALA A C 1
ATOM 5669 O O . ALA A 1 734 ? -10.453 35.177 4.638 1.00 88.62 734 ALA A O 1
ATOM 5670 N N . GLU A 1 735 ? -9.745 37.082 3.728 1.00 83.75 735 GLU A N 1
ATOM 5671 C CA . GLU A 1 735 ? -8.476 36.537 3.230 1.00 83.75 735 GLU A CA 1
ATOM 5672 C C . GLU A 1 735 ? -7.546 36.116 4.378 1.00 83.75 735 GLU A C 1
ATOM 5674 O O . GLU A 1 735 ? -6.835 35.112 4.299 1.00 83.75 735 GLU A O 1
ATOM 5679 N N . VAL A 1 736 ? -7.584 36.887 5.464 1.00 74.81 736 VAL A N 1
ATOM 5680 C CA . VAL A 1 736 ? -6.849 36.678 6.710 1.00 74.81 736 VAL A CA 1
AT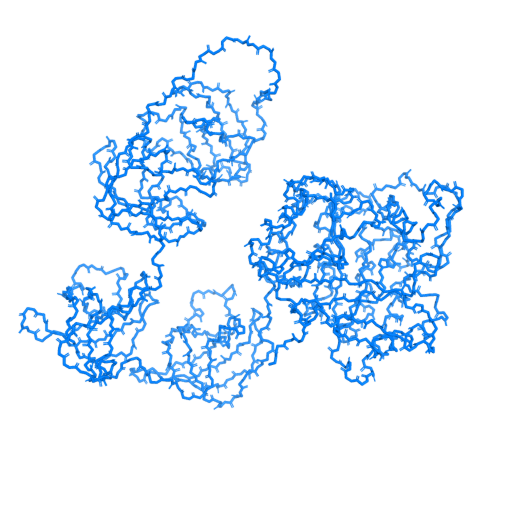OM 5681 C C . VAL A 1 736 ? -7.803 36.880 7.888 1.00 74.81 736 VAL A C 1
ATOM 5683 O O . VAL A 1 736 ? -8.742 37.670 7.813 1.00 74.81 736 VAL A O 1
ATOM 5686 N N . SER A 1 737 ? -7.580 36.161 8.981 1.00 71.50 737 SER A N 1
ATOM 5687 C CA . SER A 1 737 ? -8.316 36.320 10.234 1.00 71.50 737 SER A CA 1
ATOM 5688 C C . SER A 1 737 ? -7.915 37.613 10.968 1.00 71.50 737 SER A C 1
ATOM 5690 O O . SER A 1 737 ? -6.841 38.162 10.704 1.00 71.50 737 SER A O 1
ATOM 5692 N N . PRO A 1 738 ? -8.700 38.061 11.967 1.00 56.16 738 PRO A N 1
ATOM 5693 C CA . PRO A 1 738 ? -8.372 39.231 12.796 1.00 56.16 738 PRO A CA 1
ATOM 5694 C C . PRO A 1 738 ? -7.031 39.178 13.544 1.00 56.16 738 PRO A C 1
ATOM 5696 O O . PRO A 1 738 ? -6.556 40.211 14.005 1.00 56.16 738 PRO A O 1
ATOM 5699 N N . ILE A 1 739 ? -6.423 37.996 13.674 1.00 50.84 739 ILE A N 1
ATOM 5700 C CA . ILE A 1 739 ? -5.115 37.793 14.316 1.00 50.84 739 ILE A CA 1
ATOM 5701 C C . ILE A 1 739 ? -3.993 37.494 13.307 1.00 50.84 739 ILE A C 1
ATOM 5703 O O . ILE A 1 739 ? -2.900 37.098 13.697 1.00 50.84 739 ILE A O 1
ATOM 5707 N N . GLY A 1 740 ? -4.253 37.671 12.008 1.00 52.62 740 GLY A N 1
ATOM 5708 C CA . GLY A 1 740 ? -3.249 37.550 10.947 1.00 52.62 740 GLY A CA 1
ATOM 5709 C C . GLY A 1 740 ? -3.048 36.141 10.380 1.00 52.62 740 GLY A C 1
ATOM 5710 O O . GLY A 1 740 ? -2.225 35.973 9.485 1.00 52.62 740 GLY A O 1
ATOM 5711 N N . ILE A 1 741 ? -3.801 35.131 10.835 1.00 55.25 741 ILE A N 1
ATOM 5712 C CA . ILE A 1 741 ? -3.783 33.791 10.214 1.00 55.25 741 ILE A CA 1
ATOM 5713 C C . ILE A 1 741 ? -4.401 33.879 8.823 1.00 55.25 741 ILE A C 1
ATOM 5715 O O . ILE A 1 741 ? -5.520 34.373 8.692 1.00 55.25 741 ILE A O 1
ATOM 5719 N N . ARG A 1 742 ? -3.710 33.384 7.796 1.00 71.62 742 ARG A N 1
ATOM 5720 C CA . ARG A 1 742 ? -4.240 33.363 6.431 1.00 71.62 742 ARG A CA 1
ATOM 5721 C C . ARG A 1 742 ? -5.298 32.277 6.272 1.00 71.62 742 ARG A C 1
ATOM 5723 O O . ARG A 1 742 ? -5.088 31.147 6.695 1.00 71.62 742 ARG A O 1
ATOM 5730 N N . LEU A 1 743 ? -6.437 32.649 5.693 1.00 77.50 743 LEU A N 1
ATOM 5731 C CA . LEU A 1 743 ? -7.589 31.766 5.506 1.00 77.50 743 LEU A CA 1
ATOM 5732 C C . LEU A 1 743 ? -7.709 31.311 4.049 1.00 77.50 743 LEU A C 1
ATOM 5734 O O . LEU A 1 743 ? -8.087 30.171 3.815 1.00 77.50 743 LEU A O 1
ATOM 5738 N N . LEU A 1 744 ? -7.353 32.168 3.083 1.00 81.31 744 LEU A N 1
ATOM 5739 C CA . LEU A 1 744 ? -7.395 31.860 1.648 1.00 81.31 744 LEU A CA 1
ATOM 5740 C C . LEU A 1 744 ? -5.981 31.859 1.048 1.00 81.31 744 LEU A C 1
ATOM 5742 O O . LEU A 1 744 ? -5.258 32.857 1.177 1.00 81.31 744 LEU A O 1
ATOM 5746 N N . ALA A 1 745 ? -5.605 30.757 0.392 1.00 75.88 745 ALA A N 1
ATOM 5747 C CA . ALA A 1 745 ? -4.345 30.620 -0.346 1.00 75.88 745 ALA A CA 1
ATOM 5748 C C . ALA A 1 745 ? -4.511 29.935 -1.701 1.00 75.88 745 ALA A C 1
ATOM 5750 O O . ALA A 1 745 ? -5.356 29.012 -1.786 1.00 75.88 745 ALA A O 1
#

pLDDT: mean 81.96, std 16.84, range [26.09, 98.88]

Foldseek 3Di:
DPPQQAFQFQEAAEADDQQVLCVVLVRQEEYEAEDQQALALPDQEAEEPVVSRVVRHRYAYEYANHFPQCARHHPLVRLLSNLSSLLSHLLNYPRAQHYERGAQLLQLRRAHRKWAACPDPLNPDPDPLLSRQSVCLDCLLQCLQPVPDPPPDGIDSYDRQALLNQLVSLLSNQVSQCPHPPRVRRFYEYHAHRQNHQNHADVVRNSSHRLVRLLSNCVNQDQVRHQAYEYEFEAQADALVQCVDQDAGDPPGRVARRHRCNVVSNQVSRDPRNLQHEYEHAEYYHSAQDDLALNLNLLSNLVVLLVQLVDFPGRHYAYRYYPHDDDSHSNHDVPRNRVSVSSSVSSNDPRGHADQPPDDPDDAFFKKFFQAWWFFAADPDDPPDDPVRGPDIDGGQFIWGFHDDQDDDRSFTKTWIWGADQVRDIDTGITTQASHPVGGRMDGDHGDPDQDDQFFKKFWQAFWFFFADPDDPPDDCVRTPDTDGHGFIWGFHDDQDDDPRFTKTWIFTQDPNDTDIGITTCADPLRRGTMHGPVVVPPDDDDDPPDPPPDPDFPDDDDDAFAKKFFCAKWFFFCDPEDPPDDPVRGQDIHHAQFIWGFHDDQDDDPNFTKTWTWGQDPVRDITTGITTQADPVRHGRIDNHHDDDQPQPPPDDDDDDDDDPDDDQFDKKFFQPSAWFFFFADPDDPPDDPVRRQDTAGHGFIWGFHDDQDDDPSFGKTFIATPVDRSDTGITTCAGSNGHGGID